Protein AF-0000000076230538 (afdb_homodimer)

Radius of gyration: 27.62 Å; Cα contacts (8 Å, |Δi|>4): 1149; chains: 2; bounding box: 45×82×87 Å

Foldseek 3Di:
DDQDQPQPPQDDVRPSPSPSCPVVQDWDWDWDADPVGWTKIKIKGAFPDPQFAAEEEAEADQDACPDLLNVLVVVLCSVVRHMYMYIAFDCHDPTHHNPLPDALVRRLVVVLCCLVPPGDFAHEYEAAACRLLSCLQNCLVVVRNHQEYEYELYNACVLQCVQVPVDDPVRNVVLVVVQWDADPVGDTGGNNHNVNSVVRHQLDPVQQARAHAHAYEYEYECQAPSRHLVVLVSNQVRYPHPRYDYDYDDHDYRVLNDPVSSVVVSVVCVVSSPDDSPPVVD/DDQDQPQPPQDDVRPSPSPSCPVVQDWDWDWDADPVGWTKIKIKGAFPDPQFAAEEEAEADQDACPDLLNVLVVVLCSVVRHMYMYIAFDCHDPTHHNPLPDALVRRLVVVLCCLVPPGDFAHEYEAAACRLLSCLQNCLVVVRNHQEYEYELYNACVLQCVQVPVDDPVRNVVLVVVQWDADPVGDTGGNNHNVNSVVRHQLDPVQQARAHAHAYEYEYECQAPSRHLVVLVSNQVRYPHPRYDYDYDDHDYRVLNDPVSSVVVSVVCVVSSPDDSPPVVD

Solvent-accessible surface area (backbone atoms only — not comparable to full-atom values): 29838 Å² total; per-residue (Å²): 131,86,70,54,67,47,77,53,78,70,49,87,87,70,58,64,64,62,48,51,61,63,71,68,68,58,69,43,77,48,67,52,71,47,94,87,69,44,33,34,26,33,42,34,31,61,37,87,56,76,88,54,57,29,36,39,45,34,45,34,79,94,45,41,51,77,35,71,66,45,47,52,51,43,52,50,21,62,77,66,48,30,22,28,36,29,38,22,46,61,26,26,93,78,15,36,72,50,53,67,73,32,30,56,67,55,43,22,48,50,50,48,50,50,51,67,74,74,50,71,73,32,24,35,37,35,11,28,24,49,15,19,34,37,47,52,64,33,38,64,76,38,55,82,43,42,49,27,38,38,30,32,39,38,34,58,44,44,56,28,40,56,48,74,64,72,38,50,73,69,54,46,49,50,23,59,74,68,40,38,44,71,43,97,85,70,38,83,44,27,36,55,26,36,63,45,28,69,79,62,59,59,68,47,85,89,44,78,65,40,88,45,67,45,42,35,39,32,40,30,15,65,50,13,83,82,48,58,43,62,50,50,54,49,44,59,68,30,30,66,25,70,52,36,37,40,38,36,29,48,70,31,34,61,78,53,71,49,75,68,45,47,47,50,53,51,52,52,46,55,55,58,71,70,47,74,80,72,66,74,78,112,129,87,71,56,67,48,76,53,78,70,48,87,88,69,58,65,64,62,49,51,61,64,71,68,69,58,70,42,77,48,67,53,71,47,95,88,69,45,32,34,27,33,41,36,33,63,36,87,56,78,88,54,58,28,37,38,44,33,46,33,78,93,46,40,51,77,35,71,68,47,46,52,51,43,51,51,22,62,76,67,48,29,23,26,37,31,37,23,47,60,27,25,94,78,15,34,72,50,53,69,74,33,30,56,68,55,44,23,48,51,50,47,49,47,50,68,73,71,50,73,74,32,24,34,36,36,11,30,26,48,12,18,33,37,47,52,64,32,36,64,78,38,56,80,41,43,47,27,38,39,33,32,38,42,34,59,43,45,57,30,41,55,49,74,65,71,39,51,72,69,53,45,49,50,23,60,74,67,40,37,44,70,44,96,85,69,40,82,44,28,37,54,27,37,64,45,29,70,79,62,59,60,69,47,86,88,45,78,63,39,86,45,68,44,41,35,38,33,39,28,15,65,49,14,84,82,46,57,46,62,48,51,54,48,45,57,68,30,31,66,26,69,51,35,38,39,38,36,30,48,71,30,35,60,77,53,71,48,73,68,44,46,48,51,52,52,52,51,48,56,55,58,71,69,47,74,80,71,65,77,78,113

InterPro domains:
  IPR000073 Alpha/beta hydrolase fold-1 [PF00561] (68-181)
  IPR029058 Alpha/Beta hydrolase fold [G3DSA:3.40.50.1820] (33-275)
  IPR029058 Alpha/Beta hydrolase fold [SSF53474] (34-260)
  IPR052382 Mitochondrial ABHD10 acyl-protein thioesterase [PTHR16138] (47-275)

Secondary structure (DSSP, 8-state):
-----------TTS------------EEEEEEE-TTS-EEEEEEEPPS-TTSPEEEEE--TT--TTSHHHHHHHHHHHHHT--EEEEPPTTSTTSSS-GGG--HHHHHHHHHHHHHHH--S-EEEEEETHHHHHHHHHHTT-GGGEEEEEEES--TTHHHIIIIISS-HHHHHHHHHHSEEE-TTS-EEEHHHHHHGGGG-SSSTT---B---S-EEEEEETT-SSS-THHHHHHHHHB--S-EEEEEETT--TT--SHHHHHHHHHHHHHHHTS-GGGGG-/-----------TTS------------EEEEEEE-TTS-EEEEEEEPPS-TTSPEEEEE--TT--TTSHHHHHHHHHHHHHT--EEEEPPTTSTTSSS-GGG--HHHHHHHHHHHHHHH--S-EEEEEETHHHHHHHHHHTT-GGGEEEEEEES--TTHHHIIIIISS-HHHHHHHHHHSEEE-TTS-EEEHHHHHHGGGG-SSSTT---B---S-EEEEEETT-SSS-THHHHHHHHHB--S-EEEEEETT--TT--SHHHHHHHHHHHHHHHTS-GGGGG-

Organism: NCBI:txid252671

Nearest PDB structures (foldseek):
  3pf9-assembly1_A  TM=8.618E-01  e=7.008E-18  Lactobacillus johnsonii
  7xri-assembly1_B  TM=8.301E-01  e=2.281E-17  Lactobacillus acidophilus
  8skm-assembly2_C-2  TM=8.433E-01  e=1.147E-16  Lactobacillus helveticus
  3pf8-assembly1_B  TM=8.272E-01  e=7.390E-16  Lactobacillus johnsonii
  5esr-assembly1_A-2  TM=6.551E-01  e=4.131E-11  Caulobacter vibrioides CB15

pLDDT: mean 88.25, std 19.01, range [24.14, 98.94]

Sequence (564 aa):
LCFRTINIFPNFNGTIDTLIICYFEMIVEGKLLSQDGSFIFYKQRKAINLSKPGVVYLAGYGSDLNCKKAKHVDQYCAENGLSCLRFDYSGHTHSSGNLVDATLSLWKQNFLDILDKLTTGPQIIIGFSIGGLVSFVGALERPERIHSIISISNAADATYNNFHIHRTDEERQMVKDKGYFMSRVNHVVCYDLCIDSKNHLLVHDSVKEIALNCPIRFLHGMSDTTIHWKVSVALAKKVVSQDVKVQLVKTAKHGFNSKNELNILKETLNELVGMDSHKSKLLCFRTINIFPNFNGTIDTLIICYFEMIVEGKLLSQDGSFIFYKQRKAINLSKPGVVYLAGYGSDLNCKKAKHVDQYCAENGLSCLRFDYSGHTHSSGNLVDATLSLWKQNFLDILDKLTTGPQIIIGFSIGGLVSFVGALERPERIHSIISISNAADATYNNFHIHRTDEERQMVKDKGYFMSRVNHVVCYDLCIDSKNHLLVHDSVKEIALNCPIRFLHGMSDTTIHWKVSVALAKKVVSQDVKVQLVKTAKHGFNSKNELNILKETLNELVGMDSHKSKL

Structure (mmCIF, N/CA/C/O backbone):
data_AF-0000000076230538-model_v1
#
loop_
_entity.id
_entity.type
_entity.pdbx_description
1 polymer 'Palmitoyl-protein thioesterase ABHD10, mitochondrial'
#
loop_
_atom_site.group_PDB
_atom_site.id
_atom_site.type_symbol
_atom_site.label_atom_id
_atom_site.label_alt_id
_atom_site.label_comp_id
_atom_site.label_asym_id
_atom_site.label_entity_id
_atom_site.label_seq_id
_atom_site.pdbx_PDB_ins_code
_atom_site.Cartn_x
_atom_site.Cartn_y
_atom_site.Cartn_z
_atom_site.occupancy
_atom_site.B_iso_or_equiv
_atom_site.auth_seq_id
_atom_site.auth_comp_id
_atom_site.auth_asym_id
_atom_site.auth_atom_id
_atom_site.pdbx_PDB_model_num
ATOM 1 N N . LEU A 1 1 ? 2.449 24.547 -19.609 1 28.23 1 LEU A N 1
ATOM 2 C CA . LEU A 1 1 ? 1.489 25.641 -19.562 1 28.23 1 LEU A CA 1
ATOM 3 C C . LEU A 1 1 ? 0.192 25.25 -20.266 1 28.23 1 LEU A C 1
ATOM 5 O O . LEU A 1 1 ? 0.144 25.188 -21.5 1 28.23 1 LEU A O 1
ATOM 9 N N . CYS A 1 2 ? -0.426 24.25 -19.703 1 29.39 2 CYS A N 1
ATOM 10 C CA . CYS A 1 2 ? -1.453 23.547 -20.484 1 29.39 2 CYS A CA 1
ATOM 11 C C . CYS A 1 2 ? -2.621 24.484 -20.781 1 29.39 2 CYS A C 1
ATOM 13 O O . CYS A 1 2 ? -3.207 25.078 -19.875 1 29.39 2 CYS A O 1
ATOM 15 N N . PHE A 1 3 ? -2.701 25 -21.984 1 31.47 3 PHE A N 1
ATOM 16 C CA . PHE A 1 3 ? -3.613 25.875 -22.703 1 31.47 3 PHE A CA 1
ATOM 17 C C . PHE A 1 3 ? -4.965 25.203 -22.906 1 31.47 3 PHE A C 1
ATOM 19 O O . PHE A 1 3 ? -5.051 24.141 -23.531 1 31.47 3 PHE A O 1
ATOM 26 N N . ARG A 1 4 ? -5.738 25.188 -21.859 1 35.19 4 ARG A N 1
ATOM 27 C CA . ARG A 1 4 ? -7.035 24.734 -22.344 1 35.19 4 ARG A CA 1
ATOM 28 C C . ARG A 1 4 ? -7.746 25.828 -23.125 1 35.19 4 ARG A C 1
ATOM 30 O O . ARG A 1 4 ? -7.871 26.953 -22.641 1 35.19 4 ARG A O 1
ATOM 37 N N . THR A 1 5 ? -7.84 25.594 -24.344 1 33.81 5 THR A N 1
ATOM 38 C CA . THR A 1 5 ? -8.523 26.469 -25.297 1 33.81 5 THR A CA 1
ATOM 39 C C . THR A 1 5 ? -10.023 26.5 -25.016 1 33.81 5 THR A C 1
ATOM 41 O O . THR A 1 5 ? -10.672 25.453 -25 1 33.81 5 THR A O 1
ATOM 44 N N . ILE A 1 6 ? -10.398 27.234 -23.969 1 34.78 6 ILE A N 1
ATOM 45 C CA . ILE A 1 6 ? -11.844 27.375 -23.891 1 34.78 6 ILE A CA 1
ATOM 46 C C . ILE A 1 6 ? -12.352 28.203 -25.078 1 34.78 6 ILE A C 1
ATOM 48 O O . ILE A 1 6 ? -11.852 29.281 -25.344 1 34.78 6 ILE A O 1
ATOM 52 N N . ASN A 1 7 ? -12.938 27.5 -25.922 1 35.53 7 ASN A N 1
ATOM 53 C CA . ASN A 1 7 ? -13.578 28.109 -27.094 1 35.53 7 ASN A CA 1
ATOM 54 C C . ASN A 1 7 ? -14.641 29.125 -26.672 1 35.53 7 ASN A C 1
ATOM 56 O O . ASN A 1 7 ? -15.625 28.766 -26.031 1 35.53 7 ASN A O 1
ATOM 60 N N . ILE A 1 8 ? -14.203 30.297 -26.266 1 36.44 8 ILE A N 1
ATOM 61 C CA . ILE A 1 8 ? -15.172 31.359 -26.031 1 36.44 8 ILE A CA 1
ATOM 62 C C . ILE A 1 8 ? -16.016 31.578 -27.281 1 36.44 8 ILE A C 1
ATOM 64 O O . ILE A 1 8 ? -15.57 31.297 -28.406 1 36.44 8 ILE A O 1
ATOM 68 N N . PHE A 1 9 ? -17.266 32.031 -27.062 1 39.47 9 PHE A N 1
ATOM 69 C CA . PHE A 1 9 ? -18.297 32.312 -28.062 1 39.47 9 PHE A CA 1
ATOM 70 C C . PHE A 1 9 ? -17.719 33.094 -29.219 1 39.47 9 PHE A C 1
ATOM 72 O O . PHE A 1 9 ? -16.797 33.875 -29.047 1 39.47 9 PHE A O 1
ATOM 79 N N . PRO A 1 10 ? -18.094 32.594 -30.453 1 37.88 10 PRO A N 1
ATOM 80 C CA . PRO A 1 10 ? -17.672 33.25 -31.703 1 37.88 10 PRO A CA 1
ATOM 81 C C . PRO A 1 10 ? -17.922 34.75 -31.703 1 37.88 10 PRO A C 1
ATOM 83 O O . PRO A 1 10 ? -18.969 35.219 -31.25 1 37.88 10 PRO A O 1
ATOM 86 N N . ASN A 1 11 ? -16.938 35.531 -31.406 1 37.28 11 ASN A N 1
ATOM 87 C CA . ASN A 1 11 ? -17.25 36.938 -31.688 1 37.28 11 ASN A CA 1
ATOM 88 C C . ASN A 1 11 ? -17.812 37.094 -33.094 1 37.28 11 ASN A C 1
ATOM 90 O O . ASN A 1 11 ? -17.641 36.219 -33.969 1 37.28 11 ASN A O 1
ATOM 94 N N . PHE A 1 12 ? -18.578 38.188 -33.406 1 38.69 12 PHE A N 1
ATOM 95 C CA . PHE A 1 12 ? -19.266 38.5 -34.656 1 38.69 12 PHE A CA 1
ATOM 96 C C . PHE A 1 12 ? -18.344 38.281 -35.844 1 38.69 12 PHE A C 1
ATOM 98 O O . PHE A 1 12 ? -18.781 37.875 -36.938 1 38.69 12 PHE A O 1
ATOM 105 N N . ASN A 1 13 ? -17.25 39.031 -35.875 1 41.47 13 ASN A N 1
ATOM 106 C CA . ASN A 1 13 ? -16.5 39.188 -37.125 1 41.47 13 ASN A CA 1
ATOM 107 C C . ASN A 1 13 ? -15.719 37.906 -37.469 1 41.47 13 ASN A C 1
ATOM 109 O O . ASN A 1 13 ? -14.812 37.938 -38.312 1 41.47 13 ASN A O 1
ATOM 113 N N . GLY A 1 14 ? -16.234 36.688 -37.25 1 41.44 14 GLY A N 1
ATOM 114 C CA . GLY A 1 14 ? -15.797 35.344 -37.688 1 41.44 14 GLY A CA 1
ATOM 115 C C . GLY A 1 14 ? -14.523 34.906 -37 1 41.44 14 GLY A C 1
ATOM 116 O O . GLY A 1 14 ? -14.039 33.781 -37.25 1 41.44 14 GLY A O 1
ATOM 117 N N . THR A 1 15 ? -13.648 35.844 -36.688 1 37.34 15 THR A N 1
ATOM 118 C CA . THR A 1 15 ? -12.367 35.344 -36.188 1 37.34 15 THR A CA 1
ATOM 119 C C . THR A 1 15 ? -12.539 34.75 -34.781 1 37.34 15 THR A C 1
ATOM 121 O O . THR A 1 15 ? -13.234 35.312 -33.938 1 37.34 15 THR A O 1
ATOM 124 N N . ILE A 1 16 ? -12.594 33.438 -34.719 1 35.22 16 ILE A N 1
ATOM 125 C CA . ILE A 1 16 ? -12.609 32.75 -33.406 1 35.22 16 ILE A CA 1
ATOM 126 C C . ILE A 1 16 ? -11.336 33.094 -32.656 1 35.22 16 ILE A C 1
ATOM 128 O O . ILE A 1 16 ? -10.234 32.75 -33.062 1 35.22 16 ILE A O 1
ATOM 132 N N . ASP A 1 17 ? -11.242 34.281 -32.156 1 32.38 17 ASP A N 1
ATOM 133 C CA . ASP A 1 17 ? -10.125 34.5 -31.234 1 32.38 17 ASP A CA 1
ATOM 134 C C . ASP A 1 17 ? -10.195 33.5 -30.062 1 32.38 17 ASP A C 1
ATOM 136 O O . ASP A 1 17 ? -11.219 33.438 -29.375 1 32.38 17 ASP A O 1
ATOM 140 N N . THR A 1 18 ? -9.633 32.375 -30.281 1 34.31 18 THR A N 1
ATOM 141 C CA . THR A 1 18 ? -9.453 31.453 -29.172 1 34.31 18 THR A CA 1
ATOM 142 C C . THR A 1 18 ? -8.82 32.156 -27.969 1 34.31 18 THR A C 1
ATOM 144 O O . THR A 1 18 ? -7.695 32.656 -28.062 1 34.31 18 THR A O 1
ATOM 147 N N . LEU A 1 19 ? -9.555 33 -27.344 1 31.81 19 LEU A N 1
ATOM 148 C CA . LEU A 1 19 ? -9 33.438 -26.062 1 31.81 19 LEU A CA 1
ATOM 149 C C . LEU A 1 19 ? -8.625 32.25 -25.188 1 31.81 19 LEU A C 1
ATOM 151 O O . LEU A 1 19 ? -9.477 31.438 -24.844 1 31.81 19 LEU A O 1
ATOM 155 N N . ILE A 1 20 ? -7.5 31.828 -25.406 1 33.88 20 ILE A N 1
ATOM 156 C CA . ILE A 1 20 ? -6.887 31.016 -24.375 1 33.88 20 ILE A CA 1
ATOM 157 C C . ILE A 1 20 ? -6.938 31.734 -23.031 1 33.88 20 ILE A C 1
ATOM 159 O O . ILE A 1 20 ? -6.312 32.781 -22.875 1 33.88 20 ILE A O 1
ATOM 163 N N . ILE A 1 21 ? -8.047 31.953 -22.578 1 33.59 21 ILE A N 1
ATOM 164 C CA . ILE A 1 21 ? -7.973 32.438 -21.188 1 33.59 21 ILE A CA 1
ATOM 165 C C . ILE A 1 21 ? -7.016 31.531 -20.406 1 33.59 21 ILE A C 1
ATOM 167 O O . ILE A 1 21 ? -7.266 30.344 -20.234 1 33.59 21 ILE A O 1
ATOM 171 N N . CYS A 1 22 ? -5.816 31.703 -20.703 1 35.44 22 CYS A N 1
ATOM 172 C CA . CYS A 1 22 ? -4.859 31.156 -19.75 1 35.44 22 CYS A CA 1
ATOM 173 C C . CYS A 1 22 ? -5.266 31.484 -18.312 1 35.44 22 CYS A C 1
ATOM 175 O O . CYS A 1 22 ? -5.203 32.656 -17.891 1 35.44 22 CYS A O 1
ATOM 177 N N . TYR A 1 23 ? -6.363 31.141 -17.891 1 38.62 23 TYR A N 1
ATOM 178 C CA . TYR A 1 23 ? -6.582 31.297 -16.469 1 38.62 23 TYR A CA 1
ATOM 179 C C . TYR A 1 23 ? -5.301 31.031 -15.688 1 38.62 23 TYR A C 1
ATOM 181 O O . TYR A 1 23 ? -4.812 29.891 -15.648 1 38.62 23 TYR A O 1
ATOM 189 N N . PHE A 1 24 ? -4.363 31.844 -15.961 1 43.06 24 PHE A N 1
ATOM 190 C CA . PHE A 1 24 ? -3.201 31.828 -15.078 1 43.06 24 PHE A CA 1
ATOM 191 C C . PHE A 1 24 ? -3.625 31.688 -13.625 1 43.06 24 PHE A C 1
ATOM 193 O O . PHE A 1 24 ? -4.266 32.594 -13.07 1 43.06 24 PHE A O 1
ATOM 200 N N . GLU A 1 25 ? -4.129 30.625 -13.203 1 54.59 25 GLU A N 1
ATOM 201 C CA . GLU A 1 25 ? -4.422 30.312 -11.805 1 54.59 25 GLU A CA 1
ATOM 202 C C . GLU A 1 25 ? -3.348 30.875 -10.875 1 54.59 25 GLU A C 1
ATOM 204 O O . GLU A 1 25 ? -2.176 30.516 -10.984 1 54.59 25 GLU A O 1
ATOM 209 N N . MET A 1 26 ? -3.432 32.219 -10.555 1 68.81 26 MET A N 1
ATOM 210 C CA . MET A 1 26 ? -2.559 33.094 -9.758 1 68.81 26 MET A CA 1
ATOM 211 C C . MET A 1 26 ? -2.428 32.562 -8.328 1 68.81 26 MET A C 1
ATOM 213 O O . MET A 1 26 ? -3.426 32.219 -7.703 1 68.81 26 MET A O 1
ATOM 217 N N . ILE A 1 27 ? -1.282 32.125 -7.98 1 84.69 27 ILE A N 1
ATOM 218 C CA . ILE A 1 27 ? -0.919 31.859 -6.59 1 84.69 27 ILE A CA 1
ATOM 219 C C . ILE A 1 27 ? -0.851 33.156 -5.816 1 84.69 27 ILE A C 1
ATOM 221 O O . ILE A 1 27 ? -0.212 34.125 -6.258 1 84.69 27 ILE A O 1
ATOM 225 N N . VAL A 1 28 ? -1.619 33.344 -4.828 1 89.62 28 VAL A N 1
ATOM 226 C CA . VAL A 1 28 ? -1.586 34.5 -3.953 1 89.62 28 VAL A CA 1
ATOM 227 C C . VAL A 1 28 ? -0.789 34.188 -2.691 1 89.62 28 VAL A C 1
ATOM 229 O O . VAL A 1 28 ? -0.905 33.062 -2.141 1 89.62 28 VAL A O 1
ATOM 232 N N . GLU A 1 29 ? 0.087 35.062 -2.365 1 94.06 29 GLU A N 1
ATOM 233 C CA . GLU A 1 29 ? 0.745 35.031 -1.064 1 94.06 29 GLU A CA 1
ATOM 234 C C . GLU A 1 29 ? 0.037 35.906 -0.049 1 94.06 29 GLU A C 1
ATOM 236 O O . GLU A 1 29 ? -0.407 37 -0.386 1 94.06 29 GLU A O 1
ATOM 241 N N . GLY A 1 30 ? -0.133 35.344 1.146 1 95.5 30 GLY A N 1
ATOM 242 C CA . GLY A 1 30 ? -0.84 36.125 2.156 1 95.5 30 GLY A CA 1
ATOM 243 C C . GLY A 1 30 ? -0.393 35.812 3.572 1 95.5 30 GLY A C 1
ATOM 244 O O . GLY A 1 30 ? 0.459 34.938 3.779 1 95.5 30 GLY A O 1
ATOM 245 N N . LYS A 1 31 ? -0.873 36.688 4.473 1 97 31 LYS A N 1
ATOM 246 C CA . LYS A 1 31 ? -0.677 36.5 5.91 1 97 31 LYS A CA 1
ATOM 247 C C . LYS A 1 31 ? -2.014 36.438 6.641 1 97 31 LYS A 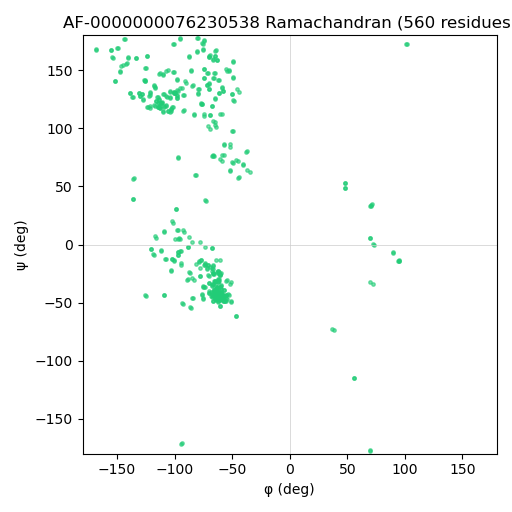C 1
ATOM 249 O O . LYS A 1 31 ? -2.844 37.344 6.52 1 97 31 LYS A O 1
ATOM 254 N N . LEU A 1 32 ? -2.238 35.344 7.254 1 97.06 32 LEU A N 1
ATOM 255 C CA . LEU A 1 32 ? -3.395 35.25 8.141 1 97.06 32 LEU A CA 1
ATOM 256 C C . LEU A 1 32 ? -3.076 35.812 9.516 1 97.06 32 LEU A C 1
ATOM 258 O O . LEU A 1 32 ? -2.375 35.156 10.305 1 97.06 32 LEU A O 1
ATOM 262 N N . LEU A 1 33 ? -3.674 36.875 9.844 1 95.06 33 LEU A N 1
ATOM 263 C CA . LEU A 1 33 ? -3.324 37.625 11.039 1 95.06 33 LEU A CA 1
ATOM 264 C C . LEU A 1 33 ? -4.145 37.156 12.234 1 95.06 33 LEU A C 1
ATOM 266 O O . LEU A 1 33 ? -5.34 36.875 12.109 1 95.06 33 LEU A O 1
ATOM 270 N N . SER A 1 34 ? -3.473 37.094 13.344 1 91.88 34 SER A N 1
ATOM 271 C CA . SER A 1 34 ? -4.141 36.844 14.617 1 91.88 34 SER A CA 1
ATOM 272 C C . SER A 1 34 ? -4.312 38.125 15.414 1 91.88 34 SER A C 1
ATOM 274 O O . SER A 1 34 ? -3.77 39.156 15.039 1 91.88 34 SER A O 1
ATOM 276 N N . GLN A 1 35 ? -5.059 38.031 16.531 1 88.81 35 GLN A N 1
ATOM 277 C CA . GLN A 1 35 ? -5.387 39.188 17.328 1 88.81 35 GLN A CA 1
ATOM 278 C C . GLN A 1 35 ? -4.133 39.781 17.969 1 88.81 35 GLN A C 1
ATOM 280 O O . GLN A 1 35 ? -4.047 41 18.156 1 88.81 35 GLN A O 1
ATOM 285 N N . ASP A 1 36 ? -3.186 39 18.266 1 90.62 36 ASP A N 1
ATOM 286 C CA . ASP A 1 36 ? -1.988 39.438 18.969 1 90.62 36 ASP A CA 1
ATOM 287 C C . ASP A 1 36 ? -0.955 40 17.984 1 90.62 36 ASP A C 1
ATOM 289 O O . ASP A 1 36 ? 0.171 40.312 18.359 1 90.62 36 ASP A O 1
ATOM 293 N N . GLY A 1 37 ? -1.285 40.062 16.703 1 92.25 37 GLY A N 1
ATOM 294 C CA . GLY A 1 37 ? -0.397 40.594 15.688 1 92.25 37 GLY A CA 1
ATOM 295 C C . GLY A 1 37 ? 0.434 39.531 14.992 1 92.25 37 GLY A C 1
ATOM 296 O O . GLY A 1 37 ? 1.058 39.812 13.961 1 92.25 37 GLY A O 1
ATOM 297 N N . SER A 1 38 ? 0.481 38.375 15.523 1 94.69 38 SER A N 1
ATOM 298 C CA . SER A 1 38 ? 1.17 37.281 14.852 1 94.69 38 SER A CA 1
ATOM 299 C C . SER A 1 38 ? 0.451 36.875 13.562 1 94.69 38 SER A C 1
ATOM 301 O O . SER A 1 38 ? -0.696 37.281 13.344 1 94.69 38 SER A O 1
ATOM 303 N N . PHE A 1 39 ? 1.227 36.188 12.68 1 96.56 39 PHE A N 1
ATOM 304 C CA . PHE A 1 39 ? 0.586 35.844 11.422 1 96.56 39 PHE A CA 1
ATOM 305 C C . PHE A 1 39 ? 1.108 34.5 10.914 1 96.56 39 PHE A C 1
ATOM 307 O O . PHE A 1 39 ? 2.213 34.094 11.273 1 96.56 39 PHE A O 1
ATOM 314 N N . ILE A 1 40 ? 0.293 33.844 10.141 1 97.81 40 ILE A N 1
ATOM 315 C CA . ILE A 1 40 ? 0.653 32.656 9.391 1 97.81 40 ILE A CA 1
ATOM 316 C C . ILE A 1 40 ? 0.768 32.969 7.906 1 97.81 40 ILE A C 1
ATOM 318 O O . ILE A 1 40 ? -0.188 33.469 7.297 1 97.81 40 ILE A O 1
ATOM 322 N N . PHE A 1 41 ? 1.968 32.75 7.387 1 97.69 41 PHE A N 1
ATOM 323 C CA . PHE A 1 41 ? 2.207 32.969 5.969 1 97.69 41 PHE A CA 1
ATOM 324 C C . PHE A 1 41 ? 1.694 31.812 5.129 1 97.69 41 PHE A C 1
ATOM 326 O O . PHE A 1 41 ? 1.86 30.656 5.504 1 97.69 41 PHE A O 1
ATOM 333 N N . TYR A 1 42 ? 0.992 32.125 4.055 1 97.75 42 TYR A N 1
ATOM 334 C CA . TYR A 1 42 ? 0.432 31.078 3.223 1 97.75 42 TYR A CA 1
ATOM 335 C C . TYR A 1 42 ? 0.514 31.453 1.746 1 97.75 42 TYR A C 1
ATOM 337 O O . TYR A 1 42 ? 0.735 32.625 1.401 1 97.75 42 TYR A O 1
ATOM 345 N N . LYS A 1 43 ? 0.523 30.484 0.911 1 96.94 43 LYS A N 1
ATOM 346 C CA . LYS A 1 43 ? 0.297 30.594 -0.528 1 96.94 43 LYS A CA 1
ATOM 347 C C . LYS A 1 43 ? -0.96 29.828 -0.942 1 96.94 43 LYS A C 1
ATOM 349 O O . LYS A 1 43 ? -1.194 28.719 -0.486 1 96.94 43 LYS A O 1
ATOM 354 N N . GLN A 1 44 ? -1.739 30.484 -1.769 1 96.19 44 GLN A N 1
ATOM 355 C CA . GLN A 1 44 ? -3.016 29.875 -2.129 1 96.19 44 GLN A CA 1
ATOM 356 C C . GLN A 1 44 ? -3.293 30.016 -3.623 1 96.19 44 GLN A C 1
ATOM 358 O O . GLN A 1 44 ? -3.129 31.109 -4.188 1 96.19 44 GLN A O 1
ATOM 363 N N . ARG A 1 45 ? -3.572 28.875 -4.199 1 93.69 45 ARG A N 1
ATOM 364 C CA . ARG A 1 45 ? -4.168 28.828 -5.527 1 93.69 45 ARG A CA 1
ATOM 365 C C . ARG A 1 45 ? -5.68 28.641 -5.445 1 93.69 45 ARG A C 1
ATOM 367 O O . ARG A 1 45 ? -6.164 27.719 -4.785 1 93.69 45 ARG A O 1
ATOM 374 N N . LYS A 1 46 ? -6.395 29.547 -6.098 1 88.94 46 LYS A N 1
ATOM 375 C CA . LYS A 1 46 ? -7.848 29.406 -6.102 1 88.94 46 LYS A CA 1
ATOM 376 C C . LYS A 1 46 ? -8.336 28.766 -7.398 1 88.94 46 LYS A C 1
ATOM 378 O O . LYS A 1 46 ? -7.84 29.094 -8.484 1 88.94 46 LYS A O 1
ATOM 383 N N . ALA A 1 47 ? -9.18 27.75 -7.152 1 84.12 47 ALA A N 1
ATOM 384 C CA . ALA A 1 47 ? -9.781 27.109 -8.32 1 84.12 47 ALA A CA 1
ATOM 385 C C . ALA A 1 47 ? -10.859 27.984 -8.938 1 84.12 47 ALA A C 1
ATOM 387 O O . ALA A 1 47 ? -11.445 28.828 -8.258 1 84.12 47 ALA A O 1
ATOM 388 N N . ILE A 1 48 ? -11.023 27.812 -10.234 1 71.06 48 ILE A N 1
ATOM 389 C CA . ILE A 1 48 ? -12.117 28.5 -10.914 1 71.06 48 ILE A CA 1
ATOM 390 C C . ILE A 1 48 ? -13.438 27.797 -10.609 1 71.06 48 ILE A C 1
ATOM 392 O O . ILE A 1 48 ? -14.438 28.453 -10.32 1 71.06 48 ILE A O 1
ATOM 396 N N . ASN A 1 49 ? -13.383 26.5 -10.641 1 68.31 49 ASN A N 1
ATOM 397 C CA . ASN A 1 49 ? -14.555 25.688 -10.32 1 68.31 49 ASN A CA 1
ATOM 398 C C . ASN A 1 49 ? -14.469 25.109 -8.906 1 68.31 49 ASN A C 1
ATOM 400 O O . ASN A 1 49 ? -13.57 24.328 -8.609 1 68.31 49 ASN A O 1
ATOM 404 N N . LEU A 1 50 ? -15.484 25.531 -8.062 1 70.38 50 LEU A N 1
ATOM 405 C CA . LEU A 1 50 ? -15.453 25.203 -6.637 1 70.38 50 LEU A CA 1
ATOM 406 C C . LEU A 1 50 ? -16.203 23.906 -6.359 1 70.38 50 LEU A C 1
ATOM 408 O O . LEU A 1 50 ? -16.422 23.547 -5.203 1 70.38 50 LEU A O 1
ATOM 412 N N . SER A 1 51 ? -16.547 23.188 -7.375 1 81.12 51 SER A N 1
ATOM 413 C CA . SER A 1 51 ? -17.312 21.969 -7.152 1 81.12 51 SER A CA 1
ATOM 414 C C . SER A 1 51 ? -16.406 20.828 -6.688 1 81.12 51 SER A C 1
ATOM 416 O O . SER A 1 51 ? -16.875 19.844 -6.125 1 81.12 51 SER A O 1
ATOM 418 N N . LYS A 1 52 ? -15.148 20.969 -6.836 1 87.5 52 LYS A N 1
ATOM 419 C CA . LYS A 1 52 ? -14.188 19.953 -6.406 1 87.5 52 LYS A CA 1
ATOM 420 C C . LYS A 1 52 ? -13.555 20.328 -5.066 1 87.5 52 LYS A C 1
ATOM 422 O O . LYS A 1 52 ? -13.461 21.516 -4.727 1 87.5 52 LYS A O 1
ATOM 427 N N . PRO A 1 53 ? -13.234 19.359 -4.328 1 94.25 53 PRO A N 1
ATOM 428 C CA . PRO A 1 53 ? -12.547 19.688 -3.078 1 94.25 53 PRO A CA 1
ATOM 429 C C . PRO A 1 53 ? -11.211 20.391 -3.307 1 94.25 53 PRO A C 1
ATOM 431 O O . PRO A 1 53 ? -10.539 20.125 -4.309 1 94.25 53 PRO A O 1
ATOM 434 N N . GLY A 1 54 ? -10.914 21.344 -2.469 1 95.56 54 GLY A N 1
ATOM 435 C CA . GLY A 1 54 ? -9.57 21.891 -2.465 1 95.56 54 GLY A CA 1
ATOM 436 C C . GLY A 1 54 ? -8.555 20.984 -1.792 1 95.56 54 GLY A C 1
ATOM 437 O O . GLY A 1 54 ? -8.914 19.922 -1.263 1 95.56 54 GLY A O 1
ATOM 438 N N . VAL A 1 55 ? -7.281 21.391 -1.898 1 97.56 55 VAL A N 1
ATOM 439 C CA . VAL A 1 55 ? -6.191 20.641 -1.286 1 97.56 55 VAL A CA 1
ATOM 440 C C . VAL A 1 55 ? -5.43 21.531 -0.312 1 97.56 55 VAL A C 1
ATOM 442 O O . VAL A 1 55 ? -5.098 22.672 -0.64 1 97.56 55 VAL A O 1
ATOM 445 N N . VAL A 1 56 ? -5.246 21.078 0.899 1 98.62 56 VAL A N 1
ATOM 446 C CA . VAL A 1 56 ? -4.406 21.766 1.88 1 98.62 56 VAL A CA 1
ATOM 447 C C . VAL A 1 56 ? -3.193 20.891 2.211 1 98.62 56 VAL A C 1
ATOM 449 O O . VAL A 1 56 ? -3.34 19.719 2.549 1 98.62 56 VAL A O 1
ATOM 452 N N . TYR A 1 57 ? -2.012 21.438 2.096 1 98.81 57 TYR A N 1
ATOM 453 C CA . TYR A 1 57 ? -0.774 20.719 2.348 1 98.81 57 TYR A CA 1
ATOM 454 C C . TYR A 1 57 ? -0.131 21.156 3.652 1 98.81 57 TYR A C 1
ATOM 456 O O . TYR A 1 57 ? 0.055 22.359 3.879 1 98.81 57 TYR A O 1
ATOM 464 N N . LEU A 1 58 ? 0.164 20.203 4.504 1 98.69 58 LEU A N 1
ATOM 465 C CA . LEU A 1 58 ? 0.873 20.438 5.754 1 98.69 58 LEU A CA 1
ATOM 466 C C . LEU A 1 58 ? 2.291 19.875 5.691 1 98.69 58 LEU A C 1
ATOM 468 O O . LEU A 1 58 ? 2.479 18.656 5.637 1 98.69 58 LEU A O 1
ATOM 472 N N . ALA A 1 59 ? 3.273 20.766 5.828 1 97.38 59 ALA A N 1
ATOM 473 C CA . ALA A 1 59 ? 4.68 20.406 5.656 1 97.38 59 ALA A CA 1
ATOM 474 C C . ALA A 1 59 ? 5.23 19.734 6.91 1 97.38 59 ALA A C 1
ATOM 476 O O . ALA A 1 59 ? 4.598 19.766 7.969 1 97.38 59 ALA A O 1
ATOM 477 N N . GLY A 1 60 ? 6.391 19.109 6.762 1 95.75 60 GLY A N 1
ATOM 478 C CA . GLY A 1 60 ? 7.07 18.469 7.871 1 95.75 60 GLY A CA 1
ATOM 479 C C . GLY A 1 60 ? 7.84 19.438 8.75 1 95.75 60 GLY A C 1
ATOM 480 O O . GLY A 1 60 ? 7.891 20.625 8.469 1 95.75 60 GLY A O 1
ATOM 481 N N . TYR A 1 61 ? 8.406 18.828 9.766 1 93.06 61 TYR A N 1
ATOM 482 C CA . TYR A 1 61 ? 9.195 19.609 10.711 1 93.06 61 TYR A CA 1
ATOM 483 C C . TYR A 1 61 ? 10.383 20.266 10.023 1 93.06 61 TYR A C 1
ATOM 485 O O . TYR A 1 61 ? 11.117 19.594 9.281 1 93.06 61 TYR A O 1
ATOM 493 N N . GLY A 1 62 ? 10.562 21.5 10.227 1 88.44 62 GLY A N 1
ATOM 494 C CA . GLY A 1 62 ? 11.695 22.234 9.68 1 88.44 62 GLY A CA 1
ATOM 495 C C . GLY A 1 62 ? 11.586 22.469 8.188 1 88.44 62 GLY A C 1
ATOM 496 O O . GLY A 1 62 ? 12.523 22.984 7.566 1 88.44 62 GLY A O 1
ATOM 497 N N . SER A 1 63 ? 10.562 22.016 7.633 1 90.31 63 SER A N 1
ATOM 498 C CA . SER A 1 63 ? 10.297 22.266 6.219 1 90.31 63 SER A CA 1
ATOM 499 C C . SER A 1 63 ? 9.375 23.469 6.031 1 90.31 63 SER A C 1
ATOM 501 O O . SER A 1 63 ? 9.109 24.203 6.984 1 90.31 63 SER A O 1
ATOM 503 N N . ASP A 1 64 ? 9.125 23.812 4.75 1 89.75 64 ASP A N 1
ATOM 504 C CA . ASP A 1 64 ? 8.273 24.984 4.523 1 89.75 64 ASP A CA 1
ATOM 505 C C . ASP A 1 64 ? 7.371 24.766 3.312 1 89.75 64 ASP A C 1
ATOM 507 O O . ASP A 1 64 ? 7.367 23.703 2.709 1 89.75 64 ASP A O 1
ATOM 511 N N . LEU A 1 65 ? 6.531 25.75 3.1 1 93.38 65 LEU A N 1
ATOM 512 C CA . LEU A 1 65 ? 5.457 25.688 2.113 1 93.38 65 LEU A CA 1
ATOM 513 C C . LEU A 1 65 ? 6.023 25.656 0.698 1 93.38 65 LEU A C 1
ATOM 515 O O . LEU A 1 65 ? 5.27 25.531 -0.272 1 93.38 65 LEU A O 1
ATOM 519 N N . ASN A 1 66 ? 7.363 25.75 0.549 1 93.31 66 ASN A N 1
ATOM 520 C CA . ASN A 1 66 ? 8 25.703 -0.765 1 93.31 66 ASN A CA 1
ATOM 521 C C . ASN A 1 66 ? 8.773 24.406 -0.966 1 93.31 66 ASN A C 1
ATOM 523 O O . ASN A 1 66 ? 9.586 24.297 -1.886 1 93.31 66 ASN A O 1
ATOM 527 N N . CYS A 1 67 ? 8.586 23.469 -0.108 1 95.12 67 CYS A N 1
ATOM 528 C CA . CYS A 1 67 ? 9.289 22.203 -0.266 1 95.12 67 CYS A CA 1
ATOM 529 C C . CYS A 1 67 ? 8.844 21.484 -1.533 1 95.12 67 CYS A C 1
ATOM 531 O O . CYS A 1 67 ? 7.844 21.859 -2.146 1 95.12 67 CYS A O 1
ATOM 533 N N . LYS A 1 68 ? 9.57 20.484 -1.929 1 96.25 68 LYS A N 1
ATOM 534 C CA . LYS A 1 68 ? 9.375 19.766 -3.186 1 96.25 68 LYS A CA 1
ATOM 535 C C . LYS A 1 68 ? 7.965 19.203 -3.275 1 96.25 68 LYS A C 1
ATOM 537 O O . LYS A 1 68 ? 7.289 19.359 -4.293 1 96.25 68 LYS A O 1
ATOM 542 N N . LYS A 1 69 ? 7.508 18.516 -2.215 1 98.06 69 LYS A N 1
ATOM 543 C CA . LYS A 1 69 ? 6.176 17.922 -2.217 1 98.06 69 LYS A CA 1
ATOM 544 C C . LYS A 1 69 ? 5.09 18.984 -2.293 1 98.06 69 LYS A C 1
ATOM 546 O O . LYS A 1 69 ? 4.098 18.828 -3.008 1 98.06 69 LYS A O 1
ATOM 551 N N . ALA A 1 70 ? 5.246 20.062 -1.578 1 97.69 70 ALA A N 1
ATOM 552 C CA . ALA A 1 70 ? 4.277 21.156 -1.608 1 97.69 70 ALA A CA 1
ATOM 553 C C . ALA A 1 70 ? 4.129 21.719 -3.02 1 97.69 70 ALA A C 1
ATOM 555 O O . ALA A 1 70 ? 3.01 21.922 -3.492 1 97.69 70 ALA A O 1
ATOM 556 N N . LYS A 1 71 ? 5.242 21.938 -3.652 1 96.69 71 LYS A N 1
ATOM 557 C CA . LYS A 1 71 ? 5.227 22.469 -5.016 1 96.69 71 LYS A CA 1
ATOM 558 C C . LYS A 1 71 ? 4.617 21.469 -5.988 1 96.69 71 LYS A C 1
ATOM 560 O O . LYS A 1 71 ? 3.902 21.844 -6.918 1 96.69 71 LYS A O 1
ATOM 565 N N . HIS A 1 72 ? 4.98 20.234 -5.758 1 97.75 72 HIS A N 1
ATOM 566 C CA . HIS A 1 72 ? 4.418 19.172 -6.59 1 97.75 72 HIS A CA 1
ATOM 567 C C . HIS A 1 72 ? 2.898 19.141 -6.488 1 97.75 72 HIS A C 1
ATOM 569 O O . HIS A 1 72 ? 2.205 19.016 -7.496 1 97.75 72 HIS A O 1
ATOM 575 N N . VAL A 1 73 ? 2.379 19.281 -5.301 1 98.06 73 VAL A N 1
ATOM 576 C CA . VAL A 1 73 ? 0.941 19.281 -5.055 1 98.06 73 VAL A CA 1
ATOM 577 C C . VAL A 1 73 ? 0.306 20.516 -5.715 1 98.06 73 VAL A C 1
ATOM 579 O O . VAL A 1 73 ? -0.746 20.406 -6.348 1 98.06 73 VAL A O 1
ATOM 582 N N . ASP A 1 74 ? 0.956 21.594 -5.562 1 96.56 74 ASP A N 1
ATOM 583 C CA . ASP A 1 74 ? 0.452 22.812 -6.188 1 96.56 74 ASP A CA 1
ATOM 584 C C . ASP A 1 74 ? 0.368 22.656 -7.703 1 96.56 74 ASP A C 1
ATOM 586 O O . ASP A 1 74 ? -0.612 23.078 -8.32 1 96.56 74 ASP A O 1
ATOM 590 N N . GLN A 1 75 ? 1.402 22.156 -8.289 1 95.38 75 GLN A N 1
ATOM 591 C CA . GLN A 1 75 ? 1.424 21.938 -9.734 1 95.38 75 GLN A CA 1
ATOM 592 C C . GLN A 1 75 ? 0.295 21.016 -10.164 1 95.38 75 GLN A C 1
ATOM 594 O O . GLN A 1 75 ? -0.358 21.25 -11.188 1 95.38 75 GLN A O 1
ATOM 599 N N . TYR A 1 76 ? 0.128 19.953 -9.414 1 96 76 TYR A N 1
ATOM 600 C CA . TYR A 1 76 ? -0.982 19.062 -9.688 1 96 76 TYR A CA 1
ATOM 601 C C . TYR A 1 76 ? -2.311 19.812 -9.68 1 96 76 TYR A C 1
ATOM 603 O O . TYR A 1 76 ? -3.141 19.625 -10.578 1 96 76 TYR A O 1
ATOM 611 N N . CYS A 1 77 ? -2.512 20.578 -8.664 1 95.06 77 CYS A N 1
ATOM 612 C CA . CYS A 1 77 ? -3.76 21.328 -8.531 1 95.06 77 CYS A CA 1
ATOM 613 C C . CYS A 1 77 ? -3.949 22.281 -9.695 1 95.06 77 CYS A C 1
ATOM 615 O O . CYS A 1 77 ? -5.059 22.438 -10.219 1 95.06 77 CYS A O 1
ATOM 617 N N . ALA A 1 78 ? -2.918 22.922 -10.086 1 92.31 78 ALA A N 1
ATOM 618 C CA . ALA A 1 78 ? -2.973 23.812 -11.242 1 92.31 78 ALA A CA 1
ATOM 619 C C . ALA A 1 78 ? -3.436 23.078 -12.492 1 92.31 78 ALA A C 1
ATOM 621 O O . ALA A 1 78 ? -4.312 23.547 -13.219 1 92.31 78 ALA A O 1
ATOM 622 N N . GLU A 1 79 ? -2.896 21.906 -12.688 1 91.19 79 GLU A N 1
ATOM 623 C CA . GLU A 1 79 ? -3.16 21.109 -13.883 1 91.19 79 GLU A CA 1
ATOM 624 C C . GLU A 1 79 ? -4.578 20.547 -13.867 1 91.19 79 GLU A C 1
ATOM 626 O O . GLU A 1 79 ? -5.133 20.219 -14.914 1 91.19 79 GLU A O 1
ATOM 631 N N . ASN A 1 80 ? -5.113 20.5 -12.688 1 91.31 80 ASN A N 1
ATOM 632 C CA . ASN A 1 80 ? -6.41 19.828 -12.586 1 91.31 80 ASN A CA 1
ATOM 633 C C . ASN A 1 80 ? -7.508 20.797 -12.148 1 91.31 80 ASN A C 1
ATOM 635 O O . ASN A 1 80 ? -8.625 20.375 -11.844 1 91.31 80 ASN A O 1
ATOM 639 N N . GLY A 1 81 ? -7.23 22.078 -12.031 1 89.88 81 GLY A N 1
ATOM 640 C CA . GLY A 1 81 ? -8.203 23.109 -11.719 1 89.88 81 GLY A CA 1
ATOM 641 C C . GLY A 1 81 ? -8.68 23.062 -10.281 1 89.88 81 GLY A C 1
ATOM 642 O O . GLY A 1 81 ? -9.859 23.297 -10.008 1 89.88 81 GLY A O 1
ATOM 643 N N . LEU A 1 82 ? -7.84 22.703 -9.328 1 93.06 82 LEU A N 1
ATOM 644 C CA . LEU A 1 82 ? -8.18 22.609 -7.914 1 93.06 82 LEU A CA 1
ATOM 645 C C . LEU A 1 82 ? -7.551 23.75 -7.129 1 93.06 82 LEU A C 1
ATOM 647 O O . LEU A 1 82 ? -6.508 24.281 -7.52 1 93.06 82 LEU A O 1
ATOM 651 N N . SER A 1 83 ? -8.234 24.125 -6.102 1 94.94 83 SER A N 1
ATOM 652 C CA . SER A 1 83 ? -7.594 25.047 -5.156 1 94.94 83 SER A CA 1
ATOM 653 C C . SER A 1 83 ? -6.5 24.328 -4.363 1 94.94 83 SER A C 1
ATOM 655 O O . SER A 1 83 ? -6.582 23.125 -4.121 1 94.94 83 SER A O 1
ATOM 657 N N . CYS A 1 84 ? -5.5 25.078 -4.043 1 96.88 84 CYS A N 1
ATOM 658 C CA . CYS A 1 84 ? -4.398 24.547 -3.238 1 96.88 84 CYS A CA 1
ATOM 659 C C . CYS A 1 84 ? -3.949 25.578 -2.203 1 96.88 84 CYS A C 1
ATOM 661 O O . CYS A 1 84 ? -3.76 26.75 -2.525 1 96.88 84 CYS A O 1
ATOM 663 N N . LEU A 1 85 ? -3.852 25.141 -1.008 1 97.81 85 LEU A N 1
ATOM 664 C CA . LEU A 1 85 ? -3.365 26.016 0.059 1 97.81 85 LEU A CA 1
ATOM 665 C C . LEU A 1 85 ? -2.213 25.359 0.812 1 97.81 85 LEU A C 1
ATOM 667 O O . LEU A 1 85 ? -2.311 24.203 1.213 1 97.81 85 LEU A O 1
ATOM 671 N N . ARG A 1 86 ? -1.108 26 0.895 1 98.25 86 ARG A N 1
ATOM 672 C CA . ARG A 1 86 ? 0.035 25.625 1.717 1 98.25 86 ARG A CA 1
ATOM 673 C C . ARG A 1 86 ? 0.451 26.75 2.645 1 98.25 86 ARG A C 1
ATOM 675 O O . ARG A 1 86 ? 0.254 27.922 2.324 1 98.25 86 ARG A O 1
ATOM 682 N N . PHE A 1 87 ? 1.04 26.422 3.783 1 98 87 PHE A N 1
ATOM 683 C CA . PHE A 1 87 ? 1.363 27.453 4.762 1 98 87 PHE A CA 1
ATOM 684 C C . PHE A 1 87 ? 2.537 27.016 5.633 1 98 87 PHE A C 1
ATOM 686 O O . PHE A 1 87 ? 2.918 25.844 5.637 1 98 87 PHE A O 1
ATOM 693 N N . ASP A 1 88 ? 3.158 27.953 6.266 1 97.75 88 ASP A N 1
ATOM 694 C CA . ASP A 1 88 ? 4.199 27.719 7.262 1 97.75 88 ASP A CA 1
ATOM 695 C C . ASP A 1 88 ? 3.645 27.844 8.68 1 97.75 88 ASP A C 1
ATOM 697 O O . ASP A 1 88 ? 3.002 28.844 9.008 1 97.75 88 ASP A O 1
ATOM 701 N N . TYR A 1 89 ? 3.932 26.859 9.492 1 96.06 89 TYR A N 1
ATOM 702 C CA . TYR A 1 89 ? 3.51 26.922 10.891 1 96.06 89 TYR A CA 1
ATOM 703 C C . TYR A 1 89 ? 4.172 28.094 11.609 1 96.06 89 TYR A C 1
ATOM 705 O O . TYR A 1 89 ? 5.211 28.594 11.172 1 96.06 89 TYR A O 1
ATOM 713 N N . SER A 1 90 ? 3.498 28.453 12.711 1 95.31 90 SER A N 1
ATOM 714 C CA . SER A 1 90 ? 4.184 29.375 13.617 1 95.31 90 SER A CA 1
ATOM 715 C C . SER A 1 90 ? 5.586 28.891 13.945 1 95.31 90 SER A C 1
ATOM 717 O O . SER A 1 90 ? 5.773 27.719 14.289 1 95.31 90 SER A O 1
ATOM 719 N N . GLY A 1 91 ? 6.535 29.828 13.773 1 92.75 91 GLY A N 1
ATOM 720 C CA . GLY A 1 91 ? 7.91 29.469 14.086 1 92.75 91 GLY A CA 1
ATOM 721 C C . GLY A 1 91 ? 8.664 28.891 12.906 1 92.75 91 GLY A C 1
ATOM 722 O O . GLY A 1 91 ? 9.875 28.672 12.992 1 92.75 91 GLY A O 1
ATOM 723 N N . HIS A 1 92 ? 7.973 28.641 11.789 1 92.5 92 HIS A N 1
ATOM 724 C CA . HIS A 1 92 ? 8.625 28.109 10.602 1 92.5 92 HIS A CA 1
ATOM 725 C C . HIS A 1 92 ? 8.82 29.203 9.547 1 92.5 92 HIS A C 1
ATOM 727 O O . HIS A 1 92 ? 7.867 29.891 9.188 1 92.5 92 HIS A O 1
ATOM 733 N N . THR A 1 93 ? 9.867 29.359 9.016 1 92.12 93 THR A N 1
ATOM 734 C CA . THR A 1 93 ? 10.453 30.047 7.879 1 92.12 93 THR A CA 1
ATOM 735 C C . THR A 1 93 ? 9.82 31.422 7.691 1 92.12 93 THR A C 1
ATOM 737 O O . THR A 1 93 ? 10.422 32.438 8.031 1 92.12 93 THR A O 1
ATOM 740 N N . HIS A 1 94 ? 8.492 31.562 7.172 1 93.69 94 HIS A N 1
ATOM 741 C CA . HIS A 1 94 ? 7.93 32.844 6.77 1 93.69 94 HIS A CA 1
ATOM 742 C C . HIS A 1 94 ? 6.875 33.312 7.766 1 93.69 94 HIS A C 1
ATOM 744 O O . HIS A 1 94 ? 6.449 34.469 7.723 1 93.69 94 HIS A O 1
ATOM 750 N N . SER A 1 95 ? 6.441 32.5 8.633 1 96.12 95 SER A N 1
ATOM 751 C CA . SER A 1 95 ? 5.406 32.844 9.602 1 96.12 95 SER A CA 1
ATOM 752 C C . SER A 1 95 ? 6.004 33.469 10.859 1 96.12 95 SER A C 1
ATOM 754 O O . SER A 1 95 ? 7.207 33.344 11.102 1 96.12 95 SER A O 1
ATOM 756 N N . SER A 1 96 ? 5.152 34.125 11.602 1 95.75 96 SER A N 1
ATOM 757 C CA . SER A 1 96 ? 5.578 34.719 12.859 1 95.75 96 SER A CA 1
ATOM 758 C C . SER A 1 96 ? 5.883 33.656 13.906 1 95.75 96 SER A C 1
ATOM 760 O O . SER A 1 96 ? 5.512 32.5 13.742 1 95.75 96 SER A O 1
ATOM 762 N N . GLY A 1 97 ? 6.598 34.094 14.891 1 92.06 97 GLY A N 1
ATOM 763 C CA . GLY A 1 97 ? 6.883 33.219 16.016 1 92.06 97 GLY A CA 1
ATOM 764 C C . GLY A 1 97 ? 8.281 32.625 15.992 1 92.06 97 GLY A C 1
ATOM 765 O O . GLY A 1 97 ? 9.055 32.906 15.07 1 92.06 97 GLY A O 1
ATOM 766 N N . ASN A 1 98 ? 8.602 31.953 17.078 1 90 98 ASN A N 1
ATOM 767 C CA . ASN A 1 98 ? 9.883 31.281 17.234 1 90 98 ASN A CA 1
ATOM 768 C C . ASN A 1 98 ? 9.711 29.781 17.406 1 90 98 ASN A C 1
ATOM 770 O O . ASN A 1 98 ? 8.812 29.328 18.125 1 90 98 ASN A O 1
ATOM 774 N N . LEU A 1 99 ? 10.531 29.047 16.734 1 88.38 99 LEU A N 1
ATOM 775 C CA . LEU A 1 99 ? 10.453 27.594 16.781 1 88.38 99 LEU A CA 1
ATOM 776 C C . LEU A 1 99 ? 10.523 27.094 18.219 1 88.38 99 LEU A C 1
ATOM 778 O O . LEU A 1 99 ? 9.883 26.094 18.578 1 88.38 99 LEU A O 1
ATOM 782 N N . VAL A 1 100 ? 11.203 27.797 19.094 1 85.94 100 VAL A N 1
ATOM 783 C CA . VAL A 1 100 ? 11.422 27.359 20.484 1 85.94 100 VAL A CA 1
ATOM 784 C C . VAL A 1 100 ? 10.102 27.359 21.234 1 85.94 100 VAL A C 1
ATOM 786 O O . VAL A 1 100 ? 9.945 26.656 22.234 1 85.94 100 VAL A O 1
ATOM 789 N N . ASP A 1 101 ? 9.148 28.141 20.734 1 87.75 101 ASP A N 1
ATOM 790 C CA . ASP A 1 101 ? 7.848 28.25 21.391 1 87.75 101 ASP A CA 1
ATOM 791 C C . ASP A 1 101 ? 6.82 27.328 20.75 1 87.75 101 ASP A C 1
ATOM 793 O O . ASP A 1 101 ? 5.652 27.297 21.141 1 87.75 101 ASP A O 1
ATOM 797 N N . ALA A 1 102 ? 7.223 26.547 19.828 1 89.94 102 ALA A N 1
ATOM 798 C CA . ALA A 1 102 ? 6.305 25.734 19.031 1 89.94 102 ALA A CA 1
ATOM 799 C C . ALA A 1 102 ? 5.742 24.594 19.875 1 89.94 102 ALA A C 1
ATOM 801 O O . ALA A 1 102 ? 6.453 23.984 20.672 1 89.94 102 ALA A O 1
ATOM 802 N N . THR A 1 103 ? 4.508 24.328 19.766 1 95.12 103 THR A N 1
ATOM 803 C CA . THR A 1 103 ? 3.822 23.156 20.312 1 95.12 103 THR A CA 1
ATOM 804 C C . THR A 1 103 ? 2.902 22.531 19.25 1 95.12 103 THR A C 1
ATOM 806 O O . THR A 1 103 ? 2.572 23.172 18.25 1 95.12 103 THR A O 1
ATOM 809 N N . LEU A 1 104 ? 2.559 21.266 19.484 1 97.06 104 LEU A N 1
ATOM 810 C CA . LEU A 1 104 ? 1.6 20.625 18.594 1 97.06 104 LEU A CA 1
ATOM 811 C C . LEU A 1 104 ? 0.244 21.328 18.656 1 97.06 104 LEU A C 1
ATOM 813 O O . LEU A 1 104 ? -0.444 21.453 17.641 1 97.06 104 LEU A O 1
ATOM 817 N N . SER A 1 105 ? -0.138 21.766 19.844 1 97.94 105 SER A N 1
ATOM 818 C CA . SER A 1 105 ? -1.388 22.5 20.031 1 97.94 105 SER A CA 1
ATOM 819 C C . SER A 1 105 ? -1.416 23.766 19.188 1 97.94 105 SER A C 1
ATOM 821 O O . SER A 1 105 ? -2.438 24.094 18.578 1 97.94 105 SER A O 1
ATOM 823 N N . LEU A 1 106 ? -0.312 24.453 19.203 1 96.44 106 LEU A N 1
ATOM 824 C CA . LEU A 1 106 ? -0.216 25.688 18.406 1 96.44 106 LEU A CA 1
ATOM 825 C C . LEU A 1 106 ? -0.315 25.375 16.922 1 96.44 106 LEU A C 1
ATOM 827 O O . LEU A 1 106 ? -1.047 26.047 16.188 1 96.44 106 LEU A O 1
ATOM 831 N N . TRP A 1 107 ? 0.423 24.391 16.469 1 97.38 107 TRP A N 1
ATOM 832 C CA . TRP A 1 107 ? 0.415 24.031 15.055 1 97.38 107 TRP A CA 1
ATOM 833 C C . TRP A 1 107 ? -0.951 23.5 14.633 1 97.38 107 TRP A C 1
ATOM 835 O O . TRP A 1 107 ? -1.403 23.734 13.516 1 97.38 107 TRP A O 1
ATOM 845 N N . LYS A 1 108 ? -1.602 22.703 15.492 1 98.19 108 LYS A N 1
ATOM 846 C CA . LYS A 1 108 ? -2.98 22.297 15.242 1 98.19 108 LYS A CA 1
ATOM 847 C C . LYS A 1 108 ? -3.883 23.516 15.031 1 98.19 108 LYS A C 1
ATOM 849 O O . LYS A 1 108 ? -4.688 23.547 14.102 1 98.19 108 LYS A O 1
ATOM 854 N N . GLN A 1 109 ? -3.734 24.5 15.922 1 97.38 109 GLN A N 1
ATOM 855 C CA . GLN A 1 109 ? -4.559 25.688 15.805 1 97.38 109 GLN A CA 1
ATOM 856 C C . GLN A 1 109 ? -4.266 26.438 14.508 1 97.38 109 GLN A C 1
ATOM 858 O O . GLN A 1 109 ? -5.176 26.984 13.875 1 97.38 109 GLN A O 1
ATOM 863 N N . ASN A 1 110 ? -2.967 26.547 14.156 1 97.81 110 ASN A N 1
ATOM 864 C CA . ASN A 1 110 ? -2.637 27.125 12.859 1 97.81 110 ASN A CA 1
ATOM 865 C C . ASN A 1 110 ? -3.416 26.469 11.727 1 97.81 110 ASN A C 1
ATOM 867 O O . ASN A 1 110 ? -4.004 27.156 10.891 1 97.81 110 ASN A O 1
ATOM 871 N N . PHE A 1 111 ? -3.426 25.203 11.68 1 98.5 111 PHE A N 1
ATOM 872 C CA . PHE A 1 111 ? -4.109 24.422 10.648 1 98.5 111 PHE A CA 1
ATOM 873 C C . PHE A 1 111 ? -5.609 24.703 10.672 1 98.5 111 PHE A C 1
ATOM 875 O O . PHE A 1 111 ? -6.219 24.938 9.625 1 98.5 111 PHE A O 1
ATOM 882 N N . LEU A 1 112 ? -6.191 24.672 11.859 1 98.44 112 LEU A N 1
ATOM 883 C CA . LEU A 1 112 ? -7.625 24.906 11.984 1 98.44 112 LEU A CA 1
ATOM 884 C C . LEU A 1 112 ? -7.996 26.297 11.484 1 98.44 112 LEU A C 1
ATOM 886 O O . LEU A 1 112 ? -9.008 26.469 10.805 1 98.44 112 LEU A O 1
ATOM 890 N N . ASP A 1 113 ? -7.156 27.266 11.812 1 97.62 113 ASP A N 1
ATOM 891 C CA . ASP A 1 113 ? -7.41 28.625 11.352 1 97.62 113 ASP A CA 1
ATOM 892 C C . ASP A 1 113 ? -7.355 28.703 9.828 1 97.62 113 ASP A C 1
ATOM 894 O O . ASP A 1 113 ? -8.203 29.344 9.211 1 97.62 113 ASP A O 1
ATOM 898 N N . ILE A 1 114 ? -6.363 28.094 9.273 1 97.19 114 ILE A N 1
ATOM 899 C CA . ILE A 1 114 ? -6.203 28.047 7.82 1 97.19 114 ILE A CA 1
ATOM 900 C C . ILE A 1 114 ? -7.441 27.422 7.188 1 97.19 114 ILE A C 1
ATOM 902 O O . ILE A 1 114 ? -7.98 27.938 6.207 1 97.19 114 ILE A O 1
ATOM 906 N N . LEU A 1 115 ? -7.824 26.312 7.727 1 97.81 115 LEU A N 1
ATOM 907 C CA . LEU A 1 115 ? -8.961 25.578 7.203 1 97.81 115 LEU A CA 1
ATOM 908 C C . LEU A 1 115 ? -10.242 26.391 7.297 1 97.81 115 LEU A C 1
ATOM 910 O O . LEU A 1 115 ? -10.984 26.516 6.316 1 97.81 115 LEU A O 1
ATOM 914 N N . ASP A 1 116 ? -10.5 27.031 8.422 1 97.56 116 ASP A N 1
ATOM 915 C CA . ASP A 1 116 ? -11.75 27.734 8.711 1 97.56 116 ASP A CA 1
ATOM 916 C C . ASP A 1 116 ? -11.828 29.047 7.949 1 97.56 116 ASP A C 1
ATOM 918 O O . ASP A 1 116 ? -12.898 29.438 7.473 1 97.56 116 ASP A O 1
ATOM 922 N N . LYS A 1 117 ? -10.75 29.703 7.801 1 96.94 117 LYS A N 1
ATOM 923 C CA . LYS A 1 117 ? -10.812 31.094 7.352 1 96.94 117 LYS A CA 1
ATOM 924 C C . LYS A 1 117 ? -10.445 31.219 5.875 1 96.94 117 LYS A C 1
ATOM 926 O O . LYS A 1 117 ? -10.82 32.188 5.215 1 96.94 117 LYS A O 1
ATOM 931 N N . LEU A 1 118 ? -9.719 30.219 5.375 1 96.56 118 LEU A N 1
ATOM 932 C CA . LEU A 1 118 ? -9.164 30.438 4.047 1 96.56 118 LEU A CA 1
ATOM 933 C C . LEU A 1 118 ? -9.688 29.422 3.051 1 96.56 118 LEU A C 1
ATOM 935 O O . LEU A 1 118 ? -9.391 29.5 1.856 1 96.56 118 LEU A O 1
ATOM 939 N N . THR A 1 119 ? -10.391 28.422 3.51 1 95.25 119 THR A N 1
ATOM 940 C CA . THR A 1 119 ? -10.93 27.422 2.592 1 95.25 119 THR A CA 1
ATOM 941 C C . THR A 1 119 ? -12.438 27.297 2.758 1 95.25 119 THR A C 1
ATOM 943 O O . THR A 1 119 ? -13.016 27.828 3.711 1 95.25 119 THR A O 1
ATOM 946 N N . THR A 1 120 ? -13.102 26.688 1.736 1 92.75 120 THR A N 1
ATOM 947 C CA . THR A 1 120 ? -14.531 26.422 1.763 1 92.75 120 THR A CA 1
ATOM 948 C C . THR A 1 120 ? -14.812 24.953 1.482 1 92.75 120 THR A C 1
ATOM 950 O O . THR A 1 120 ? -14.148 24.328 0.648 1 92.75 120 THR A O 1
ATOM 953 N N . GLY A 1 121 ? -15.828 24.406 2.215 1 93.44 121 GLY A N 1
ATOM 954 C CA . GLY A 1 121 ? -16.203 23.016 2.008 1 93.44 121 GLY A CA 1
ATOM 955 C C . GLY A 1 121 ? -15.148 22.031 2.498 1 93.44 121 GLY A C 1
ATOM 956 O O . GLY A 1 121 ? -14.18 22.438 3.146 1 93.44 121 GLY A O 1
ATOM 957 N N . PRO A 1 122 ? -15.445 20.703 2.262 1 96.31 122 PRO A N 1
ATOM 958 C CA . PRO A 1 122 ? -14.469 19.688 2.662 1 96.31 122 PRO A CA 1
ATOM 959 C C . PRO A 1 122 ? -13.203 19.703 1.799 1 96.31 122 PRO A C 1
ATOM 961 O O . PRO A 1 122 ? -13.289 19.922 0.586 1 96.31 122 PRO A O 1
ATOM 964 N N . GLN A 1 123 ? -12.047 19.547 2.43 1 97.75 123 GLN A N 1
ATOM 965 C CA . GLN A 1 123 ? -10.758 19.625 1.759 1 97.75 123 GLN A CA 1
ATOM 966 C C . GLN A 1 123 ? -10.055 18.266 1.768 1 97.75 123 GLN A C 1
ATOM 968 O O . GLN A 1 123 ? -10.258 17.469 2.686 1 97.75 123 GLN A O 1
ATOM 973 N N . ILE A 1 124 ? -9.289 17.953 0.726 1 98.62 124 ILE A N 1
ATOM 974 C CA . ILE A 1 124 ? -8.281 16.906 0.796 1 98.62 124 ILE A CA 1
ATOM 975 C C . ILE A 1 124 ? -7.062 17.406 1.569 1 98.62 124 ILE A C 1
ATOM 977 O O . ILE A 1 124 ? -6.434 18.391 1.178 1 98.62 124 ILE A O 1
ATOM 981 N N . ILE A 1 125 ? -6.734 16.719 2.637 1 98.94 125 ILE A N 1
ATOM 982 C CA . ILE A 1 125 ? -5.613 17.141 3.473 1 98.94 125 ILE A CA 1
ATOM 983 C C . ILE A 1 125 ? -4.41 16.234 3.207 1 98.94 125 ILE A C 1
ATOM 985 O O . ILE A 1 125 ? -4.523 15.008 3.236 1 98.94 125 ILE A O 1
ATOM 989 N N . ILE A 1 126 ? -3.309 16.828 2.889 1 98.94 126 ILE A N 1
ATOM 990 C CA . ILE A 1 126 ? -2.059 16.094 2.73 1 98.94 126 ILE A CA 1
ATOM 991 C C . ILE A 1 126 ? -1.083 16.5 3.836 1 98.94 126 ILE A C 1
ATOM 993 O O . ILE A 1 126 ? -0.714 17.656 3.957 1 98.94 126 ILE A O 1
ATOM 997 N N . GLY A 1 127 ? -0.679 15.578 4.641 1 98.88 127 GLY A N 1
ATOM 998 C CA . GLY A 1 127 ? 0.275 15.844 5.707 1 98.88 127 GLY A CA 1
ATOM 999 C C . GLY A 1 127 ? 1.531 15 5.605 1 98.88 127 GLY A C 1
ATOM 1000 O O . GLY A 1 127 ? 1.455 13.781 5.453 1 98.88 127 GLY A O 1
ATOM 1001 N N . PHE A 1 128 ? 2.662 15.695 5.711 1 98.62 128 PHE A N 1
ATOM 1002 C CA . PHE A 1 128 ? 3.949 15.008 5.68 1 98.62 128 PHE A CA 1
ATOM 1003 C C . PHE A 1 128 ? 4.613 15.039 7.051 1 98.62 128 PHE A C 1
ATOM 1005 O O . PHE A 1 128 ? 4.75 16.109 7.656 1 98.62 128 PHE A O 1
ATOM 1012 N N . SER A 1 129 ? 5.082 13.797 7.566 1 97.44 129 SER A N 1
ATOM 1013 C CA . SER A 1 129 ? 5.848 13.719 8.805 1 97.44 129 SER A CA 1
ATOM 1014 C C . SER A 1 129 ? 5.094 14.359 9.969 1 97.44 129 SER A C 1
ATOM 1016 O O . SER A 1 129 ? 3.947 13.992 10.242 1 97.44 129 SER A O 1
ATOM 1018 N N . ILE A 1 130 ? 5.504 15.398 10.57 1 96.38 130 ILE A N 1
ATOM 1019 C CA . ILE A 1 130 ? 4.789 16.078 11.648 1 96.38 130 ILE A CA 1
ATOM 1020 C C . ILE A 1 130 ? 3.48 16.656 11.117 1 96.38 130 ILE A C 1
ATOM 1022 O O . ILE A 1 130 ? 2.486 16.719 11.844 1 96.38 130 ILE A O 1
ATOM 1026 N N . GLY A 1 131 ? 3.498 17.062 9.828 1 98 131 GLY A N 1
ATOM 1027 C CA . GLY A 1 131 ? 2.271 17.516 9.195 1 98 131 GLY A CA 1
ATOM 1028 C C . GLY A 1 131 ? 1.191 16.453 9.141 1 98 131 GLY A C 1
ATOM 1029 O O . GLY A 1 131 ? 0 16.766 9.148 1 98 131 GLY A O 1
ATOM 1030 N N . GLY A 1 132 ? 1.629 15.188 9.039 1 98.69 132 GLY A N 1
ATOM 1031 C CA . GLY A 1 132 ? 0.685 14.086 9.156 1 98.69 132 GLY A CA 1
ATOM 1032 C C . GLY A 1 132 ? 0.018 14.016 10.516 1 98.69 132 GLY A C 1
ATOM 1033 O O . GLY A 1 132 ? -1.197 13.828 10.609 1 98.69 132 GLY A O 1
ATOM 1034 N N . LEU A 1 133 ? 0.814 14.148 11.562 1 98.5 133 LEU A N 1
ATOM 1035 C CA . LEU A 1 133 ? 0.281 14.172 12.922 1 98.5 133 LEU A CA 1
ATOM 1036 C C . LEU A 1 133 ? -0.668 15.352 13.117 1 98.5 133 LEU A C 1
ATOM 1038 O O . LEU A 1 133 ? -1.794 15.172 13.586 1 98.5 133 LEU A O 1
ATOM 1042 N N . VAL A 1 134 ? -0.272 16.531 12.68 1 98.38 134 VAL A N 1
ATOM 1043 C CA . VAL A 1 134 ? -1.06 17.75 12.844 1 98.38 134 VAL A CA 1
ATOM 1044 C C . VAL A 1 134 ? -2.369 17.625 12.07 1 98.38 134 VAL A C 1
ATOM 1046 O O . VAL A 1 134 ? -3.426 18.031 12.555 1 98.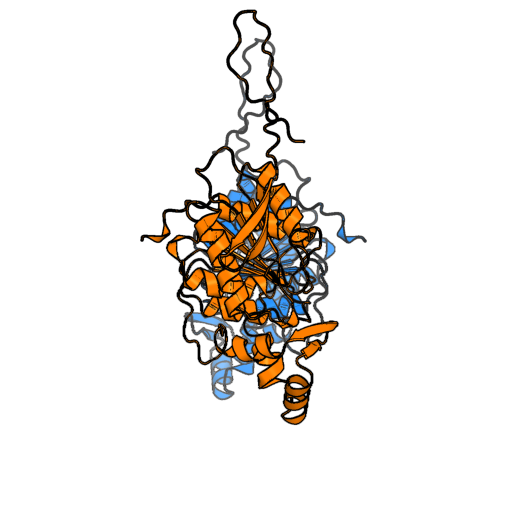38 134 VAL A O 1
ATOM 1049 N N . SER A 1 135 ? -2.309 17.031 10.875 1 98.75 135 SER A N 1
ATOM 1050 C CA . SER A 1 135 ? -3.508 16.844 10.07 1 98.75 135 SER A CA 1
ATOM 1051 C C . SER A 1 135 ? -4.527 15.977 10.797 1 98.75 135 SER A C 1
ATOM 1053 O O . SER A 1 135 ? -5.727 16.266 10.789 1 98.75 135 SER A O 1
ATOM 1055 N N . PHE A 1 136 ? -4.078 14.914 11.422 1 98.81 136 PHE A N 1
ATOM 1056 C CA . PHE A 1 136 ? -4.977 14 12.109 1 98.81 136 PHE A CA 1
ATOM 1057 C C . PHE A 1 136 ? -5.617 14.68 13.32 1 98.81 136 PHE A C 1
ATOM 1059 O O . PHE A 1 136 ? -6.84 14.648 13.477 1 98.81 136 PHE A O 1
ATOM 1066 N N . VAL A 1 137 ? -4.801 15.328 14.156 1 98.38 137 VAL A N 1
ATOM 1067 C CA . VAL A 1 137 ? -5.324 15.914 15.391 1 98.38 137 VAL A CA 1
ATOM 1068 C C . VAL A 1 137 ? -6.25 17.078 15.055 1 98.38 137 VAL A C 1
ATOM 1070 O O . VAL A 1 137 ? -7.258 17.297 15.734 1 98.38 137 VAL A O 1
ATOM 1073 N N . GLY A 1 138 ? -5.934 17.812 14.008 1 98.56 138 GLY A N 1
ATOM 1074 C CA . GLY A 1 138 ? -6.832 18.875 13.562 1 98.56 138 GLY A CA 1
ATOM 1075 C C . GLY A 1 138 ? -8.117 18.344 12.953 1 98.56 138 GLY A C 1
ATOM 1076 O O . GLY A 1 138 ? -9.195 18.875 13.195 1 98.56 138 GLY A O 1
ATOM 1077 N N . ALA A 1 139 ? -8.023 17.312 12.164 1 98.69 139 ALA A N 1
ATOM 1078 C CA . ALA A 1 139 ? -9.188 16.719 11.5 1 98.69 139 ALA A CA 1
ATOM 1079 C C . ALA A 1 139 ? -10.211 16.234 12.516 1 98.69 139 ALA A C 1
ATOM 1081 O O . ALA A 1 139 ? -11.422 16.297 12.273 1 98.69 139 ALA A O 1
ATOM 1082 N N . LEU A 1 140 ? -9.734 15.758 13.625 1 98.44 140 LEU A N 1
ATOM 1083 C CA . LEU A 1 140 ? -10.617 15.273 14.68 1 98.44 140 LEU A CA 1
ATOM 1084 C C . LEU A 1 140 ? -11.516 16.391 15.188 1 98.44 140 LEU A C 1
ATOM 1086 O O . LEU A 1 140 ? -12.617 16.141 15.672 1 98.44 140 LEU A O 1
ATOM 1090 N N . GLU A 1 141 ? -11.078 17.641 15.016 1 98.19 141 GLU A N 1
ATOM 1091 C CA . GLU A 1 141 ? -11.828 18.797 15.516 1 98.19 141 GLU A CA 1
ATOM 1092 C C . GLU A 1 141 ? -12.727 19.375 14.43 1 98.19 141 GLU A C 1
ATOM 1094 O O . GLU A 1 141 ? -13.633 20.156 14.727 1 98.19 141 GLU A O 1
ATOM 1099 N N . ARG A 1 142 ? -12.453 19.031 13.195 1 97.94 142 ARG A N 1
ATOM 1100 C CA . ARG A 1 142 ? -13.242 19.5 12.055 1 97.94 142 ARG A CA 1
ATOM 1101 C C . ARG A 1 142 ? -13.539 18.359 11.094 1 97.94 142 ARG A C 1
ATOM 1103 O O . ARG A 1 142 ? -13.289 18.484 9.891 1 97.94 142 ARG A O 1
ATOM 1110 N N . PRO A 1 143 ? -14.164 17.297 11.555 1 97.5 143 PRO A N 1
ATOM 1111 C CA . PRO A 1 143 ? -14.336 16.141 10.672 1 97.5 143 PRO A CA 1
ATOM 1112 C C . PRO A 1 143 ? -15.18 16.469 9.438 1 97.5 143 PRO A C 1
ATOM 1114 O O . PRO A 1 143 ? -14.953 15.898 8.367 1 97.5 143 PRO A O 1
ATOM 1117 N N . GLU A 1 144 ? -16.094 17.391 9.547 1 96.75 144 GLU A N 1
ATOM 1118 C CA . GLU A 1 144 ? -17 17.734 8.453 1 96.75 144 GLU A CA 1
ATOM 1119 C C . GLU A 1 144 ? -16.266 18.516 7.359 1 96.75 144 GLU A C 1
ATOM 1121 O O . GLU A 1 144 ? -16.766 18.641 6.238 1 96.75 144 GLU A O 1
ATOM 1126 N N . ARG A 1 145 ? -15.125 19.031 7.664 1 97.75 145 ARG A N 1
ATOM 1127 C CA . ARG A 1 145 ? -14.359 19.844 6.723 1 97.75 145 ARG A CA 1
ATOM 1128 C C . ARG A 1 145 ? -13.312 19 6.004 1 97.75 145 ARG A C 1
ATOM 1130 O O . ARG A 1 145 ? -12.531 19.516 5.207 1 97.75 145 ARG A O 1
ATOM 1137 N N . ILE A 1 146 ? -13.359 17.656 6.277 1 98.5 146 ILE A N 1
ATOM 1138 C CA . ILE A 1 146 ? -12.344 16.781 5.715 1 98.5 146 ILE A CA 1
ATOM 1139 C C . ILE A 1 146 ? -12.977 15.891 4.645 1 98.5 146 ILE A C 1
ATOM 1141 O O . ILE A 1 146 ? -13.828 15.055 4.949 1 98.5 146 ILE A O 1
ATOM 1145 N N . HIS A 1 147 ? -12.531 16.109 3.416 1 98.06 147 HIS A N 1
ATOM 1146 C CA . HIS A 1 147 ? -12.922 15.219 2.326 1 98.06 147 HIS A CA 1
ATOM 1147 C C . HIS A 1 147 ? -12.172 13.898 2.398 1 98.06 147 HIS A C 1
ATOM 1149 O O . HIS A 1 147 ? -12.789 12.828 2.316 1 98.06 147 HIS A O 1
ATOM 1155 N N . SER A 1 148 ? -10.938 13.961 2.596 1 98.81 148 SER A N 1
ATOM 1156 C CA . SER A 1 148 ? -10.031 12.82 2.705 1 98.81 148 SER A CA 1
ATOM 1157 C C . SER A 1 148 ? -8.664 13.258 3.219 1 98.81 148 SER A C 1
ATOM 1159 O O . SER A 1 148 ? -8.375 14.453 3.301 1 98.81 148 SER A O 1
ATOM 1161 N N . ILE A 1 149 ? -7.828 12.234 3.602 1 98.88 149 ILE A N 1
ATOM 1162 C CA . ILE A 1 149 ? -6.492 12.516 4.113 1 98.88 149 ILE A CA 1
ATOM 1163 C C . ILE A 1 149 ? -5.465 11.656 3.373 1 98.88 149 ILE A C 1
ATOM 1165 O O . ILE A 1 149 ? -5.676 10.461 3.172 1 98.88 149 ILE A O 1
ATOM 1169 N N . ILE A 1 150 ? -4.477 12.258 2.861 1 98.94 150 ILE A N 1
ATOM 1170 C CA . ILE A 1 150 ? -3.248 11.578 2.463 1 98.94 150 ILE A CA 1
ATOM 1171 C C . ILE A 1 150 ? -2.156 11.828 3.5 1 98.94 150 ILE A C 1
ATOM 1173 O O . ILE A 1 150 ? -1.742 12.969 3.707 1 98.94 150 ILE A O 1
ATOM 1177 N N . SER A 1 151 ? -1.713 10.82 4.117 1 98.94 151 SER A N 1
ATOM 1178 C CA . SER A 1 151 ? -0.707 10.93 5.168 1 98.94 151 SER A CA 1
ATOM 1179 C C . SER A 1 151 ? 0.611 10.289 4.738 1 98.94 151 SER A C 1
ATOM 1181 O O . SER A 1 151 ? 0.674 9.086 4.5 1 98.94 151 SER A O 1
ATOM 1183 N N . ILE A 1 152 ? 1.651 11.109 4.656 1 98.94 152 ILE A N 1
ATOM 1184 C CA . ILE A 1 152 ? 2.939 10.656 4.145 1 98.94 152 ILE A CA 1
ATOM 1185 C C . ILE A 1 152 ? 3.959 10.609 5.277 1 98.94 152 ILE A C 1
ATOM 1187 O O . ILE A 1 152 ? 4.258 11.633 5.902 1 98.94 152 ILE A O 1
ATOM 1191 N N . SER A 1 153 ? 4.57 9.43 5.531 1 98.69 153 SER A N 1
ATOM 1192 C CA . SER A 1 153 ? 5.586 9.258 6.566 1 98.69 153 SER A CA 1
ATOM 1193 C C . SER A 1 153 ? 5.137 9.875 7.887 1 98.69 153 SER A C 1
ATOM 1195 O O . SER A 1 153 ? 5.887 10.625 8.516 1 98.69 153 SER A O 1
ATOM 1197 N N . ASN A 1 154 ? 3.918 9.57 8.32 1 98.75 154 ASN A N 1
ATOM 1198 C CA . ASN A 1 154 ? 3.26 10.203 9.453 1 98.75 154 ASN A CA 1
ATOM 1199 C C . ASN A 1 154 ? 4.082 10.055 10.734 1 98.75 154 ASN A C 1
ATOM 1201 O O . ASN A 1 154 ? 4.484 8.945 11.094 1 98.75 154 ASN A O 1
ATOM 1205 N N . ALA A 1 155 ? 4.266 11.125 11.445 1 97.56 155 ALA A N 1
ATOM 1206 C CA . ALA A 1 155 ? 5.117 11.133 12.633 1 97.56 155 ALA A CA 1
ATOM 1207 C C . ALA A 1 155 ? 4.281 11.016 13.906 1 97.56 155 ALA A C 1
ATOM 1209 O O . ALA A 1 155 ? 4.637 11.586 14.945 1 97.56 155 ALA A O 1
ATOM 1210 N N . ALA A 1 156 ? 3.16 10.344 13.844 1 98.38 156 ALA A N 1
ATOM 1211 C CA . ALA A 1 156 ? 2.332 10.133 15.031 1 98.38 156 ALA A CA 1
ATOM 1212 C C . ALA A 1 156 ? 3.172 9.633 16.203 1 98.38 156 ALA A C 1
ATOM 1214 O O . ALA A 1 156 ? 3.918 8.664 16.062 1 98.38 156 ALA A O 1
ATOM 1215 N N . ASP A 1 157 ? 3.131 10.359 17.328 1 97.25 157 ASP A N 1
ATOM 1216 C CA . ASP A 1 157 ? 3.666 10.023 18.641 1 97.25 157 ASP A CA 1
ATOM 1217 C C . ASP A 1 157 ? 5.191 10.031 18.625 1 97.25 157 ASP A C 1
ATOM 1219 O O . ASP A 1 157 ? 5.824 9.578 19.594 1 97.25 157 ASP A O 1
ATOM 1223 N N . ALA A 1 158 ? 5.809 10.438 17.531 1 94.25 158 ALA A N 1
ATOM 1224 C CA . ALA A 1 158 ? 7.266 10.398 17.422 1 94.25 158 ALA A CA 1
ATOM 1225 C C . ALA A 1 158 ? 7.914 11.305 18.469 1 94.25 158 ALA A C 1
ATOM 1227 O O . ALA A 1 158 ? 8.867 10.906 19.141 1 94.25 158 ALA A O 1
ATOM 1228 N N . THR A 1 159 ? 7.402 12.539 18.594 1 92.06 159 THR A N 1
ATOM 1229 C CA . THR A 1 159 ? 7.945 13.484 19.562 1 92.06 159 THR A CA 1
ATOM 1230 C C . THR A 1 159 ? 7.801 12.953 20.984 1 92.06 159 THR A C 1
ATOM 1232 O O . THR A 1 159 ? 8.742 13.023 21.766 1 92.06 159 THR A O 1
ATOM 1235 N N . TYR A 1 160 ? 6.656 12.43 21.234 1 94.38 160 TYR A N 1
ATOM 1236 C CA . TYR A 1 160 ? 6.402 11.828 22.547 1 94.38 160 TYR A CA 1
ATOM 1237 C C . TYR A 1 160 ? 7.367 10.68 22.812 1 94.38 160 TYR A C 1
ATOM 1239 O O . TYR A 1 160 ? 8.016 10.641 23.859 1 94.38 160 TYR A O 1
ATOM 1247 N N . ASN A 1 161 ? 7.465 9.742 21.922 1 93.62 161 ASN A N 1
ATOM 1248 C CA . ASN A 1 161 ? 8.328 8.578 22.094 1 93.62 161 ASN A CA 1
ATOM 1249 C C . ASN A 1 161 ? 9.789 8.977 22.266 1 93.62 161 ASN A C 1
ATOM 1251 O O . ASN A 1 161 ? 10.484 8.438 23.125 1 93.62 161 ASN A O 1
ATOM 1255 N N . ASN A 1 162 ? 10.195 9.898 21.422 1 90.31 162 ASN A N 1
ATOM 1256 C CA . ASN A 1 162 ? 11.594 10.328 21.469 1 90.31 162 ASN A CA 1
ATOM 1257 C C . ASN A 1 162 ? 11.953 10.922 22.828 1 90.31 162 ASN A C 1
ATOM 1259 O O . ASN A 1 162 ? 13.062 10.719 23.328 1 90.31 162 ASN A O 1
ATOM 1263 N N . PHE A 1 163 ? 11.078 11.609 23.422 1 91.88 163 PHE A N 1
ATOM 1264 C CA . PHE A 1 163 ? 11.367 12.312 24.672 1 91.88 163 PHE A CA 1
ATOM 1265 C C . PHE A 1 163 ? 11.008 11.453 25.875 1 91.88 163 PHE A C 1
ATOM 1267 O O . PHE A 1 163 ? 11.844 11.234 26.75 1 91.88 163 PHE A O 1
ATOM 1274 N N . HIS A 1 164 ? 9.828 10.906 25.938 1 92.12 164 HIS A N 1
ATOM 1275 C CA . HIS A 1 164 ? 9.281 10.281 27.141 1 92.12 164 HIS A CA 1
ATOM 1276 C C . HIS A 1 164 ? 9.695 8.82 27.234 1 92.12 164 HIS A C 1
ATOM 1278 O O . HIS A 1 164 ? 9.766 8.258 28.328 1 92.12 164 HIS A O 1
ATOM 1284 N N . ILE A 1 165 ? 9.992 8.242 26.094 1 91.12 165 ILE A N 1
ATOM 1285 C CA . ILE A 1 165 ? 10.234 6.801 26.109 1 91.12 165 ILE A CA 1
ATOM 1286 C C . ILE A 1 165 ? 11.719 6.523 25.875 1 91.12 165 ILE A C 1
ATOM 1288 O O . ILE A 1 165 ? 12.336 5.754 26.625 1 91.12 165 ILE A O 1
ATOM 1292 N N . HIS A 1 166 ? 12.328 7.184 24.969 1 89.88 166 HIS A N 1
ATOM 1293 C CA . HIS A 1 166 ? 13.648 6.789 24.5 1 89.88 166 HIS A CA 1
ATOM 1294 C C . HIS A 1 166 ? 14.75 7.543 25.234 1 89.88 166 HIS A C 1
ATOM 1296 O O . HIS A 1 166 ? 15.938 7.277 25.031 1 89.88 166 HIS A O 1
ATOM 1302 N N . ARG A 1 167 ? 14.453 8.492 26.078 1 90.56 167 ARG A N 1
ATOM 1303 C CA . ARG A 1 167 ? 15.461 9.258 26.812 1 90.56 167 ARG A CA 1
ATOM 1304 C C . ARG A 1 167 ? 15.445 8.906 28.297 1 90.56 167 ARG A C 1
ATOM 1306 O O . ARG A 1 167 ? 14.383 8.664 28.875 1 90.56 167 ARG A O 1
ATOM 1313 N N . THR A 1 168 ? 16.672 8.969 28.828 1 92.94 168 THR A N 1
ATOM 1314 C CA . THR A 1 168 ? 16.812 8.742 30.266 1 92.94 168 THR A CA 1
ATOM 1315 C C . THR A 1 168 ? 16.328 9.961 31.062 1 92.94 168 THR A C 1
ATOM 1317 O O . THR A 1 168 ? 16.141 11.031 30.484 1 92.94 168 THR A O 1
ATOM 1320 N N . ASP A 1 169 ? 16.188 9.727 32.312 1 93.94 169 ASP A N 1
ATOM 1321 C CA . ASP A 1 169 ? 15.797 10.836 33.188 1 93.94 169 ASP A CA 1
ATOM 1322 C C . ASP A 1 169 ? 16.828 11.961 33.125 1 93.94 169 ASP A C 1
ATOM 1324 O O . ASP A 1 169 ? 16.469 13.141 33.125 1 93.94 169 ASP A O 1
ATOM 1328 N N . GLU A 1 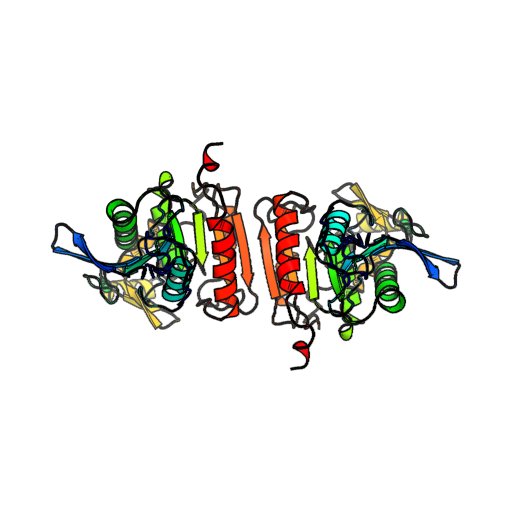170 ? 18.047 11.586 33.125 1 93.5 170 GLU A N 1
ATOM 1329 C CA . GLU A 1 170 ? 19.125 12.57 33.062 1 93.5 170 GLU A CA 1
ATOM 1330 C C . GLU A 1 170 ? 19.047 13.359 31.75 1 93.5 170 GLU A C 1
ATOM 1332 O O . GLU A 1 170 ? 19.203 14.586 31.75 1 93.5 170 GLU A O 1
ATOM 1337 N N . GLU A 1 171 ? 18.781 12.648 30.656 1 90.94 171 GLU A N 1
ATOM 1338 C CA . GLU A 1 171 ? 18.688 13.297 29.359 1 90.94 171 GLU A CA 1
ATOM 1339 C C . GLU A 1 171 ? 17.484 14.242 29.297 1 90.94 171 GLU A C 1
ATOM 1341 O O . GLU A 1 171 ? 17.578 15.336 28.734 1 90.94 171 GLU A O 1
ATOM 1346 N N . ARG A 1 172 ? 16.438 13.836 29.828 1 93.44 172 ARG A N 1
ATOM 1347 C CA . ARG A 1 172 ? 15.242 14.664 29.859 1 93.44 172 ARG A CA 1
ATOM 1348 C C . ARG A 1 172 ? 15.461 15.93 30.672 1 93.44 172 ARG A C 1
ATOM 1350 O O . ARG A 1 172 ? 14.992 17 30.297 1 93.44 172 ARG A O 1
ATOM 1357 N N . GLN A 1 173 ? 16.141 15.742 31.75 1 93.44 173 GLN A N 1
ATOM 1358 C CA . GLN A 1 173 ? 16.469 16.906 32.562 1 93.44 173 GLN A CA 1
ATOM 1359 C C . GLN A 1 173 ? 17.344 17.891 31.797 1 93.44 173 GLN A C 1
ATOM 1361 O O . GLN A 1 173 ? 17.156 19.094 31.906 1 93.44 173 GLN A O 1
ATOM 1366 N N . MET A 1 174 ? 18.266 17.375 31.094 1 91.94 174 MET A N 1
ATOM 1367 C CA . MET A 1 174 ? 19.125 18.234 30.281 1 91.94 174 MET A CA 1
ATOM 1368 C C . MET A 1 174 ? 18.312 19.031 29.266 1 91.94 174 MET A C 1
ATOM 1370 O O . MET A 1 174 ? 18.578 20.203 29.031 1 91.94 174 MET A O 1
ATOM 1374 N N . VAL A 1 175 ? 17.344 18.328 28.641 1 90.94 175 VAL A N 1
ATOM 1375 C CA . VAL A 1 175 ? 16.484 19 27.672 1 90.94 175 VAL A CA 1
ATOM 1376 C C . VAL A 1 175 ? 15.672 20.094 28.359 1 90.94 175 VAL A C 1
ATOM 1378 O O . VAL A 1 175 ? 15.508 21.188 27.812 1 90.94 175 VAL A O 1
ATOM 1381 N N . LYS A 1 176 ? 15.172 19.781 29.484 1 91.94 176 LYS A N 1
ATOM 1382 C CA . LYS A 1 176 ? 14.406 20.766 30.25 1 91.94 176 LYS A CA 1
ATOM 1383 C C . LYS A 1 176 ? 15.25 22 30.547 1 91.94 176 LYS A C 1
ATOM 1385 O O . LYS A 1 176 ? 14.773 23.125 30.406 1 91.94 176 LYS A O 1
ATOM 1390 N N . ASP A 1 177 ? 16.469 21.812 30.938 1 93.25 177 ASP A N 1
ATOM 1391 C CA . ASP A 1 177 ? 17.359 22.906 31.312 1 93.25 177 ASP A CA 1
ATOM 1392 C C . ASP A 1 177 ? 17.734 23.75 30.109 1 93.25 177 ASP A C 1
ATOM 1394 O O . ASP A 1 177 ? 17.766 24.984 30.172 1 93.25 177 ASP A O 1
ATOM 1398 N N . LYS A 1 178 ? 17.984 23.094 29.016 1 90.19 178 LYS A N 1
ATOM 1399 C CA . LYS A 1 178 ? 18.438 23.766 27.797 1 90.19 178 LYS A CA 1
ATOM 1400 C C . LYS A 1 178 ? 17.266 24.344 27.016 1 90.19 178 LYS A C 1
ATOM 1402 O O . LYS A 1 178 ? 17.422 25.312 26.266 1 90.19 178 LYS A O 1
ATOM 1407 N N . GLY A 1 179 ? 16.172 23.688 27.141 1 91.12 179 GLY A N 1
ATOM 1408 C CA . GLY A 1 179 ? 14.961 24.094 26.438 1 91.12 179 GLY A CA 1
ATOM 1409 C C . GLY A 1 179 ? 14.773 23.375 25.125 1 91.12 179 GLY A C 1
ATOM 1410 O O . GLY A 1 179 ? 13.742 23.547 24.469 1 91.12 179 GLY A O 1
ATOM 1411 N N . TYR A 1 180 ? 15.805 22.719 24.672 1 88 180 TYR A N 1
ATOM 1412 C CA . TYR A 1 180 ? 15.719 22 23.406 1 88 180 TYR A CA 1
ATOM 1413 C C . TYR A 1 180 ? 16.734 20.859 23.359 1 88 180 TYR A C 1
ATOM 1415 O O . TYR A 1 180 ? 17.594 20.75 24.234 1 88 180 TYR A O 1
ATOM 1423 N N . PHE A 1 181 ? 16.625 19.953 22.406 1 84.38 181 PHE A N 1
ATOM 1424 C CA . PHE A 1 181 ? 17.641 18.984 22.062 1 84.38 181 PHE A CA 1
ATOM 1425 C C . PHE A 1 181 ? 17.734 18.797 20.547 1 84.38 181 PHE A C 1
ATOM 1427 O O . PHE A 1 181 ? 16.859 19.25 19.812 1 84.38 181 PHE A O 1
ATOM 1434 N N . MET A 1 182 ? 18.812 18.281 20.172 1 80.56 182 MET A N 1
ATOM 1435 C CA . MET A 1 182 ? 19 17.938 18.766 1 80.56 182 MET A CA 1
ATOM 1436 C C . MET A 1 182 ? 18.594 16.5 18.5 1 80.56 182 MET A C 1
ATOM 1438 O O . MET A 1 182 ? 19.047 15.578 19.188 1 80.56 182 MET A O 1
ATOM 1442 N N . SER A 1 183 ? 17.75 16.344 17.484 1 76.38 183 SER A N 1
ATOM 1443 C CA . SER A 1 183 ? 17.344 14.992 17.109 1 76.38 183 SER A CA 1
ATOM 1444 C C . SER A 1 183 ? 18.453 14.258 16.375 1 76.38 183 SER A C 1
ATOM 1446 O O . SER A 1 183 ? 19.484 14.852 16.047 1 76.38 183 SER A O 1
ATOM 1448 N N . ARG A 1 184 ? 18.125 12.961 16.094 1 70 184 ARG A N 1
ATOM 1449 C CA . ARG A 1 184 ? 19.094 12.109 15.406 1 70 184 ARG A CA 1
ATOM 1450 C C . ARG A 1 184 ? 19.328 12.602 13.977 1 70 184 ARG A C 1
ATOM 1452 O O . ARG A 1 184 ? 20.391 12.359 13.398 1 70 184 ARG A O 1
ATOM 1459 N N . VAL A 1 185 ? 18.359 13.281 13.453 1 67.88 185 VAL A N 1
ATOM 1460 C CA . VAL A 1 185 ? 18.484 13.797 12.102 1 67.88 185 VAL A CA 1
ATOM 1461 C C . VAL A 1 185 ? 18.828 15.281 12.141 1 67.88 185 VAL A C 1
ATOM 1463 O O . VAL A 1 185 ? 18.531 16.016 11.195 1 67.88 185 VAL A O 1
ATOM 1466 N N . ASN A 1 186 ? 19.312 15.766 13.242 1 74.88 186 ASN A N 1
ATOM 1467 C CA . ASN A 1 186 ? 19.859 17.094 13.461 1 74.88 186 ASN A CA 1
ATOM 1468 C C . ASN A 1 186 ? 18.781 18.172 13.43 1 74.88 186 ASN A C 1
ATOM 1470 O O . ASN A 1 186 ? 18.984 19.25 12.875 1 74.88 186 ASN A O 1
ATOM 1474 N N . HIS A 1 187 ? 17.656 17.766 13.891 1 78.75 187 HIS A N 1
ATOM 1475 C CA . HIS A 1 187 ? 16.609 18.766 14.094 1 78.75 187 HIS A CA 1
ATOM 1476 C C . HIS A 1 187 ? 16.547 19.219 15.547 1 78.75 187 HIS A C 1
ATOM 1478 O O . HIS A 1 187 ? 16.719 18.406 16.453 1 78.75 187 HIS A O 1
ATOM 1484 N N . VAL A 1 188 ? 16.297 20.5 15.656 1 83.88 188 VAL A N 1
ATOM 1485 C CA . VAL A 1 188 ? 16.062 21.047 17 1 83.88 188 VAL A CA 1
ATOM 1486 C C . VAL A 1 188 ? 14.656 20.688 17.453 1 83.88 188 VAL A C 1
ATOM 1488 O O . VAL A 1 188 ? 13.672 20.984 16.781 1 83.88 188 VAL A O 1
ATOM 1491 N N . VAL A 1 189 ? 14.633 19.969 18.578 1 87.19 189 VAL A N 1
ATOM 1492 C CA . VAL A 1 189 ? 13.336 19.641 19.172 1 87.19 189 VAL A CA 1
ATOM 1493 C C . VAL A 1 189 ? 13.188 20.359 20.516 1 87.19 189 VAL A C 1
ATOM 1495 O O . VAL A 1 189 ? 13.984 20.125 21.438 1 87.19 189 VAL A O 1
ATOM 1498 N N . CYS A 1 190 ? 12.125 21.172 20.609 1 90.19 190 CYS A N 1
ATOM 1499 C CA . CYS A 1 190 ? 11.969 22.031 21.781 1 90.19 190 CYS A CA 1
ATOM 1500 C C . CYS A 1 190 ? 11.273 21.312 22.922 1 90.19 190 CYS A C 1
ATOM 1502 O O . CYS A 1 190 ? 10.422 20.453 22.672 1 90.19 190 CYS A O 1
ATOM 1504 N N . TYR A 1 191 ? 11.609 21.703 24.094 1 92.62 191 TYR A N 1
ATOM 1505 C CA . TYR A 1 191 ? 11.07 21.094 25.297 1 92.62 191 TYR A CA 1
ATOM 1506 C C . TYR A 1 191 ? 9.547 21.203 25.344 1 92.62 191 TYR A C 1
ATOM 1508 O O . TYR A 1 191 ? 8.852 20.234 25.641 1 92.62 191 TYR A O 1
ATOM 1516 N N . ASP A 1 192 ? 8.992 22.359 25.031 1 93.44 192 ASP A N 1
ATOM 1517 C CA . ASP A 1 192 ? 7.555 22.578 25.094 1 93.44 192 ASP A CA 1
ATOM 1518 C C . ASP A 1 192 ? 6.816 21.688 24.109 1 93.44 192 ASP A C 1
ATOM 1520 O O . ASP A 1 192 ? 5.703 21.234 24.391 1 93.44 192 ASP A O 1
ATOM 1524 N N . LEU A 1 193 ? 7.379 21.453 22.969 1 94.06 193 LEU A N 1
ATOM 1525 C CA . LEU A 1 193 ? 6.816 20.531 21.984 1 94.06 193 LEU A CA 1
ATOM 1526 C C . LEU A 1 193 ? 6.742 19.109 22.547 1 94.06 193 LEU A C 1
ATOM 1528 O O . LEU A 1 193 ? 5.738 18.422 22.359 1 94.06 193 LEU A O 1
ATOM 1532 N N . CYS A 1 194 ? 7.766 18.719 23.234 1 93.88 194 CYS A N 1
ATOM 1533 C CA . CYS A 1 194 ? 7.836 17.375 23.828 1 93.88 194 CYS A CA 1
ATOM 1534 C C . CYS A 1 194 ? 6.754 17.203 24.891 1 93.88 194 CYS A C 1
ATOM 1536 O O . CYS A 1 194 ? 6.051 16.188 24.891 1 93.88 194 CYS A O 1
ATOM 1538 N N . ILE A 1 195 ? 6.621 18.156 25.719 1 95 195 ILE A N 1
ATOM 1539 C CA . ILE A 1 195 ? 5.66 18.062 26.812 1 95 195 ILE A CA 1
ATOM 1540 C C . ILE A 1 195 ? 4.238 18.094 26.25 1 95 195 ILE A C 1
ATOM 1542 O O . ILE A 1 195 ? 3.391 17.297 26.656 1 95 195 ILE A O 1
ATOM 1546 N N . ASP A 1 196 ? 3.996 18.984 25.312 1 96.94 196 ASP A N 1
ATOM 1547 C CA . ASP A 1 196 ? 2.674 19.156 24.719 1 96.94 196 ASP A CA 1
ATOM 1548 C C . ASP A 1 196 ? 2.275 17.922 23.906 1 96.94 196 ASP A C 1
ATOM 1550 O O . ASP A 1 196 ? 1.087 17.672 23.688 1 96.94 196 ASP A O 1
ATOM 1554 N N . SER A 1 197 ? 3.248 17.156 23.422 1 94.19 197 SER A N 1
ATOM 1555 C CA . SER A 1 197 ? 3.008 15.984 22.578 1 94.19 197 SER A CA 1
ATOM 1556 C C . SER A 1 197 ? 2.16 14.945 23.312 1 94.19 197 SER A C 1
ATOM 1558 O O . SER A 1 197 ? 1.43 14.18 22.672 1 94.19 197 SER A O 1
ATOM 1560 N N . LYS A 1 198 ? 2.191 14.922 24.625 1 95.62 198 LYS A N 1
ATOM 1561 C CA . LYS A 1 198 ? 1.429 13.977 25.438 1 95.62 198 LYS A CA 1
ATOM 1562 C C . LYS A 1 198 ? -0.072 14.172 25.234 1 95.62 198 LYS A C 1
ATOM 1564 O O . LYS A 1 198 ? -0.856 13.242 25.438 1 95.62 198 LYS A O 1
ATOM 1569 N N . ASN A 1 199 ? -0.448 15.328 24.812 1 96.5 199 ASN A N 1
ATOM 1570 C CA . ASN A 1 199 ? -1.859 15.672 24.672 1 96.5 199 ASN A CA 1
ATOM 1571 C C . ASN A 1 199 ? -2.396 15.297 23.297 1 96.5 199 ASN A C 1
ATOM 1573 O O . ASN A 1 199 ? -3.59 15.445 23.016 1 96.5 199 ASN A O 1
ATOM 1577 N N . HIS A 1 200 ? -1.552 14.75 22.375 1 97.81 200 HIS A N 1
ATOM 1578 C CA . HIS A 1 200 ? -1.936 14.539 20.984 1 97.81 200 HIS A CA 1
ATOM 1579 C C . HIS A 1 200 ? -1.492 13.164 20.5 1 97.81 200 HIS A C 1
ATOM 1581 O O . HIS A 1 200 ? -0.993 13.031 19.391 1 97.81 200 HIS A O 1
ATOM 1587 N N . LEU A 1 201 ? -1.61 12.211 21.344 1 98.19 201 LEU A N 1
ATOM 1588 C CA . LEU A 1 201 ? -1.224 10.844 21.016 1 98.19 201 LEU A CA 1
ATOM 1589 C C . LEU A 1 201 ? -2.244 10.203 20.078 1 98.19 201 LEU A C 1
ATOM 1591 O O . LEU A 1 201 ? -3.447 10.438 20.219 1 98.19 201 LEU A O 1
ATOM 1595 N N . LEU A 1 202 ? -1.767 9.414 19.172 1 98.56 202 LEU A N 1
ATOM 1596 C CA . LEU A 1 202 ? -2.648 8.773 18.203 1 98.56 202 LEU A CA 1
ATOM 1597 C C . LEU A 1 202 ? -2.463 7.262 18.203 1 98.56 202 LEU A C 1
ATOM 1599 O O . LEU A 1 202 ? -3.441 6.512 18.172 1 98.56 202 LEU A O 1
ATOM 1603 N N . VAL A 1 203 ? -1.247 6.754 18.25 1 98 203 VAL A N 1
ATOM 1604 C CA . VAL A 1 203 ? -0.999 5.324 18.109 1 98 203 VAL A CA 1
ATOM 1605 C C . VAL A 1 203 ? -0.728 4.711 19.484 1 98 203 VAL A C 1
ATOM 1607 O O . VAL A 1 203 ? -0.742 3.488 19.641 1 98 203 VAL A O 1
ATOM 1610 N N . HIS A 1 204 ? -0.5 5.52 20.5 1 96.62 204 HIS A N 1
ATOM 1611 C CA . HIS A 1 204 ? -0.264 5.066 21.875 1 96.62 204 HIS A CA 1
ATOM 1612 C C . HIS A 1 204 ? -1.376 4.133 22.344 1 96.62 204 HIS A C 1
ATOM 1614 O O . HIS A 1 204 ? -2.533 4.289 21.938 1 96.62 204 HIS A O 1
ATOM 1620 N N . ASP A 1 205 ? -1.027 3.211 23.219 1 95.5 205 ASP A N 1
ATOM 1621 C CA . ASP A 1 205 ? -1.955 2.189 23.688 1 95.5 205 ASP A CA 1
ATOM 1622 C C . ASP A 1 205 ? -3.158 2.82 24.391 1 95.5 205 ASP A C 1
ATOM 1624 O O . ASP A 1 205 ? -4.242 2.234 24.422 1 95.5 205 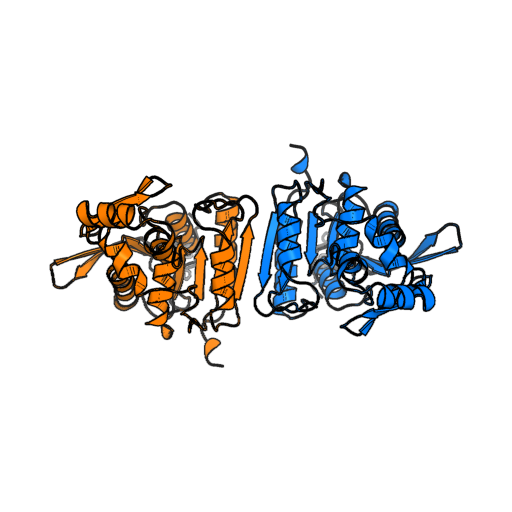ASP A O 1
ATOM 1628 N N . SER A 1 206 ? -2.955 3.988 24.906 1 95.44 206 SER A N 1
ATOM 1629 C CA . SER A 1 206 ? -4.039 4.676 25.594 1 95.44 206 SER A CA 1
ATOM 1630 C C . SER A 1 206 ? -5.121 5.129 24.625 1 95.44 206 SER A C 1
ATOM 1632 O O . SER A 1 206 ? -6.234 5.465 25.031 1 95.44 206 SER A O 1
ATOM 1634 N N . VAL A 1 207 ? -4.809 5.211 23.375 1 97.25 207 VAL A N 1
ATOM 1635 C CA . VAL A 1 207 ? -5.77 5.609 22.344 1 97.25 207 VAL A CA 1
ATOM 1636 C C . VAL A 1 207 ? -6.445 4.371 21.766 1 97.25 207 VAL A C 1
ATOM 1638 O O . VAL A 1 207 ? -5.793 3.543 21.125 1 97.25 207 VAL A O 1
ATOM 1641 N N . LYS A 1 208 ? -7.707 4.176 21.906 1 96.31 208 LYS A N 1
ATOM 1642 C CA . LYS A 1 208 ? -8.422 2.988 21.453 1 96.31 208 LYS A CA 1
ATOM 1643 C C . LYS A 1 208 ? -8.828 3.113 19.984 1 96.31 208 LYS A C 1
ATOM 1645 O O . LYS A 1 208 ? -8.648 2.174 19.219 1 96.31 208 LYS A O 1
ATOM 1650 N N . GLU A 1 209 ? -9.359 4.254 19.656 1 97.81 209 GLU A N 1
ATOM 1651 C CA . GLU A 1 209 ? -9.789 4.508 18.281 1 97.81 209 GLU A CA 1
ATOM 1652 C C . GLU A 1 209 ? -9.609 5.977 17.906 1 97.81 209 GLU A C 1
ATOM 1654 O O . GLU A 1 209 ? -9.586 6.844 18.781 1 97.81 209 GLU A O 1
ATOM 1659 N N . ILE A 1 210 ? -9.352 6.227 16.719 1 98.56 210 ILE A N 1
ATOM 1660 C CA . ILE A 1 210 ? -9.289 7.57 16.156 1 98.56 210 ILE A CA 1
ATOM 1661 C C . ILE A 1 210 ? -10.555 7.852 15.344 1 98.56 210 ILE A C 1
ATOM 1663 O O . ILE A 1 210 ? -10.773 7.238 14.297 1 98.56 210 ILE A O 1
ATOM 1667 N N . ALA A 1 211 ? -11.359 8.75 15.734 1 98.31 211 ALA A N 1
ATOM 1668 C CA . ALA A 1 211 ? -12.703 8.953 15.203 1 98.31 211 ALA A CA 1
ATOM 1669 C C . ALA A 1 211 ? -12.664 9.766 13.906 1 98.31 211 ALA A C 1
ATOM 1671 O O . ALA A 1 211 ? -13.258 10.844 13.828 1 98.31 211 ALA A O 1
ATOM 1672 N N . LEU A 1 212 ? -12 9.289 12.93 1 98.44 212 LEU A N 1
ATOM 1673 C CA . LEU A 1 212 ? -12 9.812 11.562 1 98.44 212 LEU A CA 1
ATOM 1674 C C . LEU A 1 212 ? -12.641 8.812 10.602 1 98.44 212 LEU A C 1
ATOM 1676 O O . LEU A 1 212 ? -12.195 7.664 10.508 1 98.44 212 LEU A O 1
ATOM 1680 N N . ASN A 1 213 ? -13.656 9.242 9.875 1 98 213 ASN A N 1
ATOM 1681 C CA . ASN A 1 213 ? -14.414 8.328 9.031 1 98 213 ASN A CA 1
ATOM 1682 C C . ASN A 1 213 ? -14.188 8.617 7.547 1 98 213 ASN A C 1
ATOM 1684 O O . ASN A 1 213 ? -14.695 7.895 6.684 1 98 213 ASN A O 1
ATOM 1688 N N . CYS A 1 214 ? -13.477 9.633 7.211 1 98.06 214 CYS A N 1
ATOM 1689 C CA . CYS A 1 214 ? -13.188 10 5.828 1 98.06 214 CYS A CA 1
ATOM 1690 C C . CYS A 1 214 ? -12.234 9 5.188 1 98.06 214 CYS A C 1
ATOM 1692 O O . CYS A 1 214 ? -11.602 8.203 5.887 1 98.06 214 CYS A O 1
ATOM 1694 N N . PRO A 1 215 ? -12.156 8.945 3.836 1 98.69 215 PRO A N 1
ATOM 1695 C CA . PRO A 1 215 ? -11.117 8.141 3.186 1 98.69 215 PRO A CA 1
ATOM 1696 C C . PRO A 1 215 ? -9.711 8.562 3.588 1 98.69 215 PRO A C 1
ATOM 1698 O O . PRO A 1 215 ? -9.414 9.758 3.654 1 98.69 215 PRO A O 1
ATOM 1701 N N . ILE A 1 216 ? -8.867 7.543 3.881 1 98.88 216 ILE A N 1
ATOM 1702 C CA . ILE A 1 216 ? -7.5 7.836 4.293 1 98.88 216 ILE A CA 1
ATOM 1703 C C . ILE A 1 216 ? -6.523 6.98 3.488 1 98.88 216 ILE A C 1
ATOM 1705 O O . ILE A 1 216 ? -6.754 5.789 3.285 1 98.88 216 ILE A O 1
ATOM 1709 N N . ARG A 1 217 ? -5.523 7.609 2.934 1 98.94 217 ARG A N 1
ATOM 1710 C CA . ARG A 1 217 ? -4.418 6.957 2.234 1 98.94 217 ARG A CA 1
ATOM 1711 C C . ARG A 1 217 ? -3.092 7.227 2.936 1 98.94 217 ARG A C 1
ATOM 1713 O O . ARG A 1 217 ? -2.693 8.383 3.098 1 98.94 217 ARG A O 1
ATOM 1720 N N . PHE A 1 218 ? -2.453 6.145 3.371 1 98.94 218 PHE A N 1
ATOM 1721 C CA . PHE A 1 218 ? -1.119 6.25 3.947 1 98.94 218 PHE A CA 1
ATOM 1722 C C . PHE A 1 218 ? -0.052 5.918 2.912 1 98.94 218 PHE A C 1
ATOM 1724 O O . PHE A 1 218 ? -0.162 4.918 2.199 1 98.94 218 PHE A O 1
ATOM 1731 N N . LEU A 1 219 ? 0.905 6.77 2.75 1 98.94 219 LEU A N 1
ATOM 1732 C CA . LEU A 1 219 ? 2.088 6.547 1.926 1 98.94 219 LEU A CA 1
ATOM 1733 C C . LEU A 1 219 ? 3.352 6.547 2.777 1 98.94 219 LEU A C 1
ATOM 1735 O O . LEU A 1 219 ? 3.631 7.52 3.482 1 98.94 219 LEU A O 1
ATOM 1739 N N . HIS A 1 220 ? 4.145 5.477 2.736 1 98.94 220 HIS A N 1
ATOM 1740 C CA . HIS A 1 220 ? 5.285 5.367 3.643 1 98.94 220 HIS A CA 1
ATOM 1741 C C . HIS A 1 220 ? 6.391 4.516 3.031 1 98.94 220 HIS A C 1
ATOM 1743 O O . HIS A 1 220 ? 6.117 3.533 2.338 1 98.94 220 HIS A O 1
ATOM 1749 N N . GLY A 1 221 ? 7.609 4.934 3.24 1 98.81 221 GLY A N 1
ATOM 1750 C CA . GLY A 1 221 ? 8.75 4.156 2.783 1 98.81 221 GLY A CA 1
ATOM 1751 C C . GLY A 1 221 ? 9.156 3.066 3.756 1 98.81 221 GLY A C 1
ATOM 1752 O O . GLY A 1 221 ? 9.242 3.303 4.961 1 98.81 221 GLY A O 1
ATOM 1753 N N . MET A 1 222 ? 9.453 1.867 3.191 1 98.62 222 MET A N 1
ATOM 1754 C CA . MET A 1 222 ? 9.945 0.782 4.039 1 98.62 222 MET A CA 1
ATOM 1755 C C . MET A 1 222 ? 11.383 1.031 4.465 1 98.62 222 MET A C 1
ATOM 1757 O O . MET A 1 222 ? 11.859 0.438 5.438 1 98.62 222 MET A O 1
ATOM 1761 N N . SER A 1 223 ? 12.078 1.93 3.76 1 98.12 223 SER A N 1
ATOM 1762 C CA . SER A 1 223 ? 13.461 2.271 4.086 1 98.12 223 SER A CA 1
ATOM 1763 C C . SER A 1 223 ? 13.531 3.549 4.918 1 98.12 223 SER A C 1
ATOM 1765 O O . SER A 1 223 ? 14.594 4.168 5.023 1 98.12 223 SER A O 1
ATOM 1767 N N . ASP A 1 224 ? 12.414 4.02 5.445 1 97.81 224 ASP A N 1
ATOM 1768 C CA . ASP A 1 224 ? 12.367 5.168 6.344 1 97.81 224 ASP A CA 1
ATOM 1769 C C . ASP A 1 224 ? 13 4.836 7.691 1 97.81 224 ASP A C 1
ATOM 1771 O O . ASP A 1 224 ? 12.422 4.094 8.492 1 97.81 224 ASP A O 1
ATOM 1775 N N . THR A 1 225 ? 14.133 5.441 7.969 1 95.19 225 THR A N 1
ATOM 1776 C CA . THR A 1 225 ? 14.828 5.18 9.219 1 95.19 225 THR A CA 1
ATOM 1777 C C . THR A 1 225 ? 14.5 6.246 10.266 1 95.19 225 THR A C 1
ATOM 1779 O O . THR A 1 225 ? 14.906 6.141 11.422 1 95.19 225 THR A O 1
ATOM 1782 N N . THR A 1 226 ? 13.758 7.289 9.859 1 93.81 226 THR A N 1
ATOM 1783 C CA . THR A 1 226 ? 13.359 8.352 10.773 1 93.81 226 THR A CA 1
ATOM 1784 C C . THR A 1 226 ? 12.07 7.984 11.508 1 93.81 226 THR A C 1
ATOM 1786 O O . THR A 1 226 ? 11.992 8.086 12.727 1 93.81 226 THR A O 1
ATOM 1789 N N . ILE A 1 227 ? 11.094 7.664 10.781 1 96.38 227 ILE A N 1
ATOM 1790 C CA . ILE A 1 227 ? 9.82 7.152 11.273 1 96.38 227 ILE A CA 1
ATOM 1791 C C . ILE A 1 227 ? 9.516 5.805 10.633 1 96.38 227 ILE A C 1
ATOM 1793 O O . ILE A 1 227 ? 9.336 5.719 9.414 1 96.38 227 ILE A O 1
ATOM 1797 N N . HIS A 1 228 ? 9.422 4.82 11.445 1 97.44 228 HIS A N 1
ATOM 1798 C CA . HIS A 1 228 ? 9.203 3.475 10.93 1 97.44 228 HIS A CA 1
ATOM 1799 C C . HIS A 1 228 ? 7.824 3.357 10.281 1 97.44 228 HIS A C 1
ATOM 1801 O O . HIS A 1 228 ? 6.84 3.881 10.812 1 97.44 228 HIS A O 1
ATOM 1807 N N . TRP A 1 229 ? 7.691 2.59 9.188 1 98.5 229 TRP A N 1
ATOM 1808 C CA . TRP A 1 229 ? 6.477 2.492 8.391 1 98.5 229 TRP A CA 1
ATOM 1809 C C . TRP A 1 229 ? 5.352 1.832 9.18 1 98.5 229 TRP A C 1
ATOM 1811 O O . TRP A 1 229 ? 4.176 1.979 8.844 1 98.5 229 TRP A O 1
ATOM 1821 N N . LYS A 1 230 ? 5.605 1.161 10.203 1 98.25 230 LYS A N 1
ATOM 1822 C CA . LYS A 1 230 ? 4.602 0.511 11.047 1 98.25 230 LYS A CA 1
ATOM 1823 C C . LYS A 1 230 ? 3.666 1.536 11.68 1 98.25 230 LYS A C 1
ATOM 1825 O O . LYS A 1 230 ? 2.539 1.207 12.055 1 98.25 230 LYS A O 1
ATOM 1830 N N . VAL A 1 231 ? 4.152 2.787 11.812 1 98.5 231 VAL A N 1
ATOM 1831 C CA . VAL A 1 231 ? 3.307 3.842 12.359 1 98.5 231 VAL A CA 1
ATOM 1832 C C . VAL A 1 231 ? 2.08 4.035 11.477 1 98.5 231 VAL A C 1
ATOM 1834 O O . VAL A 1 231 ? 0.957 4.148 11.977 1 98.5 231 VAL A O 1
ATOM 1837 N N . SER A 1 232 ? 2.297 4.023 10.148 1 98.81 232 SER A N 1
ATOM 1838 C CA . SER A 1 232 ? 1.187 4.156 9.211 1 98.81 232 SER A CA 1
ATOM 1839 C C . SER A 1 232 ? 0.223 2.979 9.328 1 98.81 232 SER A C 1
ATOM 1841 O O . SER A 1 232 ? -0.995 3.156 9.258 1 98.81 232 SER A O 1
ATOM 1843 N N . VAL A 1 233 ? 0.728 1.81 9.516 1 98.75 233 VAL A N 1
ATOM 1844 C CA . VAL A 1 233 ? -0.098 0.615 9.664 1 98.75 233 VAL A CA 1
ATOM 1845 C C . VAL A 1 233 ? -0.908 0.7 10.953 1 98.75 233 VAL A C 1
ATOM 1847 O O . VAL A 1 233 ? -2.096 0.373 10.969 1 98.75 233 VAL A O 1
ATOM 1850 N N . ALA A 1 234 ? -0.249 1.124 12.031 1 98.62 234 ALA A N 1
ATOM 1851 C CA . ALA A 1 234 ? -0.932 1.272 13.32 1 98.62 234 ALA A CA 1
ATOM 1852 C C . ALA A 1 234 ? -2.07 2.283 13.219 1 98.62 234 ALA A C 1
ATOM 1854 O O . ALA A 1 234 ? -3.158 2.057 13.758 1 98.62 234 ALA A O 1
ATOM 1855 N N . LEU A 1 235 ? -1.784 3.387 12.555 1 98.88 235 LEU A N 1
ATOM 1856 C CA . LEU A 1 235 ? -2.822 4.395 12.359 1 98.88 235 LEU A CA 1
ATOM 1857 C C . LEU A 1 235 ? -3.99 3.822 11.562 1 98.88 235 LEU A C 1
ATOM 1859 O O . LEU A 1 235 ? -5.152 4.051 11.906 1 98.88 235 LEU A O 1
ATOM 1863 N N . ALA A 1 236 ? -3.689 3.104 10.531 1 98.81 236 ALA A N 1
ATOM 1864 C CA . ALA A 1 236 ? -4.715 2.496 9.688 1 98.81 236 ALA A CA 1
ATOM 1865 C C . ALA A 1 236 ? -5.633 1.593 10.5 1 98.81 236 ALA A C 1
ATOM 1867 O O . ALA A 1 236 ? -6.844 1.545 10.258 1 98.81 236 ALA A O 1
ATOM 1868 N N . LYS A 1 237 ? -5.07 0.894 11.414 1 98.19 237 LYS A N 1
ATOM 1869 C CA . LYS A 1 237 ? -5.848 -0.012 12.258 1 98.19 237 LYS A CA 1
ATOM 1870 C C . LYS A 1 237 ? -6.742 0.764 13.219 1 98.19 237 LYS A C 1
ATOM 1872 O O . LYS A 1 237 ? -7.871 0.35 13.5 1 98.19 237 LYS A O 1
ATOM 1877 N N . LYS A 1 238 ? -6.312 1.903 13.68 1 98.5 238 LYS A N 1
ATOM 1878 C CA . LYS A 1 238 ? -6.977 2.59 14.781 1 98.5 238 LYS A CA 1
ATOM 1879 C C . LYS A 1 238 ? -8.078 3.514 14.281 1 98.5 238 LYS A C 1
ATOM 1881 O O . LYS A 1 238 ? -9.016 3.838 15.016 1 98.5 238 LYS A O 1
ATOM 1886 N N . VAL A 1 239 ? -7.914 4.039 13.086 1 98.75 239 VAL A N 1
ATOM 1887 C CA . VAL A 1 239 ? -8.945 4.941 12.586 1 98.75 239 VAL A CA 1
ATOM 1888 C C . VAL A 1 239 ? -10.25 4.176 12.383 1 98.75 239 VAL A C 1
ATOM 1890 O O . VAL A 1 239 ? -10.234 3.004 11.992 1 98.75 239 VAL A O 1
ATOM 1893 N N . VAL A 1 240 ? -11.359 4.789 12.562 1 98.38 240 VAL A N 1
ATOM 1894 C CA . VAL A 1 240 ? -12.664 4.141 12.445 1 98.38 240 VAL A CA 1
ATOM 1895 C C . VAL A 1 240 ? -13.031 3.984 10.969 1 98.38 240 VAL A C 1
ATOM 1897 O O . VAL A 1 240 ? -13.828 3.119 10.609 1 98.38 240 VAL A O 1
ATOM 1900 N N . SER A 1 241 ? -12.516 4.848 10.125 1 98.5 241 SER A N 1
ATOM 1901 C CA . SER A 1 241 ? -12.812 4.801 8.695 1 98.5 241 SER A CA 1
ATOM 1902 C C . SER A 1 241 ? -12.625 3.393 8.141 1 98.5 241 SER A C 1
ATOM 1904 O O . SER A 1 241 ? -11.672 2.697 8.508 1 98.5 241 SER A O 1
ATOM 1906 N N . GLN A 1 242 ? -13.477 3.029 7.207 1 97.81 242 GLN A N 1
ATOM 1907 C CA . GLN A 1 242 ? -13.375 1.737 6.539 1 97.81 242 GLN A CA 1
ATOM 1908 C C . GLN A 1 242 ? -12.727 1.879 5.164 1 97.81 242 GLN A C 1
ATOM 1910 O O . GLN A 1 242 ? -12.367 0.881 4.539 1 97.81 242 GLN A O 1
ATOM 1915 N N . ASP A 1 243 ? -12.648 3.051 4.711 1 98.12 243 ASP A N 1
ATOM 1916 C CA . ASP A 1 243 ? -11.977 3.312 3.441 1 98.12 243 ASP A CA 1
ATOM 1917 C C . ASP A 1 243 ? -10.531 3.768 3.662 1 98.12 243 ASP A C 1
ATOM 1919 O O . ASP A 1 243 ? -10.227 4.953 3.535 1 98.12 243 ASP A O 1
ATOM 1923 N N . VAL A 1 244 ? -9.672 2.803 4.023 1 98.81 244 VAL A N 1
ATOM 1924 C CA . VAL A 1 244 ? -8.281 3.072 4.371 1 98.81 244 VAL A CA 1
ATOM 1925 C C . VAL A 1 244 ? -7.359 2.162 3.561 1 98.81 244 VAL A C 1
ATOM 1927 O O . VAL A 1 244 ? -7.613 0.961 3.445 1 98.81 244 VAL A O 1
ATOM 1930 N N . LYS A 1 245 ? -6.363 2.762 2.924 1 98.75 245 LYS A N 1
ATOM 1931 C CA . LYS A 1 245 ? -5.301 2.035 2.234 1 98.75 245 LYS A CA 1
ATOM 1932 C C . LYS A 1 245 ? -3.924 2.479 2.721 1 98.75 245 LYS A C 1
ATOM 1934 O O . LYS A 1 245 ? -3.711 3.658 3.008 1 98.75 245 LYS A O 1
ATOM 1939 N N . VAL A 1 246 ? -2.988 1.545 2.869 1 98.88 246 VAL A N 1
ATOM 1940 C CA . VAL A 1 246 ? -1.585 1.815 3.158 1 98.88 246 VAL A CA 1
ATOM 1941 C C . VAL A 1 246 ? -0.72 1.374 1.979 1 98.88 246 VAL A C 1
ATOM 1943 O O . VAL A 1 246 ? -0.776 0.215 1.561 1 98.88 246 VAL A O 1
ATOM 1946 N N . GLN A 1 247 ? -0.064 2.262 1.407 1 98.81 247 GLN A N 1
ATOM 1947 C CA . GLN A 1 247 ? 0.907 1.94 0.366 1 98.81 247 GLN A CA 1
ATOM 1948 C C . GLN A 1 247 ? 2.336 2.078 0.885 1 98.81 247 GLN A C 1
ATOM 1950 O O . GLN A 1 247 ? 2.77 3.176 1.238 1 98.81 247 GLN A O 1
ATOM 1955 N N . LEU A 1 248 ? 3.049 0.93 0.943 1 98.88 248 LEU A N 1
ATOM 1956 C CA . LEU A 1 248 ? 4.457 0.882 1.323 1 98.88 248 LEU A CA 1
ATOM 1957 C C . LEU A 1 248 ? 5.348 0.773 0.092 1 98.88 248 LEU A C 1
ATOM 1959 O O . LEU A 1 248 ? 5.051 0.009 -0.829 1 98.88 248 LEU A O 1
ATOM 1963 N N . VAL A 1 249 ? 6.359 1.624 0.063 1 98.81 249 VAL A N 1
ATOM 1964 C CA . VAL A 1 249 ? 7.332 1.606 -1.023 1 98.81 249 VAL A CA 1
ATOM 1965 C C . VAL A 1 249 ? 8.688 1.137 -0.497 1 98.81 249 VAL A C 1
ATOM 1967 O O . VAL A 1 249 ? 9.273 1.779 0.376 1 98.81 249 VAL A O 1
ATOM 1970 N N . LYS A 1 250 ? 9.211 0.063 -1.077 1 98.62 250 LYS A N 1
ATOM 1971 C CA . LYS A 1 250 ? 10.352 -0.646 -0.517 1 98.62 250 LYS A CA 1
ATOM 1972 C C . LYS A 1 250 ? 11.547 0.291 -0.334 1 98.62 250 LYS A C 1
ATOM 1974 O O . LYS A 1 250 ? 12.141 0.345 0.744 1 98.62 250 LYS A O 1
ATOM 1979 N N . THR A 1 251 ? 11.844 1.144 -1.359 1 98.06 251 THR A N 1
ATOM 1980 C CA . THR A 1 251 ? 13.102 1.88 -1.371 1 98.06 251 THR A CA 1
ATOM 1981 C C . THR A 1 251 ? 12.906 3.291 -0.821 1 98.06 251 THR A C 1
ATOM 1983 O O . THR A 1 251 ? 13.883 4.012 -0.592 1 98.06 251 THR A O 1
ATOM 1986 N N . ALA A 1 252 ? 11.664 3.682 -0.603 1 98.62 252 ALA A N 1
ATOM 1987 C CA . ALA A 1 252 ? 11.406 5.066 -0.211 1 98.62 252 ALA A CA 1
ATOM 1988 C C . ALA A 1 252 ? 11.906 5.336 1.207 1 98.62 252 ALA A C 1
ATOM 1990 O O . ALA A 1 252 ? 11.711 4.516 2.107 1 98.62 252 ALA A O 1
ATOM 1991 N N . LYS A 1 253 ? 12.586 6.434 1.361 1 97.75 253 LYS A N 1
ATOM 1992 C CA . LYS A 1 253 ? 13.039 6.926 2.66 1 97.75 253 LYS A CA 1
ATOM 1993 C C . LYS A 1 253 ? 12.047 7.918 3.252 1 97.75 253 LYS A C 1
ATOM 1995 O O . LYS A 1 253 ? 10.938 8.07 2.736 1 97.75 253 LYS A O 1
ATOM 2000 N N . HIS A 1 254 ? 12.398 8.57 4.332 1 97.19 254 HIS A N 1
ATOM 2001 C CA . HIS A 1 254 ? 11.492 9.43 5.086 1 97.19 254 HIS A CA 1
ATOM 2002 C C . HIS A 1 254 ? 10.953 10.562 4.219 1 97.19 254 HIS A C 1
ATOM 2004 O O . HIS A 1 254 ? 9.781 10.922 4.32 1 97.19 254 HIS A O 1
ATOM 2010 N N . GLY A 1 255 ? 11.75 11.086 3.395 1 97 255 GLY A N 1
ATOM 2011 C CA . GLY A 1 255 ? 11.406 12.273 2.629 1 97 255 GLY A CA 1
ATOM 2012 C C . GLY A 1 255 ? 10.359 12.016 1.562 1 97 255 GLY A C 1
ATOM 2013 O O . GLY A 1 255 ? 9.625 12.922 1.171 1 97 255 GLY A O 1
ATOM 2014 N N . PHE A 1 256 ? 10.289 10.734 1.049 1 97.94 256 PHE A N 1
ATOM 2015 C CA . PHE A 1 256 ? 9.312 10.344 0.044 1 97.94 256 PHE A CA 1
ATOM 2016 C C . PHE A 1 256 ? 9.273 11.352 -1.1 1 97.94 256 PHE A C 1
ATOM 2018 O O . PHE A 1 256 ? 8.211 11.859 -1.455 1 97.94 256 PHE A O 1
ATOM 2025 N N . ASN A 1 257 ? 10.453 11.68 -1.732 1 97.19 257 ASN A N 1
ATOM 2026 C CA . ASN A 1 257 ? 10.57 12.812 -2.645 1 97.19 257 ASN A CA 1
ATOM 2027 C C . ASN A 1 257 ? 11.008 12.367 -4.039 1 97.19 257 ASN A C 1
ATOM 2029 O O . ASN A 1 257 ? 11.078 13.18 -4.961 1 97.19 257 ASN A O 1
ATOM 2033 N N . SER A 1 258 ? 11.312 11.094 -4.27 1 97.19 258 SER A N 1
ATOM 2034 C CA . SER A 1 258 ? 11.758 10.664 -5.59 1 97.19 258 SER A CA 1
ATOM 2035 C C . SER A 1 258 ? 10.648 10.836 -6.629 1 97.19 258 SER A C 1
ATOM 2037 O O . SER A 1 258 ? 9.484 11.016 -6.277 1 97.19 258 SER A O 1
ATOM 2039 N N . LYS A 1 259 ? 11.07 10.828 -7.922 1 96.69 259 LYS A N 1
ATOM 2040 C CA . LYS A 1 259 ? 10.094 10.93 -9.008 1 96.69 259 LYS A CA 1
ATOM 2041 C C . LYS A 1 259 ? 9.016 9.859 -8.867 1 96.69 259 LYS A C 1
ATOM 2043 O O . LYS A 1 259 ? 7.828 10.148 -9.039 1 96.69 259 LYS A O 1
ATOM 2048 N N . ASN A 1 260 ? 9.422 8.68 -8.547 1 95.88 260 ASN A N 1
ATOM 2049 C CA . ASN A 1 260 ? 8.484 7.578 -8.352 1 95.88 260 ASN A CA 1
ATOM 2050 C C . ASN A 1 260 ? 7.531 7.863 -7.188 1 95.88 260 ASN A C 1
ATOM 2052 O O . ASN A 1 260 ? 6.324 7.641 -7.305 1 95.88 260 ASN A O 1
ATOM 2056 N N . GLU A 1 261 ? 8.039 8.305 -6.117 1 98.25 261 GLU A N 1
ATOM 2057 C CA . GLU A 1 261 ? 7.242 8.609 -4.934 1 98.25 261 GLU A CA 1
ATOM 2058 C C . GLU A 1 261 ? 6.258 9.742 -5.207 1 98.25 261 GLU A C 1
ATOM 2060 O O . GLU A 1 261 ? 5.086 9.656 -4.828 1 98.25 261 GLU A O 1
ATOM 2065 N N . LEU A 1 262 ? 6.711 10.758 -5.895 1 98.44 262 LEU A N 1
ATOM 2066 C CA . LEU A 1 262 ? 5.832 11.875 -6.234 1 98.44 262 LEU A CA 1
ATOM 2067 C C . LEU A 1 262 ? 4.742 11.438 -7.203 1 98.44 262 LEU A C 1
ATOM 2069 O O . LEU A 1 262 ? 3.619 11.945 -7.152 1 98.44 262 LEU A O 1
ATOM 2073 N N . ASN A 1 263 ? 5.066 10.516 -8.07 1 97 263 ASN A N 1
ATOM 2074 C CA . ASN A 1 263 ? 4.047 9.953 -8.945 1 97 263 ASN A CA 1
ATOM 2075 C C . ASN A 1 263 ? 2.988 9.188 -8.156 1 97 263 ASN A C 1
ATOM 2077 O O . ASN A 1 263 ? 1.805 9.234 -8.492 1 97 263 ASN A O 1
ATOM 2081 N N . ILE A 1 264 ? 3.402 8.461 -7.133 1 98.25 264 ILE A N 1
ATOM 2082 C CA . ILE A 1 264 ? 2.463 7.77 -6.262 1 98.25 264 ILE A CA 1
ATOM 2083 C C . ILE A 1 264 ? 1.513 8.781 -5.621 1 98.25 264 ILE A C 1
ATOM 2085 O O . ILE A 1 264 ? 0.303 8.547 -5.551 1 98.25 264 ILE A O 1
ATOM 2089 N N . LEU A 1 265 ? 2.057 9.875 -5.137 1 98.69 265 LEU A N 1
ATOM 2090 C CA . LEU A 1 265 ? 1.245 10.945 -4.562 1 98.69 265 LEU A CA 1
ATOM 2091 C C . LEU A 1 265 ? 0.24 11.469 -5.578 1 98.69 265 LEU A C 1
ATOM 2093 O O . LEU A 1 265 ? -0.938 11.648 -5.262 1 98.69 265 LEU A O 1
ATOM 2097 N N . LYS A 1 266 ? 0.699 11.688 -6.801 1 97.75 266 LYS A N 1
ATOM 2098 C CA . LYS A 1 266 ? -0.172 12.164 -7.871 1 97.75 266 LYS A CA 1
ATOM 2099 C C . LYS A 1 266 ? -1.302 11.18 -8.148 1 97.75 266 LYS A C 1
ATOM 2101 O O . LYS A 1 266 ? -2.461 11.578 -8.281 1 97.75 266 LYS A O 1
ATOM 2106 N N . GLU A 1 267 ? -0.974 9.938 -8.227 1 96.62 267 GLU A N 1
ATOM 2107 C CA . GLU A 1 267 ? -1.973 8.906 -8.477 1 96.62 267 GLU A CA 1
ATOM 2108 C C . GLU A 1 267 ? -2.986 8.828 -7.34 1 96.62 267 GLU A C 1
ATOM 2110 O O . GLU A 1 267 ? -4.176 8.609 -7.574 1 96.62 267 GLU A O 1
ATOM 2115 N N . THR A 1 268 ? -2.502 8.953 -6.129 1 98.25 268 THR A N 1
ATOM 2116 C CA . THR A 1 268 ? -3.387 8.961 -4.969 1 98.25 268 THR A CA 1
ATOM 2117 C C . THR A 1 268 ? -4.352 10.141 -5.023 1 98.25 268 THR A C 1
ATOM 2119 O O . THR A 1 268 ? -5.543 9.992 -4.754 1 98.25 268 THR A O 1
ATOM 2122 N N . LEU A 1 269 ? -3.867 11.297 -5.395 1 98.06 269 LEU A N 1
ATOM 2123 C CA . LEU A 1 269 ? -4.707 12.477 -5.562 1 98.06 269 LEU A CA 1
ATOM 2124 C C . LEU A 1 269 ? -5.762 12.242 -6.641 1 98.06 269 LEU A C 1
ATOM 2126 O O . LEU A 1 269 ? -6.93 12.594 -6.461 1 98.06 269 LEU A O 1
ATOM 2130 N N . ASN A 1 270 ? -5.324 11.617 -7.766 1 96.12 270 ASN A N 1
ATOM 2131 C CA . ASN A 1 270 ? -6.277 11.312 -8.828 1 96.12 270 ASN A CA 1
ATOM 2132 C C . ASN A 1 270 ? -7.449 10.484 -8.312 1 96.12 270 ASN A C 1
ATOM 2134 O O . ASN A 1 270 ? -8.602 10.75 -8.656 1 96.12 270 ASN A O 1
ATOM 2138 N N . GLU A 1 271 ? -7.113 9.562 -7.539 1 95.81 271 GLU A N 1
ATOM 2139 C CA . GLU A 1 271 ? -8.141 8.695 -6.973 1 95.81 271 GLU A CA 1
ATOM 2140 C C . GLU A 1 271 ? -9.117 9.484 -6.102 1 95.81 271 GLU A C 1
ATOM 2142 O O . GLU A 1 271 ? -10.328 9.367 -6.254 1 95.81 271 GLU A O 1
ATOM 2147 N N . LEU A 1 272 ? -8.609 10.281 -5.215 1 97.12 272 LEU A N 1
ATOM 2148 C CA . LEU A 1 272 ? -9.422 10.938 -4.191 1 97.12 272 LEU A CA 1
ATOM 2149 C C . LEU A 1 272 ? -10.219 12.086 -4.785 1 97.12 272 LEU A C 1
ATOM 2151 O O . LEU A 1 272 ? -11.352 12.344 -4.367 1 97.12 272 LEU A O 1
ATOM 2155 N N . VAL A 1 273 ? -9.664 12.82 -5.754 1 94.44 273 VAL A N 1
ATOM 2156 C CA . VAL A 1 273 ? -10.367 13.922 -6.41 1 94.44 273 VAL A CA 1
ATOM 2157 C C . VAL A 1 273 ? -11.602 13.383 -7.137 1 94.44 273 VAL A C 1
ATOM 2159 O O . VAL A 1 273 ? -12.617 14.07 -7.227 1 94.44 273 VAL A O 1
ATOM 2162 N N . GLY A 1 274 ? -11.516 12.102 -7.648 1 87.56 274 GLY A N 1
ATOM 2163 C CA . GLY A 1 274 ? -12.617 11.492 -8.375 1 87.56 274 GLY A CA 1
ATOM 2164 C C . GLY A 1 274 ? -13.727 11.008 -7.469 1 87.56 274 GLY A C 1
ATOM 2165 O O . GLY A 1 274 ? -14.82 10.68 -7.938 1 87.56 274 GLY A O 1
ATOM 2166 N N . MET A 1 275 ? -13.438 10.961 -6.215 1 84.25 275 MET A N 1
ATOM 2167 C CA . MET A 1 275 ? -14.43 10.469 -5.262 1 84.25 275 MET A CA 1
ATOM 2168 C C . MET A 1 275 ? -15.453 11.555 -4.938 1 84.25 275 MET A C 1
ATOM 2170 O O . MET A 1 275 ? -15.117 12.734 -4.871 1 84.25 275 MET A O 1
ATOM 2174 N N . ASP A 1 276 ? -16.734 11.125 -5.062 1 67.81 276 ASP A N 1
ATOM 2175 C CA . ASP A 1 276 ? -17.781 12.07 -4.723 1 67.81 276 ASP A CA 1
ATOM 2176 C C . ASP A 1 276 ? -17.75 12.43 -3.238 1 67.81 276 ASP A C 1
ATOM 2178 O O . ASP A 1 276 ? -17.438 11.578 -2.398 1 67.81 276 ASP A O 1
ATOM 2182 N N . SER A 1 277 ? -17.688 13.633 -2.799 1 57.84 277 SER A N 1
ATOM 2183 C CA . SER A 1 277 ? -17.703 14.109 -1.42 1 57.84 277 SER A CA 1
ATOM 2184 C C . SER A 1 277 ? -18.891 13.523 -0.649 1 57.84 277 SER A C 1
ATOM 2186 O O . SER A 1 277 ? -18.828 13.383 0.574 1 57.84 277 SER A O 1
ATOM 2188 N N . HIS A 1 278 ? -20.078 13.234 -1.065 1 47.91 278 HIS A N 1
ATOM 2189 C CA . HIS A 1 278 ? -21.344 13.062 -0.344 1 47.91 278 HIS A CA 1
ATOM 2190 C C . HIS A 1 278 ? -21.406 11.695 0.332 1 47.91 278 HIS A C 1
ATOM 2192 O O . HIS A 1 278 ? -22.406 11.352 0.965 1 47.91 278 HIS A O 1
ATOM 2198 N N . LYS A 1 279 ? -20.625 10.727 -0.083 1 43.81 279 LYS A N 1
ATOM 2199 C CA . LYS A 1 279 ? -21.141 9.438 0.382 1 43.81 279 LYS A CA 1
ATOM 2200 C C . LYS A 1 279 ? -21.031 9.32 1.9 1 43.81 279 LYS A C 1
ATOM 2202 O O . LYS A 1 279 ? -21.312 8.266 2.467 1 43.81 279 LYS A O 1
ATOM 2207 N N . SER A 1 280 ? -20.25 10.031 2.605 1 33.78 280 SER A N 1
ATOM 2208 C CA . SER A 1 280 ? -20.031 9.703 4.012 1 33.78 280 SER A CA 1
ATOM 2209 C C . SER A 1 280 ? -21.328 9.844 4.812 1 33.78 280 SER A C 1
ATOM 2211 O O . SER A 1 280 ? -21.328 9.68 6.035 1 33.78 280 SER A O 1
ATOM 2213 N N . LYS A 1 281 ? -22.328 10.43 4.305 1 31.14 281 LYS A N 1
ATOM 2214 C CA . LYS A 1 281 ? -23.453 10.461 5.227 1 31.14 281 LYS A CA 1
ATOM 2215 C C . LYS A 1 281 ? -24.109 9.086 5.363 1 31.14 281 LYS A C 1
ATOM 2217 O O . LYS A 1 281 ? -25.188 8.953 5.934 1 31.14 281 LYS A O 1
ATOM 2222 N N . LEU A 1 282 ? -23.688 8.016 4.652 1 25.95 282 LEU A N 1
ATOM 2223 C CA . LEU A 1 282 ? -24.5 6.883 5.07 1 25.95 282 LEU A CA 1
ATOM 2224 C C . LEU A 1 282 ? -23.953 6.242 6.336 1 25.95 282 LEU A C 1
ATOM 2226 O O . LEU A 1 282 ? -22.734 6.09 6.473 1 25.95 282 LEU A O 1
ATOM 2230 N N . LEU B 1 1 ? -18.875 -4.113 -25.125 1 27.77 1 LEU B N 1
ATOM 2231 C CA . LEU B 1 1 ? -18.344 -4.641 -26.375 1 27.77 1 LEU B CA 1
ATOM 2232 C C . LEU B 1 1 ? -17.594 -3.562 -27.156 1 27.77 1 LEU B C 1
ATOM 2234 O O . LEU B 1 1 ? -18.219 -2.658 -27.719 1 27.77 1 LEU B O 1
ATOM 2238 N N . CYS B 1 2 ? -16.547 -3.076 -26.531 1 28.84 2 CYS B N 1
ATOM 2239 C CA . CYS B 1 2 ? -15.984 -1.804 -26.969 1 28.84 2 CYS B CA 1
ATOM 2240 C C . CYS B 1 2 ? -15.438 -1.91 -28.391 1 28.84 2 CYS B C 1
ATOM 2242 O O . CYS B 1 2 ? -14.609 -2.773 -28.672 1 28.84 2 CYS B O 1
ATOM 2244 N N . PHE B 1 3 ? -16.156 -1.434 -29.375 1 31.22 3 PHE B N 1
ATOM 2245 C CA . PHE B 1 3 ? -16.047 -1.289 -30.828 1 31.22 3 PHE B CA 1
ATOM 2246 C C . PHE B 1 3 ? -14.922 -0.319 -31.188 1 31.22 3 PHE B C 1
ATOM 2248 O O . PHE B 1 3 ? -14.945 0.843 -30.766 1 31.22 3 PHE B O 1
ATOM 2255 N N . ARG B 1 4 ? -13.711 -0.795 -31.078 1 35.09 4 ARG B N 1
ATOM 2256 C CA . ARG B 1 4 ? -12.852 0.211 -31.688 1 35.09 4 ARG B CA 1
ATOM 2257 C C . ARG B 1 4 ? -12.969 0.188 -33.219 1 35.09 4 ARG B C 1
ATOM 2259 O O . ARG B 1 4 ? -12.852 -0.87 -33.844 1 35.09 4 ARG B O 1
ATOM 2266 N N . THR B 1 5 ? -13.508 1.198 -33.688 1 33.19 5 THR B N 1
ATOM 2267 C CA . THR B 1 5 ? -13.695 1.445 -35.125 1 33.19 5 THR B CA 1
ATOM 2268 C C . THR B 1 5 ? -12.359 1.652 -35.812 1 33.19 5 THR B C 1
ATOM 2270 O O . THR B 1 5 ? -11.578 2.523 -35.406 1 33.19 5 THR B O 1
ATOM 2273 N N . ILE B 1 6 ? -11.625 0.548 -36.031 1 34.69 6 ILE B N 1
ATOM 2274 C CA . ILE B 1 6 ? -10.453 0.804 -36.875 1 34.69 6 ILE B CA 1
ATOM 2275 C C . ILE B 1 6 ? -10.898 1.222 -38.281 1 34.69 6 ILE B C 1
ATOM 2277 O O . ILE B 1 6 ? -11.719 0.542 -38.906 1 34.69 6 ILE B O 1
ATOM 2281 N N . ASN B 1 7 ? -10.75 2.439 -38.469 1 35.22 7 ASN B N 1
ATOM 2282 C CA . ASN B 1 7 ? -11.039 3.016 -39.781 1 35.22 7 ASN B CA 1
ATOM 2283 C C . ASN B 1 7 ? -10.211 2.348 -40.875 1 35.22 7 ASN B C 1
ATOM 2285 O O . ASN B 1 7 ? -8.984 2.418 -40.875 1 35.22 7 ASN B O 1
ATOM 2289 N N . ILE B 1 8 ? -10.617 1.137 -41.281 1 36.31 8 ILE B N 1
ATOM 2290 C CA . ILE B 1 8 ? -9.992 0.533 -42.438 1 36.31 8 ILE B CA 1
ATOM 2291 C C . ILE B 1 8 ? -10.07 1.491 -43.625 1 36.31 8 ILE B C 1
ATOM 2293 O O . ILE B 1 8 ? -10.984 2.318 -43.719 1 36.31 8 ILE B O 1
ATOM 2297 N N . PHE B 1 9 ? -9.062 1.397 -44.5 1 39.41 9 PHE B N 1
ATOM 2298 C CA . PHE B 1 9 ? -8.875 2.174 -45.75 1 39.41 9 PHE B CA 1
ATOM 2299 C C . PHE B 1 9 ? -10.172 2.266 -46.531 1 39.41 9 PHE B C 1
ATOM 2301 O O . PHE B 1 9 ? -10.992 1.344 -46.5 1 39.41 9 PHE B O 1
ATOM 2308 N N . PRO B 1 10 ? -10.461 3.549 -46.938 1 37.91 10 PRO B N 1
ATOM 2309 C CA . PRO B 1 10 ? -11.648 3.84 -47.719 1 37.91 10 PRO B CA 1
ATOM 2310 C C . PRO B 1 10 ? -11.797 2.904 -48.938 1 37.91 10 PRO B C 1
ATOM 2312 O O . PRO B 1 10 ? -10.805 2.592 -49.594 1 37.91 10 PRO B O 1
ATOM 2315 N N . ASN B 1 11 ? -12.578 1.875 -48.844 1 37.09 11 ASN B N 1
ATOM 2316 C CA . ASN B 1 11 ? -12.805 1.231 -50.125 1 37.09 11 ASN B CA 1
ATOM 2317 C C . ASN B 1 11 ? -13.203 2.244 -51.188 1 37.09 11 ASN B C 1
ATOM 2319 O O . ASN B 1 11 ? -13.641 3.35 -50.875 1 37.09 11 ASN B O 1
ATOM 2323 N N . PHE B 1 12 ? -13.008 1.958 -52.531 1 38.47 12 PHE B N 1
ATOM 2324 C CA . PHE B 1 12 ? -13.258 2.803 -53.688 1 38.47 12 PHE B CA 1
ATOM 2325 C C . PHE B 1 12 ? -14.625 3.471 -53.594 1 38.47 12 PHE B C 1
ATOM 2327 O O . PHE B 1 12 ? -14.797 4.609 -54.031 1 38.47 12 PHE B O 1
ATOM 2334 N N . ASN B 1 13 ? -15.68 2.656 -53.562 1 41.31 13 ASN B N 1
ATOM 2335 C CA . ASN B 1 13 ? -17.016 3.152 -53.844 1 41.31 13 ASN B CA 1
ATOM 2336 C C . ASN B 1 13 ? -17.562 4.008 -52.719 1 41.31 13 ASN B C 1
ATOM 2338 O O . ASN B 1 13 ? -18.766 4.266 -52.625 1 41.31 13 ASN B O 1
ATOM 2342 N N . GLY B 1 14 ? -16.766 4.867 -52 1 41.38 14 GLY B N 1
ATOM 2343 C CA . GLY B 1 14 ? -17.078 5.914 -51.062 1 41.38 14 GLY B CA 1
ATOM 2344 C C . GLY B 1 14 ? -17.578 5.375 -49.719 1 41.38 14 GLY B C 1
ATOM 2345 O O . GLY B 1 14 ? -17.859 6.141 -48.812 1 41.38 14 GLY B O 1
ATOM 2346 N N . THR B 1 15 ? -18.297 4.277 -49.75 1 37.19 15 THR B N 1
ATOM 2347 C CA . THR B 1 15 ? -18.906 3.881 -48.5 1 37.19 15 THR B CA 1
ATOM 2348 C C . THR B 1 15 ? -17.844 3.408 -47.5 1 37.19 15 THR B C 1
ATOM 2350 O O . THR B 1 15 ? -16.922 2.67 -47.875 1 37.19 15 THR B O 1
ATOM 2353 N N . ILE B 1 16 ? -17.469 4.266 -46.594 1 35.44 16 ILE B N 1
ATOM 2354 C CA . ILE B 1 16 ? -16.562 3.854 -45.5 1 35.44 16 ILE B CA 1
ATOM 2355 C C . ILE B 1 16 ? -17.188 2.725 -44.719 1 35.44 16 ILE B C 1
ATOM 2357 O O . ILE B 1 16 ? -18.219 2.922 -44.062 1 35.44 16 ILE B O 1
ATOM 2361 N N . ASP B 1 17 ? -17.266 1.552 -45.25 1 32.19 17 ASP B N 1
ATOM 2362 C CA . ASP B 1 17 ? -17.656 0.467 -44.375 1 32.19 17 ASP B CA 1
ATOM 2363 C C . ASP B 1 17 ? -16.703 0.365 -43.188 1 32.19 17 ASP B C 1
ATOM 2365 O O . ASP B 1 17 ? -15.484 0.242 -43.344 1 32.19 17 ASP B O 1
ATOM 2369 N N . THR B 1 18 ? -17 1.126 -42.188 1 34.25 18 THR B N 1
ATOM 2370 C CA . THR B 1 18 ? -16.281 0.942 -40.938 1 34.25 18 THR B CA 1
ATOM 2371 C C . THR B 1 18 ? -16.281 -0.527 -40.5 1 34.25 18 THR B C 1
ATOM 2373 O O . THR B 1 18 ? -17.344 -1.113 -40.281 1 34.25 18 THR B O 1
ATOM 2376 N N . LEU B 1 19 ? -15.562 -1.323 -41.188 1 31.38 19 LEU B N 1
ATOM 2377 C CA . LEU B 1 19 ? -15.391 -2.65 -40.625 1 31.38 19 LEU B CA 1
ATOM 2378 C C . LEU B 1 19 ? -14.914 -2.553 -39.156 1 31.38 19 LEU B C 1
ATOM 2380 O O . LEU B 1 19 ? -13.852 -1.993 -38.906 1 31.38 19 LEU B O 1
ATOM 2384 N N . ILE B 1 20 ? -15.836 -2.389 -38.375 1 33.78 20 ILE B N 1
ATOM 2385 C CA . ILE B 1 20 ? -15.547 -2.697 -36.969 1 33.78 20 ILE B CA 1
ATOM 2386 C C . ILE B 1 20 ? -14.953 -4.102 -36.875 1 33.78 20 ILE B C 1
ATOM 2388 O O . ILE B 1 20 ? -15.625 -5.09 -37.188 1 33.78 20 ILE B O 1
ATOM 2392 N N . ILE B 1 21 ? -13.875 -4.293 -37.406 1 33.47 21 ILE B N 1
ATOM 2393 C CA . ILE B 1 21 ? -13.289 -5.574 -37.031 1 33.47 21 ILE B CA 1
ATOM 2394 C C . ILE B 1 21 ? -13.414 -5.773 -35.531 1 33.47 21 ILE B C 1
ATOM 2396 O O . ILE B 1 21 ? -12.836 -5.008 -34.75 1 33.47 21 ILE B O 1
ATOM 2400 N N . CYS B 1 22 ? -14.57 -6.004 -35.125 1 35.28 22 CYS B N 1
ATOM 2401 C CA . CYS B 1 22 ? -14.695 -6.539 -33.781 1 35.28 22 CYS B CA 1
ATOM 2402 C C . CYS B 1 22 ? -13.664 -7.641 -33.531 1 35.28 22 CYS B C 1
ATOM 2404 O O . CYS B 1 22 ? -13.773 -8.727 -34.094 1 35.28 22 CYS B O 1
ATOM 2406 N N . TYR B 1 23 ? -12.461 -7.406 -33.656 1 38.47 23 TYR B N 1
ATOM 2407 C CA . TYR B 1 23 ? -11.547 -8.445 -33.219 1 38.47 23 TYR B CA 1
ATOM 2408 C C . TYR B 1 23 ? -12.086 -9.125 -31.953 1 38.47 23 TYR B C 1
ATOM 2410 O O . TYR B 1 23 ? -12.203 -8.508 -30.906 1 38.47 23 TYR B O 1
ATOM 2418 N N . PHE B 1 24 ? -13.188 -9.742 -32.156 1 43 24 PHE B N 1
ATOM 2419 C CA . PHE B 1 24 ? -13.641 -10.641 -31.109 1 43 24 PHE B CA 1
ATOM 2420 C C . PHE B 1 24 ? -12.469 -11.43 -30.531 1 43 24 PHE B C 1
ATOM 2422 O O . PHE B 1 24 ? -11.836 -12.219 -31.234 1 43 24 PHE B O 1
ATOM 2429 N N . GLU B 1 25 ? -11.578 -10.836 -29.828 1 54.66 25 GLU B N 1
ATOM 2430 C CA . GLU B 1 25 ? -10.5 -11.484 -29.094 1 54.66 25 GLU B CA 1
ATOM 2431 C C . GLU B 1 25 ? -10.969 -12.789 -28.469 1 54.66 25 GLU B C 1
ATOM 2433 O O . GLU B 1 25 ? -11.883 -12.789 -27.625 1 54.66 25 GLU B O 1
ATOM 2438 N N . MET B 1 26 ? -11.047 -13.914 -29.281 1 69 26 MET B N 1
ATOM 2439 C CA . MET B 1 26 ? -11.508 -15.273 -29.031 1 69 26 MET B CA 1
ATOM 2440 C C . MET B 1 26 ? -10.68 -15.93 -27.938 1 69 26 MET B C 1
ATOM 2442 O O . MET B 1 26 ? -9.453 -15.852 -27.938 1 69 26 MET B O 1
ATOM 2446 N N . ILE B 1 27 ? -11.273 -16.188 -26.828 1 84.62 27 ILE B N 1
ATOM 2447 C CA . ILE B 1 27 ? -10.727 -17.062 -25.797 1 84.62 27 ILE B CA 1
ATOM 2448 C C . ILE B 1 27 ? -10.688 -18.5 -26.297 1 84.62 27 ILE B C 1
ATOM 2450 O O . ILE B 1 27 ? -11.688 -19 -26.812 1 84.62 27 ILE B O 1
ATOM 2454 N N . VAL B 1 28 ? -9.578 -19.094 -26.375 1 89.62 28 VAL B N 1
ATOM 2455 C CA . VAL B 1 28 ? -9.422 -20.5 -26.734 1 89.62 28 VAL B CA 1
ATOM 2456 C C . VAL B 1 28 ? -9.273 -21.344 -25.484 1 89.62 28 VAL B C 1
ATOM 2458 O O . VAL B 1 28 ? -8.594 -20.953 -24.531 1 89.62 28 VAL B O 1
ATOM 2461 N N . GLU B 1 29 ? -10.023 -22.406 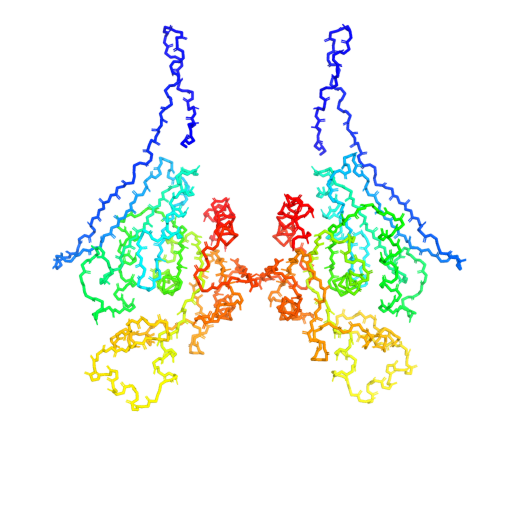-25.469 1 94.06 29 GLU B N 1
ATOM 2462 C CA . GLU B 1 29 ? -9.812 -23.438 -24.453 1 94.06 29 GLU B CA 1
ATOM 2463 C C . GLU B 1 29 ? -8.922 -24.562 -24.984 1 94.06 29 GLU B C 1
ATOM 2465 O O . GLU B 1 29 ? -9.047 -24.969 -26.141 1 94.06 29 GLU B O 1
ATOM 2470 N N . GLY B 1 30 ? -7.965 -24.953 -24.141 1 95.5 30 GLY B N 1
ATOM 2471 C CA . GLY B 1 30 ? -7.047 -25.984 -24.594 1 95.5 30 GLY B CA 1
ATOM 2472 C C . GLY B 1 30 ? -6.527 -26.859 -23.453 1 95.5 30 GLY B C 1
ATOM 2473 O O . GLY B 1 30 ? -6.852 -26.625 -22.297 1 95.5 30 GLY B O 1
ATOM 2474 N N . LYS B 1 31 ? -5.875 -27.938 -23.906 1 97 31 LYS B N 1
ATOM 2475 C CA . LYS B 1 31 ? -5.184 -28.859 -23.016 1 97 31 LYS B CA 1
ATOM 2476 C C . LYS B 1 31 ? -3.703 -28.969 -23.359 1 97 31 LYS B C 1
ATOM 2478 O O . LYS B 1 31 ? -3.352 -29.266 -24.5 1 97 31 LYS B O 1
ATOM 2483 N N . LEU B 1 32 ? -2.893 -28.594 -22.453 1 97.06 32 LEU B N 1
ATOM 2484 C CA . LEU B 1 32 ? -1.461 -28.828 -22.609 1 97.06 32 LEU B CA 1
ATOM 2485 C C . LEU B 1 32 ? -1.093 -30.234 -22.172 1 97.06 32 LEU B C 1
ATOM 2487 O O . LEU B 1 32 ? -1.045 -30.531 -20.969 1 97.06 32 LEU B O 1
ATOM 2491 N N . LEU B 1 33 ? -0.729 -31.031 -23.078 1 95 33 LEU B 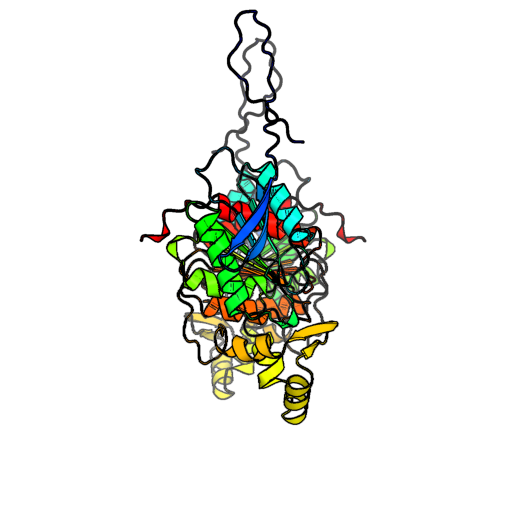N 1
ATOM 2492 C CA . LEU B 1 33 ? -0.535 -32.469 -22.844 1 95 33 LEU B CA 1
ATOM 2493 C C . LEU B 1 33 ? 0.899 -32.75 -22.422 1 95 33 LEU B C 1
ATOM 2495 O O . LEU B 1 33 ? 1.843 -32.156 -22.969 1 95 33 LEU B O 1
ATOM 2499 N N . SER B 1 34 ? 1.008 -33.625 -21.469 1 91.69 34 SER B N 1
ATOM 2500 C CA . SER B 1 34 ? 2.309 -34.156 -21.078 1 91.69 34 SER B CA 1
ATOM 2501 C C . SER B 1 34 ? 2.549 -35.531 -21.688 1 91.69 34 SER B C 1
ATOM 2503 O O . SER B 1 34 ? 1.642 -36.125 -22.281 1 91.69 34 SER B O 1
ATOM 2505 N N . GLN B 1 35 ? 3.799 -36.031 -21.516 1 88.56 35 GLN B N 1
ATOM 2506 C CA . GLN B 1 35 ? 4.199 -37.312 -22.125 1 88.56 35 GLN B CA 1
ATOM 2507 C C . GLN B 1 35 ? 3.404 -38.469 -21.547 1 88.56 35 GLN B C 1
ATOM 2509 O O . GLN B 1 35 ? 3.121 -39.438 -22.266 1 88.56 35 GLN B O 1
ATOM 2514 N N . ASP B 1 36 ? 3.023 -38.375 -20.328 1 90.44 36 ASP B N 1
ATOM 2515 C CA . ASP B 1 36 ? 2.344 -39.5 -19.672 1 90.44 36 ASP B CA 1
ATOM 2516 C C . ASP B 1 36 ? 0.839 -39.438 -19.922 1 90.44 36 ASP B C 1
ATOM 2518 O O . ASP B 1 36 ? 0.081 -40.219 -19.344 1 90.44 36 ASP B O 1
ATOM 2522 N N . GLY B 1 37 ? 0.369 -38.531 -20.75 1 92.12 37 GLY B N 1
ATOM 2523 C CA . GLY B 1 37 ? -1.038 -38.438 -21.109 1 92.12 37 GLY B CA 1
ATOM 2524 C C . GLY B 1 37 ? -1.802 -37.438 -20.234 1 92.12 37 GLY B C 1
ATOM 2525 O O . GLY B 1 37 ? -2.938 -37.094 -20.547 1 92.12 37 GLY B O 1
ATOM 2526 N N . SER B 1 38 ? -1.235 -37.031 -19.156 1 94.56 38 SER B N 1
ATOM 2527 C CA . SER B 1 38 ? -1.868 -36 -18.328 1 94.56 38 SER B CA 1
ATOM 2528 C C . SER B 1 38 ? -1.913 -34.656 -19.062 1 94.56 38 SER B C 1
ATOM 2530 O O . SER B 1 38 ? -1.235 -34.469 -20.078 1 94.56 38 SER B O 1
ATOM 2532 N N . PHE B 1 39 ? -2.848 -33.812 -18.578 1 96.5 39 PHE B N 1
ATOM 2533 C CA . PHE B 1 39 ? -2.947 -32.531 -19.266 1 96.5 39 PHE B CA 1
ATOM 2534 C C . PHE B 1 39 ? -3.291 -31.406 -18.297 1 96.5 39 PHE B C 1
ATOM 2536 O O . PHE B 1 39 ? -3.859 -31.656 -17.234 1 96.5 39 PHE B O 1
ATOM 2543 N N . ILE B 1 40 ? -2.906 -30.219 -18.656 1 97.81 40 ILE B N 1
ATOM 2544 C CA . ILE B 1 40 ? -3.293 -28.984 -17.984 1 97.81 40 ILE B CA 1
ATOM 2545 C C . ILE B 1 40 ? -4.293 -28.219 -18.844 1 97.81 40 ILE B C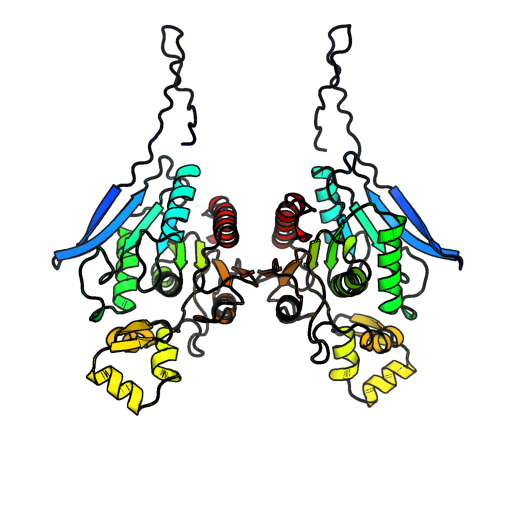 1
ATOM 2547 O O . ILE B 1 40 ? -4.004 -27.891 -20 1 97.81 40 ILE B O 1
ATOM 2551 N N . PHE B 1 41 ? -5.469 -28.016 -18.266 1 97.62 41 PHE B N 1
ATOM 2552 C CA . PHE B 1 41 ? -6.508 -27.266 -18.953 1 97.62 41 PHE B CA 1
ATOM 2553 C C . PHE B 1 41 ? -6.266 -25.766 -18.844 1 97.62 41 PHE B C 1
ATOM 2555 O O . PHE B 1 41 ? -5.891 -25.281 -17.766 1 97.62 41 PHE B O 1
ATOM 2562 N N . TYR B 1 42 ? -6.391 -25.062 -19.953 1 97.75 42 TYR B N 1
ATOM 2563 C CA . TYR B 1 42 ? -6.137 -23.625 -19.922 1 97.75 42 TYR B CA 1
ATOM 2564 C C . TYR B 1 42 ? -7.121 -22.891 -20.812 1 97.75 42 TYR B C 1
ATOM 2566 O O . TYR B 1 42 ? -7.793 -23.5 -21.656 1 97.75 42 TYR B O 1
ATOM 2574 N N . LYS B 1 43 ? -7.336 -21.656 -20.547 1 96.94 43 LYS B N 1
ATOM 2575 C CA . LYS B 1 43 ? -7.98 -20.688 -21.406 1 96.94 43 LYS B CA 1
ATOM 2576 C C . LYS B 1 43 ? -7.02 -19.562 -21.781 1 96.94 43 LYS B C 1
ATOM 2578 O O . LYS B 1 43 ? -6.289 -19.062 -20.938 1 96.94 43 LYS B O 1
ATOM 2583 N N . GLN B 1 44 ? -7.035 -19.234 -23.047 1 96.19 44 GLN B N 1
ATOM 2584 C CA . GLN B 1 44 ? -6.066 -18.25 -23.516 1 96.19 44 GLN B CA 1
ATOM 2585 C C . GLN B 1 44 ? -6.715 -17.234 -24.453 1 96.19 44 GLN B C 1
ATOM 2587 O O . GLN B 1 44 ? -7.438 -17.625 -25.375 1 96.19 44 GLN B O 1
ATOM 2592 N N . ARG B 1 45 ? -6.512 -16 -24.109 1 93.69 45 ARG B N 1
ATOM 2593 C CA . ARG B 1 45 ? -6.762 -14.898 -25.031 1 93.69 45 ARG B CA 1
ATOM 2594 C C . ARG B 1 45 ? -5.473 -14.438 -25.703 1 93.69 45 ARG B C 1
ATOM 2596 O O . ARG B 1 45 ? -4.484 -14.141 -25.031 1 93.69 45 ARG B O 1
ATOM 2603 N N . LYS B 1 46 ? -5.516 -14.414 -27.016 1 88.94 46 LYS B N 1
ATOM 2604 C CA . LYS B 1 46 ? -4.332 -13.938 -27.734 1 88.94 46 LYS B CA 1
ATOM 2605 C C . LYS B 1 46 ? -4.5 -12.484 -28.172 1 88.94 46 LYS B C 1
ATOM 2607 O O . LYS B 1 46 ? -5.57 -12.094 -28.656 1 88.94 46 LYS B O 1
ATOM 2612 N N . ALA B 1 47 ? -3.439 -11.742 -27.828 1 84.12 47 ALA B N 1
ATOM 2613 C CA . ALA B 1 47 ? -3.447 -10.352 -28.266 1 84.12 47 ALA B CA 1
ATOM 2614 C C . ALA B 1 47 ? -3.154 -10.25 -29.766 1 84.12 47 ALA B C 1
ATOM 2616 O O . ALA B 1 47 ? -2.52 -11.141 -30.344 1 84.12 47 ALA B O 1
ATOM 2617 N N . ILE B 1 48 ? -3.697 -9.211 -30.359 1 70.69 48 ILE B N 1
ATOM 2618 C CA . ILE B 1 48 ? -3.383 -8.938 -31.766 1 70.69 48 ILE B CA 1
ATOM 2619 C C . ILE B 1 48 ? -1.984 -8.336 -31.859 1 70.69 48 ILE B C 1
ATOM 2621 O O . ILE B 1 48 ? -1.201 -8.719 -32.75 1 70.69 48 ILE B O 1
ATOM 2625 N N . ASN B 1 49 ? -1.696 -7.426 -30.969 1 68 49 ASN B N 1
ATOM 2626 C CA . ASN B 1 49 ? -0.383 -6.793 -30.906 1 68 49 ASN B CA 1
ATOM 2627 C C . ASN B 1 49 ? 0.474 -7.387 -29.797 1 68 49 ASN B C 1
ATOM 2629 O O . ASN B 1 49 ? 0.13 -7.281 -28.609 1 68 49 ASN B O 1
ATOM 2633 N N . LEU B 1 50 ? 1.646 -7.992 -30.219 1 70.19 50 LEU B N 1
ATOM 2634 C CA . LEU B 1 50 ? 2.49 -8.742 -29.297 1 70.19 50 LEU B CA 1
ATOM 2635 C C . LEU B 1 50 ? 3.574 -7.855 -28.703 1 70.19 50 LEU B C 1
ATOM 2637 O O . LEU B 1 50 ? 4.488 -8.344 -28.031 1 70.19 50 LEU B O 1
ATOM 2641 N N . SER B 1 51 ? 3.451 -6.574 -28.875 1 81 51 SER B N 1
ATOM 2642 C CA . SER B 1 51 ? 4.488 -5.691 -28.359 1 81 51 SER B CA 1
ATOM 2643 C C . SER B 1 51 ? 4.328 -5.473 -26.859 1 81 51 SER B C 1
ATOM 2645 O O . SER B 1 51 ? 5.273 -5.051 -26.172 1 81 51 SER B O 1
ATOM 2647 N N . LYS B 1 52 ? 3.217 -5.812 -26.312 1 87.44 52 LYS B N 1
ATOM 2648 C CA . LYS B 1 52 ? 2.963 -5.668 -24.875 1 87.44 52 LYS B CA 1
ATOM 2649 C C . LYS B 1 52 ? 3.111 -7.008 -24.156 1 87.44 52 LYS B C 1
ATOM 2651 O O . LYS B 1 52 ? 2.912 -8.062 -24.766 1 87.44 52 LYS B O 1
ATOM 2656 N N . PRO B 1 53 ? 3.516 -6.938 -22.969 1 94.19 53 PRO B N 1
ATOM 2657 C CA . PRO B 1 53 ? 3.578 -8.203 -22.234 1 94.19 53 PRO B CA 1
ATOM 2658 C C . PRO B 1 53 ? 2.211 -8.859 -22.078 1 94.19 53 PRO B C 1
ATOM 2660 O O . PRO B 1 53 ? 1.192 -8.172 -22 1 94.19 53 PRO B O 1
ATOM 2663 N N . GLY B 1 54 ? 2.199 -10.148 -22.188 1 95.56 54 GLY B N 1
ATOM 2664 C CA . GLY B 1 54 ? 0.993 -10.875 -21.812 1 95.56 54 GLY B CA 1
ATOM 2665 C C . GLY B 1 54 ? 0.8 -10.992 -20.312 1 95.56 54 GLY B C 1
ATOM 2666 O O . GLY B 1 54 ? 1.651 -10.547 -19.531 1 95.56 54 GLY B O 1
ATOM 2667 N N . VAL B 1 55 ? -0.372 -11.523 -19.938 1 97.62 55 VAL B N 1
ATOM 2668 C CA . VAL B 1 55 ? -0.7 -11.727 -18.516 1 97.62 55 VAL B CA 1
ATOM 2669 C C . VAL B 1 55 ? -0.993 -13.203 -18.266 1 97.62 55 VAL B C 1
ATOM 2671 O O . VAL B 1 55 ? -1.734 -13.836 -19.016 1 97.62 55 VAL B O 1
ATOM 2674 N N . VAL B 1 56 ? -0.35 -13.773 -17.281 1 98.62 56 VAL B N 1
ATOM 2675 C CA . VAL B 1 56 ? -0.646 -15.125 -16.828 1 98.62 56 VAL B CA 1
ATOM 2676 C C . VAL B 1 56 ? -1.192 -15.086 -15.398 1 98.62 56 VAL B C 1
ATOM 2678 O O . VAL B 1 56 ? -0.582 -14.484 -14.508 1 98.62 56 VAL B O 1
ATOM 2681 N N . TYR B 1 57 ? -2.336 -15.688 -15.18 1 98.81 57 TYR B N 1
ATOM 2682 C CA . TYR B 1 57 ? -2.984 -15.688 -13.875 1 98.81 57 TYR B CA 1
ATOM 2683 C C . TYR B 1 57 ? -2.883 -17.062 -13.219 1 98.81 57 TYR B C 1
ATOM 2685 O O . TYR B 1 57 ? -3.213 -18.078 -13.836 1 98.81 57 TYR B O 1
ATOM 2693 N N . LEU B 1 58 ? -2.393 -17.062 -11.992 1 98.62 58 LEU B N 1
ATOM 2694 C CA . LEU B 1 58 ? -2.32 -18.281 -11.18 1 98.62 58 LEU B CA 1
ATOM 2695 C C . LEU B 1 58 ? -3.328 -18.219 -10.039 1 98.62 58 LEU B C 1
ATOM 2697 O O . LEU B 1 58 ? -3.191 -17.406 -9.117 1 98.62 58 LEU B O 1
ATOM 2701 N N . ALA B 1 59 ? -4.254 -19.172 -10.023 1 97.31 59 ALA B N 1
ATOM 2702 C CA . ALA B 1 59 ? -5.371 -19.172 -9.078 1 97.31 59 ALA B CA 1
ATOM 2703 C C . ALA B 1 59 ? -4.934 -19.719 -7.723 1 97.31 59 ALA B C 1
ATOM 2705 O O . ALA B 1 59 ? -3.852 -20.297 -7.598 1 97.31 59 ALA B O 1
ATOM 2706 N N . GLY B 1 60 ? -5.777 -19.5 -6.723 1 95.69 60 GLY B N 1
ATOM 2707 C CA . GLY B 1 60 ? -5.527 -20 -5.379 1 95.69 60 GLY B CA 1
ATOM 2708 C C . GLY B 1 60 ? -5.895 -21.453 -5.207 1 95.69 60 GLY B C 1
ATOM 2709 O O . GLY B 1 60 ? -6.41 -22.094 -6.133 1 95.69 60 GLY B O 1
ATOM 2710 N N . TYR B 1 61 ? -5.617 -21.891 -4.012 1 93 61 TYR B N 1
ATOM 2711 C CA . TYR B 1 61 ? -5.918 -23.281 -3.668 1 93 61 TYR B CA 1
ATOM 2712 C C . TYR B 1 61 ? -7.41 -23.562 -3.781 1 93 61 TYR B C 1
ATOM 2714 O O . TYR B 1 61 ? -8.234 -22.797 -3.264 1 93 61 TYR B O 1
ATOM 2722 N N . GLY B 1 62 ? -7.762 -24.594 -4.438 1 88.31 62 GLY B N 1
ATOM 2723 C CA . GLY B 1 62 ? -9.148 -25 -4.559 1 88.31 62 GLY B CA 1
ATOM 2724 C C . GLY B 1 62 ? -9.961 -24.109 -5.484 1 88.31 62 GLY B C 1
ATOM 2725 O O . GLY B 1 62 ? -11.172 -24.297 -5.625 1 88.31 62 GLY B O 1
ATOM 2726 N N . SER B 1 63 ? -9.344 -23.156 -6 1 90.25 63 SER B N 1
ATOM 2727 C CA . SER B 1 63 ? -9.984 -22.281 -6.98 1 90.25 63 SER B CA 1
ATOM 2728 C C . SER B 1 63 ? -9.672 -22.734 -8.406 1 90.25 63 SER B C 1
ATOM 2730 O O . SER B 1 63 ? -9.109 -23.812 -8.617 1 90.25 63 SER B O 1
ATOM 2732 N N . ASP B 1 64 ? -10.273 -22 -9.375 1 89.62 64 ASP B N 1
ATOM 2733 C CA . ASP B 1 64 ? -10.023 -22.422 -10.75 1 89.62 64 ASP B CA 1
ATOM 2734 C C . ASP B 1 64 ? -9.938 -21.203 -11.68 1 89.62 64 ASP B C 1
ATOM 2736 O O . ASP B 1 64 ? -9.992 -20.062 -11.227 1 89.62 64 ASP B O 1
ATOM 2740 N N . LEU B 1 65 ? -9.648 -21.516 -12.922 1 93.5 65 LEU B N 1
ATOM 2741 C CA . LEU B 1 65 ? -9.328 -20.516 -13.93 1 93.5 65 LEU B CA 1
ATOM 2742 C C . LEU B 1 65 ? -10.555 -19.672 -14.258 1 93.5 65 LEU B C 1
ATOM 2744 O O . LEU B 1 65 ? -10.469 -18.734 -15.047 1 93.5 65 LEU B O 1
ATOM 2748 N N . ASN B 1 66 ? -11.719 -19.984 -13.648 1 93.38 66 ASN B N 1
ATOM 2749 C CA . ASN B 1 66 ? -12.93 -19.219 -13.883 1 93.38 66 ASN B CA 1
ATOM 2750 C C . ASN B 1 66 ? -13.32 -18.391 -12.656 1 93.38 66 ASN B C 1
ATOM 2752 O O . ASN B 1 66 ? -14.445 -17.906 -12.562 1 93.38 66 ASN B O 1
ATOM 2756 N N . CYS B 1 67 ? -12.453 -18.312 -11.711 1 95.12 67 CYS B N 1
ATOM 2757 C CA . CYS B 1 67 ? -12.773 -17.516 -10.523 1 95.12 67 CYS B CA 1
ATOM 2758 C C . CYS B 1 67 ? -12.93 -16.047 -10.875 1 95.12 67 CYS B C 1
ATOM 2760 O O . CYS B 1 67 ? -12.586 -15.625 -11.977 1 95.12 67 CYS B O 1
ATOM 2762 N N . LYS B 1 68 ? -13.461 -15.281 -9.969 1 96.25 68 LYS B N 1
ATOM 2763 C CA . LYS B 1 68 ? -13.82 -13.883 -10.172 1 96.25 68 LYS B CA 1
ATOM 2764 C C . LYS B 1 68 ? -12.602 -13.062 -10.609 1 96.25 68 LYS B C 1
ATOM 2766 O O . LYS B 1 68 ? -12.68 -12.297 -11.57 1 96.25 68 LYS B O 1
ATOM 2771 N N . LYS B 1 69 ? -11.477 -13.219 -9.898 1 98.06 69 LYS B N 1
ATOM 2772 C CA . LYS B 1 69 ? -10.266 -12.469 -10.227 1 98.06 69 LYS B CA 1
ATOM 2773 C C . LYS B 1 69 ? -9.734 -12.859 -11.602 1 98.06 69 LYS B C 1
ATOM 2775 O O . LYS B 1 69 ? -9.305 -12 -12.383 1 98.06 69 LYS B O 1
ATOM 2780 N N . ALA B 1 70 ? -9.742 -14.109 -11.922 1 97.69 70 ALA B N 1
ATOM 2781 C CA . ALA B 1 70 ? -9.281 -14.586 -13.219 1 97.69 70 ALA B CA 1
ATOM 2782 C C . ALA B 1 70 ? -10.094 -13.953 -14.352 1 97.69 70 ALA B C 1
ATOM 2784 O O . ALA B 1 70 ? -9.523 -13.484 -15.344 1 97.69 70 ALA B O 1
ATOM 2785 N N . LYS B 1 71 ? -11.375 -13.953 -14.188 1 96.75 71 LYS B N 1
ATOM 2786 C CA . LYS B 1 71 ? -12.258 -13.375 -15.195 1 96.75 71 LYS B CA 1
ATOM 2787 C C . LYS B 1 71 ? -12.047 -11.867 -15.297 1 96.75 71 LYS B C 1
ATOM 2789 O O . LYS B 1 71 ? -12.102 -11.297 -16.391 1 96.75 71 LYS B O 1
ATOM 2794 N N . HIS B 1 72 ? -11.891 -11.289 -14.141 1 97.81 72 HIS B N 1
ATOM 2795 C CA . HIS B 1 72 ? -11.633 -9.852 -14.117 1 97.81 72 HIS B CA 1
ATOM 2796 C C . HIS B 1 72 ? -10.367 -9.508 -14.891 1 97.81 72 HIS B C 1
ATOM 2798 O O . HIS B 1 72 ? -10.344 -8.539 -15.656 1 97.81 72 HIS B O 1
ATOM 2804 N N . VAL B 1 73 ? -9.336 -10.281 -14.719 1 98.06 73 VAL B N 1
ATOM 2805 C CA . VAL B 1 73 ? -8.062 -10.078 -15.406 1 98.06 73 VAL B CA 1
ATOM 2806 C C . VAL B 1 73 ? -8.25 -10.289 -16.906 1 98.06 73 VAL B C 1
ATOM 2808 O O . VAL B 1 73 ? -7.738 -9.508 -17.719 1 98.06 73 VAL B O 1
ATOM 2811 N N . ASP B 1 74 ? -8.961 -11.297 -17.219 1 96.56 74 ASP B N 1
ATOM 2812 C CA . ASP B 1 74 ? -9.227 -11.562 -18.641 1 96.56 74 ASP B CA 1
ATOM 2813 C C . ASP B 1 74 ? -9.969 -10.398 -19.281 1 96.56 74 ASP B C 1
ATOM 2815 O O . ASP B 1 74 ? -9.641 -10 -20.406 1 96.56 74 ASP B O 1
ATOM 2819 N N . GLN B 1 75 ? -10.977 -9.922 -18.641 1 95.38 75 GLN B N 1
ATOM 2820 C CA . GLN B 1 75 ? -11.734 -8.781 -19.156 1 95.38 75 GLN B CA 1
ATOM 2821 C C . GLN B 1 75 ? -10.844 -7.562 -19.344 1 95.38 75 GLN B C 1
ATOM 2823 O O . GLN B 1 75 ? -10.953 -6.852 -20.344 1 95.38 75 GLN B O 1
ATOM 2828 N N . TYR B 1 76 ? -10.023 -7.328 -18.359 1 96 76 TYR B N 1
ATOM 2829 C CA . TYR B 1 76 ? -9.062 -6.238 -18.484 1 96 76 TYR B CA 1
ATOM 2830 C C . TYR B 1 76 ? -8.203 -6.406 -19.734 1 96 76 TYR B C 1
ATOM 2832 O O . TYR B 1 76 ? -8 -5.449 -20.5 1 96 76 TYR B O 1
ATOM 2840 N N . CYS B 1 77 ? -7.684 -7.578 -19.906 1 95.12 77 CYS B N 1
ATOM 2841 C CA . CYS B 1 77 ? -6.816 -7.848 -21.047 1 95.12 77 CYS B CA 1
ATOM 2842 C C . CYS B 1 77 ? -7.566 -7.648 -22.359 1 95.12 77 CYS B C 1
ATOM 2844 O O . CYS B 1 77 ? -7.016 -7.105 -23.312 1 95.12 77 CYS B O 1
ATOM 2846 N N . ALA B 1 78 ? -8.758 -8.078 -22.422 1 92.38 78 ALA B N 1
ATOM 2847 C CA . ALA B 1 78 ? -9.594 -7.879 -23.594 1 92.38 78 ALA B CA 1
ATOM 2848 C C . ALA B 1 78 ? -9.727 -6.395 -23.922 1 92.38 78 ALA B C 1
ATOM 2850 O O . ALA B 1 78 ? -9.562 -5.988 -25.078 1 92.38 78 ALA B O 1
ATOM 2851 N N . GLU B 1 79 ? -9.953 -5.621 -22.906 1 91.19 79 GLU B N 1
ATOM 2852 C CA . GLU B 1 79 ? -10.203 -4.191 -23.062 1 91.19 79 GLU B CA 1
ATOM 2853 C C . GLU B 1 79 ? -8.93 -3.449 -23.453 1 91.19 79 GLU B C 1
ATOM 2855 O O . GLU B 1 79 ? -8.992 -2.359 -24.031 1 91.19 79 GLU B O 1
ATOM 2860 N N . ASN B 1 80 ? -7.836 -4.082 -23.172 1 91.31 80 ASN B N 1
ATOM 2861 C CA . ASN B 1 80 ? -6.586 -3.361 -23.391 1 91.31 80 ASN B CA 1
ATOM 2862 C C . ASN B 1 80 ? -5.73 -4.035 -24.453 1 91.31 80 ASN B C 1
ATOM 2864 O O . ASN B 1 80 ? -4.566 -3.672 -24.641 1 91.31 80 ASN B O 1
ATOM 2868 N N . GLY B 1 81 ? -6.223 -5.051 -25.141 1 89.94 81 GLY B N 1
ATOM 2869 C CA . GLY B 1 81 ? -5.551 -5.719 -26.234 1 89.94 81 GLY B CA 1
ATOM 2870 C C . GLY B 1 81 ? -4.363 -6.551 -25.797 1 89.94 81 GLY B C 1
ATOM 2871 O O . GLY B 1 81 ? -3.338 -6.59 -26.484 1 89.94 81 GLY B O 1
ATOM 2872 N N . LEU B 1 82 ? -4.398 -7.172 -24.625 1 93.12 82 LEU B N 1
ATOM 2873 C CA . LEU B 1 82 ? -3.318 -7.992 -24.094 1 93.12 82 LEU B CA 1
ATOM 2874 C C . LEU B 1 82 ? -3.672 -9.477 -24.172 1 93.12 82 LEU B C 1
ATOM 2876 O O . LEU B 1 82 ? -4.852 -9.836 -24.141 1 93.12 82 LEU B O 1
ATOM 2880 N N . SER B 1 83 ? -2.656 -10.25 -24.312 1 94.94 83 SER B N 1
ATOM 2881 C CA . SER B 1 83 ? -2.875 -11.68 -24.141 1 94.94 83 SER B CA 1
ATOM 2882 C C . SER B 1 83 ? -3.115 -12.031 -22.672 1 94.94 83 SER B C 1
ATOM 2884 O O . SER B 1 83 ? -2.609 -11.352 -21.781 1 94.94 83 SER B O 1
ATOM 2886 N N . CYS B 1 84 ? -3.922 -13.023 -22.484 1 96.94 84 CYS B N 1
ATOM 2887 C CA . CYS B 1 84 ? -4.215 -13.508 -21.141 1 96.94 84 CYS B CA 1
ATOM 2888 C C . CYS B 1 84 ? -4.262 -15.031 -21.109 1 96.94 84 CYS B C 1
ATOM 2890 O O . CYS B 1 84 ? -4.891 -15.656 -21.969 1 96.94 84 CYS B O 1
ATOM 2892 N N . LEU B 1 85 ? -3.562 -15.586 -20.188 1 97.81 85 LEU B N 1
ATOM 2893 C CA . LEU B 1 85 ? -3.58 -17.031 -20.016 1 97.81 85 LEU B CA 1
ATOM 2894 C C . LEU B 1 85 ? -3.902 -17.406 -18.578 1 97.81 85 LEU B C 1
ATOM 2896 O O . LEU B 1 85 ? -3.305 -16.859 -17.641 1 97.81 85 LEU B O 1
ATOM 2900 N N . ARG B 1 86 ? -4.898 -18.203 -18.375 1 98.25 86 ARG B N 1
ATOM 2901 C CA . ARG B 1 86 ? -5.246 -18.797 -17.094 1 98.25 86 ARG B CA 1
ATOM 2902 C C . ARG B 1 86 ? -5.352 -20.312 -17.203 1 98.25 86 ARG B C 1
ATOM 2904 O O . ARG B 1 86 ? -5.676 -20.844 -18.266 1 98.25 86 ARG B O 1
ATOM 2911 N N . PHE B 1 87 ? -5.098 -21.016 -16.109 1 98 87 PHE B N 1
ATOM 2912 C CA . PHE B 1 87 ? -5.074 -22.469 -16.172 1 98 87 PHE B CA 1
ATOM 2913 C C . PHE B 1 87 ? -5.406 -23.078 -14.82 1 98 87 PHE B C 1
ATOM 2915 O O . PHE B 1 87 ? -5.406 -22.375 -13.805 1 98 87 PHE B O 1
ATOM 2922 N N . ASP B 1 88 ? -5.793 -24.312 -14.836 1 97.69 88 ASP B N 1
ATOM 2923 C CA . ASP B 1 88 ? -5.996 -25.109 -13.625 1 97.69 88 ASP B CA 1
ATOM 2924 C C . ASP B 1 88 ? -4.809 -26.031 -13.367 1 97.69 88 ASP B C 1
ATOM 2926 O O . ASP B 1 88 ? -4.371 -26.75 -14.258 1 97.69 88 ASP B O 1
ATOM 2930 N N . TYR B 1 89 ? -4.32 -26 -12.141 1 95.94 89 TYR B N 1
ATOM 2931 C CA . TYR B 1 89 ? -3.229 -26.891 -11.766 1 95.94 89 TYR B CA 1
ATOM 2932 C C . TYR B 1 89 ? -3.656 -28.344 -11.867 1 95.94 89 TYR B C 1
ATOM 2934 O O . TYR B 1 89 ? -4.852 -28.656 -11.828 1 95.94 89 TYR B O 1
ATOM 2942 N N . SER B 1 90 ? -2.611 -29.172 -11.984 1 95.19 90 SER B N 1
ATOM 2943 C CA . SER B 1 90 ? -2.893 -30.594 -11.812 1 95.19 90 SER B CA 1
ATOM 2944 C C . SER B 1 90 ? -3.689 -30.859 -10.539 1 95.19 90 SER B C 1
ATOM 2946 O O . SER B 1 90 ? -3.35 -30.344 -9.477 1 95.19 90 SER B O 1
ATOM 2948 N N . GLY B 1 91 ? -4.777 -31.625 -10.734 1 92.62 91 GLY B N 1
ATOM 2949 C CA . GLY B 1 91 ? -5.594 -31.969 -9.578 1 92.62 91 GLY B CA 1
ATOM 2950 C C . GLY B 1 91 ? -6.699 -30.953 -9.312 1 92.62 91 GLY B C 1
ATOM 2951 O O . GLY B 1 91 ? -7.543 -31.172 -8.445 1 92.62 91 GLY B O 1
ATOM 2952 N N . HIS B 1 92 ? -6.707 -29.844 -10.055 1 92.38 92 HIS B N 1
ATOM 2953 C CA . HIS B 1 92 ? -7.75 -28.828 -9.883 1 92.38 92 HIS B CA 1
ATOM 2954 C C . HIS B 1 92 ? -8.773 -28.906 -11.016 1 92.38 92 HIS B C 1
ATOM 2956 O O . HIS B 1 92 ? -8.406 -28.875 -12.188 1 92.38 92 HIS B O 1
ATOM 2962 N N . THR B 1 93 ? -9.938 -28.906 -10.789 1 91.88 93 THR B N 1
ATOM 2963 C CA . THR B 1 93 ? -11.219 -28.75 -11.469 1 91.88 93 THR B CA 1
ATOM 2964 C C . THR B 1 93 ? -11.18 -29.375 -12.859 1 91.88 93 THR B C 1
ATOM 2966 O O . THR B 1 93 ? -11.742 -30.453 -13.078 1 91.88 93 THR B O 1
ATOM 2969 N N . HIS B 1 94 ? -10.453 -28.781 -13.938 1 93.56 94 HIS B N 1
ATOM 2970 C CA . HIS B 1 94 ? -10.555 -29.219 -15.32 1 93.56 94 HIS B CA 1
ATOM 2971 C C . HIS B 1 94 ? -9.297 -29.953 -15.773 1 93.56 94 HIS B C 1
ATOM 2973 O O . HIS B 1 94 ? -9.281 -30.594 -16.828 1 93.56 94 HIS B O 1
ATOM 2979 N N . SER B 1 95 ? -8.25 -29.875 -15.016 1 96 95 SER B N 1
ATOM 2980 C CA . SER B 1 95 ? -6.98 -30.5 -15.375 1 96 95 SER B CA 1
ATOM 2981 C C . SER B 1 95 ? -6.922 -31.938 -14.883 1 96 95 SER B C 1
ATOM 2983 O O . SER B 1 95 ? -7.707 -32.344 -14.023 1 96 95 SER B O 1
ATOM 2985 N N . SER B 1 96 ? -6.016 -32.688 -15.477 1 95.69 96 SER B N 1
ATOM 2986 C CA . SER B 1 96 ? -5.812 -34.062 -15.07 1 95.69 96 SER B CA 1
ATOM 2987 C C . SER B 1 96 ? -5.191 -34.125 -13.672 1 95.69 96 SER B C 1
ATOM 2989 O O . SER B 1 96 ? -4.691 -33.125 -13.156 1 95.69 96 SER B O 1
ATOM 2991 N N . GLY B 1 97 ? -5.316 -35.312 -13.117 1 91.94 97 GLY B N 1
ATOM 2992 C CA . GLY B 1 97 ? -4.684 -35.562 -11.836 1 91.94 97 GLY B CA 1
ATOM 2993 C C . GLY B 1 97 ? -5.652 -35.5 -10.672 1 91.94 97 GLY B C 1
ATOM 2994 O O . GLY B 1 97 ? -6.852 -35.281 -10.859 1 91.94 97 GLY B O 1
ATOM 2995 N N . ASN B 1 98 ? -5.117 -35.875 -9.516 1 90 98 ASN B N 1
ATOM 2996 C CA . ASN B 1 98 ? -5.871 -35.875 -8.266 1 90 98 ASN B CA 1
ATOM 2997 C C . ASN B 1 98 ? -5.238 -34.906 -7.246 1 90 98 ASN B C 1
ATOM 2999 O O . ASN B 1 98 ? -4.016 -34.875 -7.102 1 90 98 ASN B O 1
ATOM 3003 N N . LEU B 1 99 ? -6.078 -34.188 -6.609 1 88.38 99 LEU B N 1
ATOM 3004 C CA . LEU B 1 99 ? -5.613 -33.219 -5.625 1 88.38 99 LEU B CA 1
ATOM 3005 C C . LEU B 1 99 ? -4.738 -33.875 -4.574 1 88.38 99 LEU B C 1
ATOM 3007 O O . LEU B 1 99 ? -3.783 -33.281 -4.078 1 88.38 99 LEU B O 1
ATOM 3011 N N . VAL B 1 100 ? -4.98 -35.125 -4.25 1 85.88 100 VAL B N 1
ATOM 3012 C CA . VAL B 1 100 ? -4.273 -35.844 -3.189 1 85.88 100 VAL B CA 1
ATOM 3013 C C . VAL B 1 100 ? -2.809 -36.031 -3.576 1 85.88 100 VAL B C 1
ATOM 3015 O O . VAL B 1 100 ? -1.948 -36.188 -2.707 1 85.88 100 VAL B O 1
ATOM 3018 N N . ASP B 1 101 ? -2.533 -35.938 -4.871 1 87.75 101 ASP B N 1
ATOM 3019 C CA . ASP B 1 101 ? -1.171 -36.156 -5.359 1 87.75 101 ASP B CA 1
ATOM 3020 C C . ASP B 1 101 ? -0.481 -34.812 -5.602 1 87.75 101 ASP B C 1
ATOM 3022 O O . ASP B 1 101 ? 0.665 -34.75 -6.051 1 87.75 101 ASP B O 1
ATOM 3026 N N . ALA B 1 102 ? -1.105 -33.75 -5.273 1 89.75 102 ALA B N 1
ATOM 3027 C CA . ALA B 1 102 ? -0.609 -32.406 -5.59 1 89.75 102 ALA B CA 1
ATOM 3028 C C . ALA B 1 102 ? 0.598 -32.062 -4.727 1 89.75 102 ALA B C 1
ATOM 3030 O O . ALA B 1 102 ? 0.642 -32.406 -3.541 1 89.75 102 ALA B O 1
ATOM 3031 N N . THR B 1 103 ? 1.589 -31.484 -5.273 1 95.06 103 THR B N 1
ATOM 3032 C CA . THR B 1 103 ? 2.732 -30.875 -4.598 1 95.06 103 THR B CA 1
ATOM 3033 C C . THR B 1 103 ? 3.037 -29.5 -5.176 1 95.06 103 THR B C 1
ATOM 3035 O O . THR B 1 103 ? 2.576 -29.172 -6.27 1 95.06 103 THR B O 1
ATOM 3038 N N . LEU B 1 104 ? 3.764 -28.703 -4.391 1 97 104 LEU B N 1
ATOM 3039 C CA . LEU B 1 104 ? 4.188 -27.406 -4.902 1 97 104 LEU B CA 1
ATOM 3040 C C . LEU B 1 104 ? 5.121 -27.578 -6.098 1 97 104 LEU B C 1
ATOM 3042 O O . LEU B 1 104 ? 5.066 -26.797 -7.047 1 97 104 LEU B O 1
ATOM 3046 N N . SER B 1 105 ? 5.969 -28.594 -6.066 1 97.94 105 SER B N 1
ATOM 3047 C CA . SER B 1 105 ? 6.867 -28.891 -7.176 1 97.94 105 SER B CA 1
ATOM 3048 C C . SER B 1 105 ? 6.094 -29.156 -8.461 1 97.94 105 SER B C 1
ATOM 3050 O O . SER B 1 105 ? 6.477 -28.703 -9.531 1 97.94 105 SER B O 1
ATOM 3052 N N . LEU B 1 106 ? 5.051 -29.938 -8.312 1 96.38 106 LEU B N 1
ATOM 3053 C CA . LEU B 1 106 ? 4.215 -30.25 -9.469 1 96.38 106 LEU B CA 1
ATOM 3054 C C . LEU B 1 106 ? 3.545 -28.984 -10.008 1 96.38 106 LEU B C 1
ATOM 3056 O O . LEU B 1 106 ? 3.543 -28.75 -11.219 1 96.38 106 LEU B O 1
ATOM 3060 N N . TRP B 1 107 ? 2.969 -28.203 -9.141 1 97.31 107 TRP B N 1
ATOM 3061 C CA . TRP B 1 107 ? 2.281 -26.984 -9.555 1 97.31 107 TRP B CA 1
ATOM 3062 C C . TRP B 1 107 ? 3.264 -25.969 -10.141 1 97.31 107 TRP B C 1
ATOM 3064 O O . TRP B 1 107 ? 2.934 -25.25 -11.086 1 97.31 107 TRP B O 1
ATOM 3074 N N . LYS B 1 108 ? 4.469 -25.859 -9.562 1 98.19 108 LYS B N 1
ATOM 3075 C CA . LYS B 1 108 ? 5.523 -25.047 -10.164 1 98.19 108 LYS B CA 1
ATOM 3076 C C . LYS B 1 108 ? 5.805 -25.484 -11.602 1 98.19 108 LYS B C 1
ATOM 3078 O O . LYS B 1 108 ? 5.91 -24.656 -12.5 1 98.19 108 LYS B O 1
ATOM 3083 N N . GLN B 1 109 ? 5.914 -26.812 -11.781 1 97.31 109 GLN B N 1
ATOM 3084 C CA . GLN B 1 109 ? 6.188 -27.328 -13.117 1 97.31 109 GLN B CA 1
ATOM 3085 C C . GLN B 1 109 ? 5.039 -27.016 -14.07 1 97.31 109 GLN B C 1
ATOM 3087 O O . GLN B 1 109 ? 5.266 -26.719 -15.25 1 97.31 109 GLN B O 1
ATOM 3092 N N . ASN B 1 110 ? 3.797 -27.188 -13.578 1 97.75 110 ASN B N 1
ATOM 3093 C CA . ASN B 1 110 ? 2.662 -26.781 -14.406 1 97.75 110 ASN B CA 1
ATOM 3094 C C . ASN B 1 110 ? 2.82 -25.344 -14.914 1 97.75 110 ASN B C 1
ATOM 3096 O O . ASN B 1 110 ? 2.635 -25.078 -16.094 1 97.75 110 ASN B O 1
ATOM 3100 N N . PHE B 1 111 ? 3.133 -24.453 -14.062 1 98.5 111 PHE B N 1
ATOM 3101 C CA . PHE B 1 111 ? 3.303 -23.047 -14.398 1 98.5 111 PHE B CA 1
ATOM 3102 C C . PHE B 1 111 ? 4.426 -22.859 -15.406 1 98.5 111 PHE B C 1
ATOM 3104 O O . PHE B 1 111 ? 4.266 -22.141 -16.391 1 98.5 111 PHE B O 1
ATOM 3111 N N . LEU B 1 112 ? 5.562 -23.484 -15.156 1 98.44 112 LEU B N 1
ATOM 3112 C CA . LEU B 1 112 ? 6.703 -23.359 -16.047 1 98.44 112 LEU B CA 1
ATOM 3113 C C . LEU B 1 112 ? 6.355 -23.859 -17.453 1 98.44 112 LEU B C 1
ATOM 3115 O O . LEU B 1 112 ? 6.73 -23.25 -18.453 1 98.44 112 LEU B O 1
ATOM 3119 N N . ASP B 1 113 ? 5.621 -24.969 -17.5 1 97.56 113 ASP B N 1
ATOM 3120 C CA . ASP B 1 113 ? 5.211 -25.516 -18.797 1 97.56 113 ASP B CA 1
ATOM 3121 C C . ASP B 1 113 ? 4.301 -24.531 -19.531 1 97.56 113 ASP B C 1
ATOM 3123 O O . ASP B 1 113 ? 4.457 -24.328 -20.734 1 97.56 113 ASP B O 1
ATOM 3127 N N . ILE B 1 114 ? 3.371 -23.984 -18.812 1 97.19 114 ILE B N 1
ATOM 3128 C CA . ILE B 1 114 ? 2.449 -23 -19.375 1 97.19 114 ILE B CA 1
ATOM 3129 C C . ILE B 1 114 ? 3.236 -21.812 -19.922 1 97.19 114 ILE B C 1
ATOM 3131 O O . ILE B 1 114 ? 2.98 -21.359 -21.047 1 97.19 114 ILE B O 1
ATOM 3135 N N . LEU B 1 115 ? 4.121 -21.344 -19.125 1 97.81 115 LEU B N 1
ATOM 3136 C CA . LEU B 1 115 ? 4.922 -20.188 -19.5 1 97.81 115 LEU B CA 1
ATOM 3137 C C . LEU B 1 115 ? 5.77 -20.469 -20.734 1 97.81 115 LEU B C 1
ATOM 3139 O O . LEU B 1 115 ? 5.773 -19.688 -21.672 1 97.81 115 LEU B O 1
ATOM 3143 N N . ASP B 1 116 ? 6.434 -21.594 -20.781 1 97.56 116 ASP B N 1
ATOM 3144 C CA . ASP B 1 116 ? 7.398 -21.953 -21.828 1 97.56 116 ASP B CA 1
ATOM 3145 C C . ASP B 1 116 ? 6.695 -22.297 -23.125 1 97.56 116 ASP B C 1
ATOM 3147 O O . ASP B 1 116 ? 7.172 -21.953 -24.219 1 97.56 116 ASP B O 1
ATOM 3151 N N . LYS B 1 117 ? 5.59 -22.922 -23.047 1 96.88 117 LYS B N 1
ATOM 3152 C CA . LYS B 1 117 ? 5.027 -23.547 -24.25 1 96.88 117 LYS B CA 1
ATOM 3153 C C . LYS B 1 117 ? 3.889 -22.703 -24.812 1 96.88 117 LYS B C 1
ATOM 3155 O O . LYS B 1 117 ? 3.566 -22.797 -26 1 96.88 117 LYS B O 1
ATOM 3160 N N . LEU B 1 118 ? 3.295 -21.875 -23.953 1 96.5 118 LEU B N 1
ATOM 3161 C CA . LEU B 1 118 ? 2.059 -21.25 -24.422 1 96.5 118 LEU B CA 1
ATOM 3162 C C . LEU B 1 118 ? 2.188 -19.734 -24.484 1 96.5 118 LEU B C 1
ATOM 3164 O O . LEU B 1 118 ? 1.271 -19.047 -24.938 1 96.5 118 LEU B O 1
ATOM 3168 N N . THR B 1 119 ? 3.256 -19.203 -23.969 1 95.25 119 THR B N 1
ATOM 3169 C CA . THR B 1 119 ? 3.43 -17.75 -24.016 1 95.25 119 THR B CA 1
ATOM 3170 C C . THR B 1 119 ? 4.75 -17.391 -24.688 1 95.25 119 THR B C 1
ATOM 3172 O O . THR B 1 119 ? 5.594 -18.25 -24.922 1 95.25 119 THR B O 1
ATOM 3175 N N . THR B 1 120 ? 4.859 -16.094 -25.125 1 92.69 120 THR B N 1
ATOM 3176 C CA . THR B 1 120 ? 6.074 -15.562 -25.719 1 92.69 120 THR B CA 1
ATOM 3177 C C . THR B 1 120 ? 6.527 -14.297 -25 1 92.69 120 THR B C 1
ATOM 3179 O O . THR B 1 120 ? 5.699 -13.477 -24.594 1 92.69 120 THR B O 1
ATOM 3182 N N . GLY B 1 121 ? 7.887 -14.164 -24.844 1 93.38 121 GLY B N 1
ATOM 3183 C CA . GLY B 1 121 ? 8.422 -12.977 -24.188 1 93.38 121 GLY B CA 1
ATOM 3184 C C . GLY B 1 121 ? 8.125 -12.93 -22.703 1 93.38 121 GLY B C 1
ATOM 3185 O O . GLY B 1 121 ? 7.609 -13.898 -22.125 1 93.38 121 GLY B O 1
ATOM 3186 N N . PRO B 1 122 ? 8.57 -11.789 -22.062 1 96.25 122 PRO B N 1
ATOM 3187 C CA . PRO B 1 122 ? 8.281 -11.633 -20.641 1 96.25 122 PRO B CA 1
ATOM 3188 C C . PRO B 1 122 ? 6.801 -11.383 -20.344 1 96.25 122 PRO B C 1
ATOM 3190 O O . PRO B 1 122 ? 6.137 -10.672 -21.109 1 96.25 122 PRO B O 1
ATOM 3193 N N . GLN B 1 123 ? 6.277 -12.016 -19.312 1 97.75 123 GLN B N 1
ATOM 3194 C CA . GLN B 1 123 ? 4.867 -11.938 -18.953 1 97.75 123 GLN B CA 1
ATOM 3195 C C . GLN B 1 123 ? 4.676 -11.203 -17.625 1 97.75 123 GLN B C 1
ATOM 3197 O O . GLN B 1 123 ? 5.551 -11.242 -16.75 1 97.75 123 GLN B O 1
ATOM 3202 N N . ILE B 1 124 ? 3.564 -10.484 -17.469 1 98.69 124 ILE B N 1
ATOM 3203 C CA . ILE B 1 124 ? 3.082 -10.086 -16.141 1 98.69 124 ILE B CA 1
ATOM 3204 C C . ILE B 1 124 ? 2.418 -11.273 -15.453 1 98.69 124 ILE B C 1
ATOM 3206 O O . ILE B 1 124 ? 1.445 -11.828 -15.969 1 98.69 124 ILE B O 1
ATOM 3210 N N . ILE B 1 125 ? 2.93 -11.625 -14.297 1 98.94 125 ILE B N 1
ATOM 3211 C CA . ILE B 1 125 ? 2.398 -12.773 -13.57 1 98.94 125 ILE B CA 1
ATOM 3212 C C . ILE B 1 125 ? 1.532 -12.289 -12.414 1 98.94 125 ILE B C 1
ATOM 3214 O O . ILE B 1 125 ? 1.958 -11.445 -11.617 1 98.94 125 ILE B O 1
ATOM 3218 N N . ILE B 1 126 ? 0.326 -12.773 -12.352 1 98.94 126 ILE B N 1
ATOM 3219 C CA . ILE B 1 126 ? -0.557 -12.492 -11.227 1 98.94 126 ILE B CA 1
ATOM 3220 C C . ILE B 1 126 ? -0.818 -13.773 -10.445 1 98.94 126 ILE B C 1
ATOM 3222 O O . ILE B 1 126 ? -1.353 -14.742 -10.984 1 98.94 126 ILE B O 1
ATOM 3226 N N . GLY B 1 127 ? -0.438 -13.805 -9.211 1 98.88 127 GLY B N 1
ATOM 3227 C CA . GLY B 1 127 ? -0.669 -14.969 -8.367 1 98.88 127 GLY B CA 1
ATOM 3228 C C . GLY B 1 127 ? -1.498 -14.656 -7.137 1 98.88 127 GLY B C 1
ATOM 3229 O O . GLY B 1 127 ? -1.199 -13.703 -6.406 1 98.88 127 GLY B O 1
ATOM 3230 N N . PHE B 1 128 ? -2.523 -15.484 -6.945 1 98.62 128 PHE B N 1
ATOM 3231 C CA . PHE B 1 128 ? -3.377 -15.336 -5.773 1 98.62 128 PHE B CA 1
ATOM 3232 C C . PHE B 1 128 ? -3.148 -16.469 -4.789 1 98.62 128 PHE B C 1
ATOM 3234 O O . PHE B 1 128 ? -3.205 -17.641 -5.164 1 98.62 128 PHE B O 1
ATOM 3241 N N . SER B 1 129 ? -2.908 -16.109 -3.422 1 97.38 129 SER B N 1
ATOM 3242 C CA . SER B 1 129 ? -2.799 -17.109 -2.359 1 97.38 129 SER B CA 1
ATOM 3243 C C . SER B 1 129 ? -1.725 -18.141 -2.678 1 97.38 129 SER B C 1
ATOM 3245 O O . SER B 1 129 ? -0.572 -17.797 -2.938 1 97.38 129 SER B O 1
ATOM 3247 N N . ILE B 1 130 ? -1.981 -19.375 -2.891 1 96.31 130 ILE B N 1
ATOM 3248 C CA . ILE B 1 130 ? -0.995 -20.391 -3.248 1 96.31 130 ILE B CA 1
ATOM 3249 C C . ILE B 1 130 ? -0.406 -20.078 -4.621 1 96.31 130 ILE B C 1
ATOM 3251 O O . ILE B 1 130 ? 0.765 -20.359 -4.883 1 96.31 130 ILE B O 1
ATOM 3255 N N . GLY B 1 131 ? -1.244 -19.453 -5.492 1 97.94 131 GLY B N 1
ATOM 3256 C CA . GLY B 1 131 ? -0.744 -19.016 -6.785 1 97.94 131 GLY B CA 1
ATOM 3257 C C . GLY B 1 131 ? 0.357 -17.984 -6.676 1 97.94 131 GLY B C 1
ATOM 3258 O O . GLY B 1 131 ? 1.214 -17.891 -7.559 1 97.94 131 GLY B O 1
ATOM 3259 N N . GLY B 1 132 ? 0.289 -17.172 -5.602 1 98.69 132 GLY B N 1
ATOM 3260 C CA . GLY B 1 132 ? 1.387 -16.266 -5.312 1 98.69 132 GLY B CA 1
ATOM 3261 C C . GLY B 1 132 ? 2.688 -16.969 -5 1 98.69 132 GLY B C 1
ATOM 3262 O O . GLY B 1 132 ? 3.746 -16.594 -5.504 1 98.69 132 GLY B O 1
ATOM 3263 N N . LEU B 1 133 ? 2.598 -17.984 -4.172 1 98.5 133 LEU B N 1
ATOM 3264 C CA . LEU B 1 133 ? 3.766 -18.797 -3.848 1 98.5 133 LEU B CA 1
ATOM 3265 C C . LEU B 1 133 ? 4.316 -19.484 -5.094 1 98.5 133 LEU B C 1
ATOM 3267 O O . LEU B 1 133 ? 5.512 -19.391 -5.379 1 98.5 133 LEU B O 1
ATOM 3271 N N . VAL B 1 134 ? 3.455 -20.078 -5.891 1 98.38 134 VAL B N 1
ATOM 3272 C CA . VAL B 1 134 ? 3.848 -20.812 -7.09 1 98.38 134 VAL B CA 1
ATOM 3273 C C . VAL B 1 134 ? 4.484 -19.844 -8.094 1 98.38 134 VAL B C 1
ATOM 3275 O O . VAL B 1 134 ? 5.48 -20.188 -8.734 1 98.38 134 VAL B O 1
ATOM 3278 N N . SER B 1 135 ? 3.93 -18.656 -8.219 1 98.75 135 SER B N 1
ATOM 3279 C CA . SER B 1 135 ? 4.48 -17.656 -9.117 1 98.75 135 SER B CA 1
ATOM 3280 C C . SER B 1 135 ? 5.918 -17.297 -8.75 1 98.75 135 SER B C 1
ATOM 3282 O O . SER B 1 135 ? 6.781 -17.188 -9.625 1 98.75 135 SER B O 1
ATOM 3284 N N . PHE B 1 136 ? 6.18 -17.125 -7.473 1 98.81 136 PHE B N 1
ATOM 3285 C CA . PHE B 1 136 ? 7.512 -16.75 -7.02 1 98.81 136 PHE B CA 1
ATOM 3286 C C . PHE B 1 136 ? 8.508 -17.875 -7.277 1 98.81 136 PHE B C 1
ATOM 3288 O O . PHE B 1 136 ? 9.57 -17.641 -7.863 1 98.81 136 PHE B O 1
ATOM 3295 N N . VAL B 1 137 ? 8.164 -19.109 -6.887 1 98.38 137 VAL B N 1
ATOM 3296 C CA . VAL B 1 137 ? 9.109 -20.219 -7.004 1 98.38 137 VAL B CA 1
ATOM 3297 C C . VAL B 1 137 ? 9.352 -20.531 -8.477 1 98.38 137 VAL B C 1
ATOM 3299 O O . VAL B 1 137 ? 10.461 -20.891 -8.867 1 98.38 137 VAL B O 1
ATOM 3302 N N . GLY B 1 138 ? 8.328 -20.391 -9.297 1 98.56 138 GLY B N 1
ATOM 3303 C CA . GLY B 1 138 ? 8.516 -20.562 -10.727 1 98.56 138 GLY B CA 1
ATOM 3304 C C . GLY B 1 138 ? 9.328 -19.453 -11.367 1 98.56 138 GLY B C 1
ATOM 3305 O O . GLY B 1 138 ? 10.18 -19.703 -12.227 1 98.56 138 GLY B O 1
ATOM 3306 N N . ALA B 1 139 ? 9.078 -18.234 -10.969 1 98.69 139 ALA B N 1
ATOM 3307 C CA . ALA B 1 139 ? 9.781 -17.078 -11.523 1 98.69 139 ALA B CA 1
ATOM 3308 C C . ALA B 1 139 ? 11.281 -17.188 -11.281 1 98.69 139 ALA B C 1
ATOM 3310 O O . ALA B 1 139 ? 12.086 -16.75 -12.117 1 98.69 139 ALA B O 1
ATOM 3311 N N . LEU B 1 140 ? 11.641 -17.734 -10.164 1 98.44 140 LEU B N 1
ATOM 3312 C CA . LEU B 1 140 ? 13.055 -17.906 -9.836 1 98.44 140 LEU B CA 1
ATOM 3313 C C . LEU B 1 140 ? 13.758 -18.781 -10.867 1 98.44 140 LEU B C 1
ATOM 3315 O O . LEU B 1 140 ? 14.961 -18.656 -11.086 1 98.44 140 LEU B O 1
ATOM 3319 N N . GLU B 1 141 ? 12.992 -19.641 -11.562 1 98.19 141 GLU B N 1
ATOM 3320 C CA . GLU B 1 141 ? 13.562 -20.562 -12.539 1 98.19 141 GLU B CA 1
ATOM 3321 C C . GLU B 1 141 ? 13.516 -19.984 -13.945 1 98.19 141 GLU B C 1
ATOM 3323 O O . GLU B 1 141 ? 14.188 -20.484 -14.852 1 98.19 141 GLU B O 1
ATOM 3328 N N . ARG B 1 142 ? 12.711 -18.953 -14.141 1 97.94 142 ARG B N 1
ATOM 3329 C CA . ARG B 1 142 ? 12.578 -18.281 -15.43 1 97.94 142 ARG B CA 1
ATOM 3330 C C . ARG B 1 142 ? 12.578 -16.766 -15.266 1 97.94 142 ARG B C 1
ATOM 3332 O O . ARG B 1 142 ? 11.68 -16.094 -15.766 1 97.94 142 ARG B O 1
ATOM 3339 N N . PRO B 1 143 ? 13.609 -16.219 -14.656 1 97.5 143 PRO B N 1
ATOM 3340 C CA . PRO B 1 143 ? 13.555 -14.781 -14.375 1 97.5 143 PRO B CA 1
ATOM 3341 C C . PRO B 1 143 ? 13.453 -13.938 -15.641 1 97.5 143 PRO B C 1
ATOM 3343 O O . PRO B 1 143 ? 12.828 -12.867 -15.625 1 97.5 143 PRO B O 1
ATOM 3346 N N . GLU B 1 144 ? 13.984 -14.406 -16.734 1 96.75 144 GLU B N 1
ATOM 3347 C CA . GLU B 1 144 ? 14 -13.648 -17.984 1 96.75 144 GLU B CA 1
ATOM 3348 C C . GLU B 1 144 ? 12.617 -13.609 -18.625 1 96.75 144 GLU B C 1
ATOM 3350 O O . GLU B 1 144 ? 12.352 -12.789 -19.5 1 96.75 144 GLU B O 1
ATOM 3355 N N . ARG B 1 145 ? 11.758 -14.469 -18.203 1 97.75 145 ARG B N 1
ATOM 3356 C CA . ARG B 1 145 ? 10.414 -14.57 -18.766 1 97.75 145 ARG B CA 1
ATOM 3357 C C . ARG B 1 145 ? 9.414 -13.773 -17.938 1 97.75 145 ARG B C 1
ATOM 3359 O O . ARG B 1 145 ? 8.211 -13.789 -18.234 1 97.75 145 ARG B O 1
ATOM 3366 N N . ILE B 1 146 ? 9.938 -13.047 -16.922 1 98.5 146 ILE B N 1
ATOM 3367 C CA . ILE B 1 146 ? 9.055 -12.32 -16.016 1 98.5 146 ILE B CA 1
ATOM 3368 C C . ILE B 1 146 ? 9.188 -10.82 -16.25 1 98.5 146 ILE B C 1
ATOM 3370 O O . ILE B 1 146 ? 10.25 -10.242 -16.016 1 98.5 146 ILE B O 1
ATOM 3374 N N . HIS B 1 147 ? 8.102 -10.242 -16.734 1 98.06 147 HIS B N 1
ATOM 3375 C CA . HIS B 1 147 ? 8.039 -8.789 -16.859 1 98.06 147 HIS B CA 1
ATOM 3376 C C . HIS B 1 147 ? 7.836 -8.133 -15.492 1 98.06 147 HIS B C 1
ATOM 3378 O O . HIS B 1 147 ? 8.555 -7.195 -15.141 1 98.06 147 HIS B O 1
ATOM 3384 N N . SER B 1 148 ? 6.953 -8.633 -14.766 1 98.81 148 SER B N 1
ATOM 3385 C CA . SER B 1 148 ? 6.59 -8.172 -13.43 1 98.81 148 SER B CA 1
ATOM 3386 C C . SER B 1 148 ? 5.68 -9.18 -12.727 1 98.81 148 SER B C 1
ATOM 3388 O O . SER B 1 148 ? 5.188 -10.117 -13.352 1 98.81 148 SER B O 1
ATOM 3390 N N . ILE B 1 149 ? 5.504 -8.961 -11.375 1 98.88 149 ILE B N 1
ATOM 3391 C CA . ILE B 1 149 ? 4.656 -9.852 -10.586 1 98.88 149 ILE B CA 1
ATOM 3392 C C . ILE B 1 149 ? 3.66 -9.023 -9.773 1 98.88 149 ILE B C 1
ATOM 3394 O O . ILE B 1 149 ? 4.031 -8.016 -9.164 1 98.88 149 ILE B O 1
ATOM 3398 N N . ILE B 1 150 ? 2.426 -9.344 -9.883 1 98.94 150 ILE B N 1
ATOM 3399 C CA . ILE B 1 150 ? 1.413 -8.93 -8.914 1 98.94 150 ILE B CA 1
ATOM 3400 C C . ILE B 1 150 ? 1.06 -10.094 -8 1 98.94 150 ILE B C 1
ATOM 3402 O O . ILE B 1 150 ? 0.547 -11.117 -8.461 1 98.94 150 ILE B O 1
ATOM 3406 N N . SER B 1 151 ? 1.322 -9.953 -6.77 1 98.94 151 SER B N 1
ATOM 3407 C CA . SER B 1 151 ? 1.082 -11.008 -5.789 1 98.94 151 SER B CA 1
ATOM 3408 C C . SER B 1 151 ? -0.033 -10.617 -4.824 1 98.94 151 SER B C 1
ATOM 3410 O O . SER B 1 151 ? 0.098 -9.656 -4.07 1 98.94 151 SER B O 1
ATOM 3412 N N . ILE B 1 152 ? -1.115 -11.398 -4.848 1 98.94 152 ILE B N 1
ATOM 3413 C CA . ILE B 1 152 ? -2.301 -11.07 -4.062 1 98.94 152 ILE B CA 1
ATOM 3414 C C . ILE B 1 152 ? -2.461 -12.086 -2.93 1 98.94 152 ILE B C 1
ATOM 3416 O O . ILE B 1 152 ? -2.619 -13.281 -3.176 1 98.94 152 ILE B O 1
ATOM 3420 N N . SER B 1 153 ? -2.488 -11.609 -1.656 1 98.69 153 SER B N 1
ATOM 3421 C CA . SER B 1 153 ? -2.668 -12.469 -0.49 1 98.69 153 SER B CA 1
ATOM 3422 C C . SER B 1 153 ? -1.742 -13.68 -0.548 1 98.69 153 SER B C 1
ATOM 3424 O O . SER B 1 153 ? -2.182 -14.82 -0.355 1 98.69 153 SER B O 1
ATOM 3426 N N . ASN B 1 154 ? -0.468 -13.453 -0.813 1 98.75 154 ASN B N 1
ATOM 3427 C CA . ASN B 1 154 ? 0.521 -14.5 -1.08 1 98.75 154 ASN B CA 1
ATOM 3428 C C . ASN B 1 154 ? 0.618 -15.484 0.076 1 98.75 154 ASN B C 1
ATOM 3430 O O . ASN B 1 154 ? 0.791 -15.086 1.229 1 98.75 154 ASN B O 1
ATOM 3434 N N . ALA B 1 155 ? 0.583 -16.75 -0.218 1 97.56 155 ALA B N 1
ATOM 3435 C CA . ALA B 1 155 ? 0.57 -17.797 0.802 1 97.56 155 ALA B CA 1
ATOM 3436 C C . ALA B 1 155 ? 1.966 -18.375 1.011 1 97.56 155 ALA B C 1
ATOM 3438 O O . ALA B 1 155 ? 2.113 -19.562 1.3 1 97.56 155 ALA B O 1
ATOM 3439 N N . ALA B 1 156 ? 2.992 -17.578 0.822 1 98.38 156 ALA B N 1
ATOM 3440 C CA . ALA B 1 156 ? 4.359 -18.047 1.061 1 98.38 156 ALA B CA 1
ATOM 3441 C C . ALA B 1 156 ? 4.477 -18.734 2.418 1 98.38 156 ALA B C 1
ATOM 3443 O O . ALA B 1 156 ? 4.07 -18.172 3.441 1 98.38 156 ALA B O 1
ATOM 3444 N N . ASP B 1 157 ? 4.949 -19.984 2.416 1 97.31 157 ASP B N 1
ATOM 3445 C CA . ASP B 1 157 ? 5.344 -20.797 3.559 1 97.31 157 ASP B CA 1
ATOM 3446 C C . ASP B 1 157 ? 4.133 -21.203 4.398 1 97.31 157 ASP B C 1
ATOM 3448 O O . ASP B 1 157 ? 4.281 -21.719 5.508 1 97.31 157 ASP B O 1
ATOM 3452 N N . ALA B 1 158 ? 2.928 -20.875 3.943 1 94.25 158 ALA B N 1
ATOM 3453 C CA . ALA B 1 158 ? 1.728 -21.156 4.73 1 94.25 158 ALA B CA 1
ATOM 3454 C C . ALA B 1 158 ? 1.562 -22.656 4.961 1 94.25 158 ALA B C 1
ATOM 3456 O O . ALA B 1 158 ? 1.282 -23.094 6.078 1 94.25 158 ALA B O 1
ATOM 3457 N N . THR B 1 159 ? 1.715 -23.438 3.895 1 92.06 159 THR B N 1
ATOM 3458 C CA . THR B 1 159 ? 1.576 -24.891 4 1 92.06 159 THR B CA 1
ATOM 3459 C C . THR B 1 159 ? 2.623 -25.469 4.949 1 92.06 159 THR B C 1
ATOM 3461 O O . THR B 1 159 ? 2.305 -26.297 5.801 1 92.06 159 THR B O 1
ATOM 3464 N N . TYR B 1 160 ? 3.809 -24.984 4.785 1 94.44 160 TYR B N 1
ATOM 3465 C CA . TYR B 1 160 ? 4.895 -25.406 5.664 1 94.44 160 TYR B CA 1
ATOM 3466 C C . TYR B 1 160 ? 4.582 -25.062 7.117 1 94.44 160 TYR B C 1
ATOM 3468 O O . TYR B 1 160 ? 4.656 -25.938 7.992 1 94.44 160 TYR B O 1
ATOM 3476 N N . ASN B 1 161 ? 4.246 -23.844 7.406 1 93.62 161 ASN B N 1
ATOM 3477 C CA . ASN B 1 161 ? 3.965 -23.406 8.766 1 93.62 161 ASN B CA 1
ATOM 3478 C C . ASN B 1 161 ? 2.803 -24.172 9.383 1 93.62 161 ASN B C 1
ATOM 3480 O O . ASN B 1 161 ? 2.869 -24.578 10.539 1 93.62 161 ASN B O 1
ATOM 3484 N N . ASN B 1 162 ? 1.774 -24.328 8.578 1 90.25 162 ASN B N 1
ATOM 3485 C CA . ASN B 1 162 ? 0.586 -25.016 9.078 1 90.25 162 ASN B CA 1
ATOM 3486 C C . ASN B 1 162 ? 0.901 -26.453 9.5 1 90.25 162 ASN B C 1
ATOM 3488 O O . ASN B 1 162 ? 0.37 -26.938 10.5 1 90.25 162 ASN B O 1
ATOM 3492 N N . PHE B 1 163 ? 1.743 -27.094 8.82 1 91.81 163 PHE B N 1
ATOM 3493 C CA . PHE B 1 163 ? 2.021 -28.5 9.078 1 91.81 163 PHE B CA 1
ATOM 3494 C C . PHE B 1 163 ? 3.201 -28.656 10.031 1 91.81 163 PHE B C 1
ATOM 3496 O O . PHE B 1 163 ? 3.096 -29.344 11.055 1 91.81 163 PHE B O 1
ATOM 3503 N N . HIS B 1 164 ? 4.32 -28.016 9.781 1 92.19 164 HIS B N 1
ATOM 3504 C CA . HIS B 1 164 ? 5.578 -28.281 10.469 1 92.19 164 HIS B CA 1
ATOM 3505 C C . HIS B 1 164 ? 5.691 -27.453 11.75 1 92.19 164 HIS B C 1
ATOM 3507 O O . HIS B 1 164 ? 6.402 -27.844 12.68 1 92.19 164 HIS B O 1
ATOM 3513 N N . ILE B 1 165 ? 4.969 -26.359 11.789 1 91.12 165 ILE B N 1
ATOM 3514 C CA . ILE B 1 165 ? 5.164 -25.453 12.922 1 91.12 165 ILE B CA 1
ATOM 3515 C C . ILE B 1 165 ? 3.934 -25.5 13.828 1 91.12 165 ILE B C 1
ATOM 3517 O O . ILE B 1 165 ? 4.055 -25.656 15.047 1 91.12 165 ILE B O 1
ATOM 3521 N N . HIS B 1 166 ? 2.771 -25.484 13.281 1 89.88 166 HIS B N 1
ATOM 3522 C CA . HIS B 1 166 ? 1.568 -25.234 14.07 1 89.88 166 HIS B CA 1
ATOM 3523 C C . HIS B 1 166 ? 0.915 -26.547 14.508 1 89.88 166 HIS B C 1
ATOM 3525 O O . HIS B 1 166 ? -0.056 -26.531 15.266 1 89.88 166 HIS B O 1
ATOM 3531 N N . ARG B 1 167 ? 1.374 -27.688 14.078 1 90.62 167 ARG B N 1
ATOM 3532 C CA . ARG B 1 167 ? 0.785 -28.969 14.445 1 90.62 167 ARG B CA 1
ATOM 3533 C C . ARG B 1 167 ? 1.71 -29.75 15.375 1 90.62 167 ARG B C 1
ATOM 3535 O O . ARG B 1 167 ? 2.934 -29.703 15.227 1 90.62 167 ARG B O 1
ATOM 3542 N N . THR B 1 168 ? 1.01 -30.484 16.266 1 92.81 168 THR B N 1
ATOM 3543 C CA . THR B 1 168 ? 1.76 -31.359 17.156 1 92.81 168 THR B CA 1
ATOM 3544 C C . THR B 1 168 ? 2.258 -32.594 16.422 1 92.81 168 THR B C 1
ATOM 3546 O O . THR B 1 168 ? 1.812 -32.875 15.312 1 92.81 168 THR B O 1
ATOM 3549 N N . ASP B 1 169 ? 3.137 -33.281 17.094 1 93.88 169 ASP B N 1
ATOM 3550 C CA . ASP B 1 169 ? 3.633 -34.531 16.516 1 93.88 169 ASP B CA 1
ATOM 3551 C C . ASP B 1 169 ? 2.492 -35.5 16.297 1 93.88 169 ASP B C 1
ATOM 3553 O O . ASP B 1 169 ? 2.471 -36.219 15.281 1 93.88 169 ASP B O 1
ATOM 3557 N N . GLU B 1 170 ? 1.626 -35.594 17.234 1 93.25 170 GLU B N 1
ATOM 3558 C CA . GLU B 1 170 ? 0.477 -36.469 17.109 1 93.25 170 GLU B CA 1
ATOM 3559 C C . GLU B 1 170 ? -0.394 -36.094 15.914 1 93.25 170 GLU B C 1
ATOM 3561 O O . GLU B 1 170 ? -0.84 -36.969 15.156 1 93.25 170 GLU B O 1
ATOM 3566 N N . GLU B 1 171 ? -0.603 -34.781 15.75 1 90.81 171 GLU B N 1
ATOM 3567 C CA . GLU B 1 171 ? -1.411 -34.281 14.633 1 90.81 171 GLU B CA 1
ATOM 3568 C C . GLU B 1 171 ? -0.743 -34.594 13.297 1 90.81 171 GLU B C 1
ATOM 3570 O O . GLU B 1 171 ? -1.412 -34.969 12.336 1 90.81 171 GLU B O 1
ATOM 3575 N N . ARG B 1 172 ? 0.479 -34.406 13.242 1 93.38 172 ARG B N 1
ATOM 3576 C CA . ARG B 1 172 ? 1.229 -34.656 12.023 1 93.38 172 ARG B CA 1
ATOM 3577 C C . ARG B 1 172 ? 1.18 -36.156 11.656 1 93.38 172 ARG B C 1
ATOM 3579 O O . ARG B 1 172 ? 1.062 -36.5 10.484 1 93.38 172 ARG B O 1
ATOM 3586 N N . GLN B 1 173 ? 1.287 -36.938 12.664 1 93.38 173 GLN B N 1
ATOM 3587 C CA . GLN B 1 173 ? 1.184 -38.375 12.422 1 93.38 173 GLN B CA 1
ATOM 3588 C C . GLN B 1 173 ? -0.194 -38.75 11.883 1 93.38 173 GLN B C 1
ATOM 3590 O O . GLN B 1 173 ? -0.31 -39.594 10.992 1 93.38 173 GLN B O 1
ATOM 3595 N N . MET B 1 174 ? -1.179 -38.125 12.398 1 91.88 174 MET B N 1
ATOM 3596 C CA . MET B 1 174 ? -2.533 -38.375 11.914 1 91.88 174 MET B CA 1
ATOM 3597 C C . MET B 1 174 ? -2.662 -38 10.438 1 91.88 174 MET B C 1
ATOM 3599 O O . MET B 1 174 ? -3.318 -38.719 9.672 1 91.88 174 MET B O 1
ATOM 3603 N N . VAL B 1 175 ? -2.068 -36.875 10.094 1 90.88 175 VAL B N 1
ATOM 3604 C CA . VAL B 1 175 ? -2.1 -36.406 8.711 1 90.88 175 VAL B CA 1
ATOM 3605 C C . VAL B 1 175 ? -1.365 -37.438 7.824 1 90.88 175 VAL B C 1
ATOM 3607 O O . VAL B 1 175 ? -1.824 -37.75 6.727 1 90.88 175 VAL B O 1
ATOM 3610 N N . LYS B 1 176 ? -0.266 -37.875 8.289 1 91.88 176 LYS B N 1
ATOM 3611 C CA . LYS B 1 176 ? 0.507 -38.844 7.551 1 91.88 176 LYS B CA 1
ATOM 3612 C C . LYS B 1 176 ? -0.31 -40.125 7.312 1 91.88 176 LYS B C 1
ATOM 3614 O O . LYS B 1 176 ? -0.318 -40.656 6.203 1 91.88 176 LYS B O 1
ATOM 3619 N N . ASP B 1 177 ? -1.008 -40.562 8.289 1 93.19 177 ASP B N 1
ATOM 3620 C CA . ASP B 1 177 ? -1.784 -41.812 8.219 1 93.19 177 ASP B CA 1
ATOM 3621 C C . ASP B 1 177 ? -2.984 -41.656 7.285 1 93.19 177 ASP B C 1
ATOM 3623 O O . ASP B 1 177 ? -3.279 -42.531 6.484 1 93.19 177 ASP B O 1
ATOM 3627 N N . LYS B 1 178 ? -3.611 -40.5 7.363 1 90.12 178 LYS B N 1
ATOM 3628 C CA . LYS B 1 178 ? -4.82 -40.25 6.582 1 90.12 178 LYS B CA 1
ATOM 3629 C C . LYS B 1 178 ? -4.473 -39.781 5.172 1 90.12 178 LYS B C 1
ATOM 3631 O O . LYS B 1 178 ? -5.266 -39.969 4.242 1 90.12 178 LYS B O 1
ATOM 3636 N N . GLY B 1 179 ? -3.371 -39.156 5.066 1 91.12 179 GLY B N 1
ATOM 3637 C CA . GLY B 1 179 ? -2.914 -38.656 3.787 1 91.12 179 GLY B CA 1
ATOM 3638 C C . GLY B 1 179 ? -3.311 -37.188 3.559 1 91.12 179 GLY B C 1
ATOM 3639 O O . GLY B 1 179 ? -2.902 -36.594 2.568 1 91.12 179 GLY B O 1
ATOM 3640 N N . TYR B 1 180 ? -4.207 -36.719 4.379 1 87.88 180 TYR B N 1
ATOM 3641 C CA . TYR B 1 180 ? -4.652 -35.312 4.238 1 87.88 180 TYR B CA 1
ATOM 3642 C C . TYR B 1 180 ? -5.18 -34.781 5.562 1 87.88 180 TYR B C 1
ATOM 3644 O O . TYR B 1 180 ? -5.332 -35.531 6.527 1 87.88 180 TYR B O 1
ATOM 3652 N N . PHE B 1 181 ? -5.375 -33.469 5.664 1 84.25 181 PHE B N 1
ATOM 3653 C CA . PHE B 1 181 ? -6.121 -32.844 6.742 1 84.25 181 PHE B CA 1
ATOM 3654 C C . PHE B 1 181 ? -6.984 -31.703 6.207 1 84.25 181 PHE B C 1
ATOM 3656 O O . PHE B 1 181 ? -6.82 -31.281 5.059 1 84.25 181 PHE B O 1
ATOM 3663 N N . MET B 1 182 ? -7.926 -31.391 6.996 1 80.31 182 MET B N 1
ATOM 3664 C CA . MET B 1 182 ? -8.766 -30.234 6.668 1 80.31 182 MET B CA 1
ATOM 3665 C C . MET B 1 182 ? -8.227 -28.969 7.305 1 80.31 182 MET B C 1
ATOM 3667 O O . MET B 1 182 ? -7.965 -28.922 8.508 1 80.31 182 MET B O 1
ATOM 3671 N N . SER B 1 183 ? -8.078 -27.953 6.461 1 75.94 183 SER B N 1
ATOM 3672 C CA . SER B 1 183 ? -7.609 -26.672 6.98 1 75.94 183 SER B CA 1
ATOM 3673 C C . SER B 1 183 ? -8.711 -25.953 7.754 1 75.94 183 SER B C 1
ATOM 3675 O O . SER B 1 183 ? -9.852 -26.406 7.777 1 75.94 183 SER B O 1
ATOM 3677 N N . ARG B 1 184 ? -8.273 -24.781 8.344 1 69.62 184 ARG B N 1
ATOM 3678 C CA . ARG B 1 184 ? -9.203 -23.984 9.133 1 69.62 184 ARG B CA 1
ATOM 3679 C C . ARG B 1 184 ? -10.312 -23.406 8.258 1 69.62 184 ARG B C 1
ATOM 3681 O O . ARG B 1 184 ? -11.414 -23.141 8.742 1 69.62 184 ARG B O 1
ATOM 3688 N N . VAL B 1 185 ? -10 -23.266 7.012 1 67.5 185 VAL B N 1
ATOM 3689 C CA . VAL B 1 185 ? -11 -22.719 6.09 1 67.5 185 VAL B CA 1
ATOM 3690 C C . VAL B 1 185 ? -11.617 -23.844 5.277 1 67.5 185 VAL B C 1
ATOM 3692 O O . VAL B 1 185 ? -12.117 -23.625 4.172 1 67.5 185 VAL B O 1
ATOM 3695 N N . ASN B 1 186 ? -11.516 -25.047 5.742 1 74.75 186 ASN B N 1
ATOM 3696 C CA . ASN B 1 186 ? -12.172 -26.25 5.242 1 74.75 186 ASN B CA 1
ATOM 3697 C C . ASN B 1 186 ? -11.609 -26.672 3.885 1 74.75 186 ASN B C 1
ATOM 3699 O O . ASN B 1 186 ? -12.359 -27.094 3.004 1 74.75 186 ASN B O 1
ATOM 3703 N N . HIS B 1 187 ? -10.367 -26.422 3.74 1 78.56 187 HIS B N 1
ATOM 3704 C CA . HIS B 1 187 ? -9.688 -26.969 2.57 1 78.56 187 HIS B CA 1
ATOM 3705 C C . HIS B 1 187 ? -8.938 -28.25 2.912 1 78.56 187 HIS B C 1
ATOM 3707 O O . HIS B 1 187 ? -8.375 -28.375 4 1 78.56 187 HIS B O 1
ATOM 3713 N N . VAL B 1 188 ? -9.023 -29.141 1.935 1 83.69 188 VAL B N 1
ATOM 3714 C CA . VAL B 1 188 ? -8.242 -30.359 2.057 1 83.69 188 VAL B CA 1
ATOM 3715 C C . VAL B 1 188 ? -6.773 -30.078 1.743 1 83.69 188 VAL B C 1
ATOM 3717 O O . VAL B 1 188 ? -6.453 -29.562 0.666 1 83.69 188 VAL B O 1
ATOM 3720 N N . VAL B 1 189 ? -5.938 -30.359 2.746 1 86.94 189 VAL B N 1
ATOM 3721 C CA . VAL B 1 189 ? -4.504 -30.203 2.533 1 86.94 189 VAL B CA 1
ATOM 3722 C C . VAL B 1 189 ? -3.82 -31.562 2.602 1 86.94 189 VAL B C 1
ATOM 3724 O O . VAL B 1 189 ? -3.881 -32.25 3.629 1 86.94 189 VAL B O 1
ATOM 3727 N N . CYS B 1 190 ? -3.131 -31.922 1.5 1 90.12 190 CYS B N 1
ATOM 3728 C CA . CYS B 1 190 ? -2.592 -33.25 1.365 1 90.12 190 CYS B CA 1
ATOM 3729 C C . CYS B 1 190 ? -1.215 -33.375 2.01 1 90.12 190 CYS B C 1
ATOM 3731 O O . CYS B 1 190 ? -0.451 -32.406 2.012 1 90.12 190 CYS B O 1
ATOM 3733 N N . TYR B 1 191 ? -0.937 -34.531 2.477 1 92.62 191 TYR B N 1
ATOM 3734 C CA . TYR B 1 191 ? 0.319 -34.812 3.168 1 92.62 191 TYR B CA 1
ATOM 3735 C C . TYR B 1 191 ? 1.512 -34.531 2.264 1 92.62 191 TYR B C 1
ATOM 3737 O O . TYR B 1 191 ? 2.477 -33.875 2.686 1 92.62 191 TYR B O 1
ATOM 3745 N N . ASP B 1 192 ? 1.484 -34.938 1.014 1 93.44 192 ASP B N 1
ATOM 3746 C CA . ASP B 1 192 ? 2.602 -34.75 0.092 1 93.44 192 ASP B CA 1
ATOM 3747 C C . ASP B 1 192 ? 2.867 -33.281 -0.162 1 93.44 192 ASP B C 1
ATOM 3749 O O . ASP B 1 192 ? 4.02 -32.875 -0.337 1 93.44 192 ASP B O 1
ATOM 3753 N N . LEU B 1 193 ? 1.847 -32.469 -0.219 1 94.12 193 LEU B N 1
ATOM 3754 C CA . LEU B 1 193 ? 1.983 -31.031 -0.354 1 94.12 193 LEU B CA 1
ATOM 3755 C C . LEU B 1 193 ? 2.719 -30.438 0.844 1 94.12 193 LEU B C 1
ATOM 3757 O O . LEU B 1 193 ? 3.59 -29.578 0.681 1 94.12 193 LEU B O 1
ATOM 3761 N N . CYS B 1 194 ? 2.4 -30.922 2.004 1 93.94 194 CYS B N 1
ATOM 3762 C CA . CYS B 1 194 ? 3.016 -30.453 3.238 1 93.94 194 CYS B CA 1
ATOM 3763 C C . CYS B 1 194 ? 4.508 -30.766 3.262 1 93.94 194 CYS B C 1
ATOM 3765 O O . CYS B 1 194 ? 5.324 -29.906 3.57 1 93.94 194 CYS B O 1
ATOM 3767 N N . ILE B 1 195 ? 4.82 -31.953 2.914 1 95.06 195 ILE B N 1
ATOM 3768 C CA . ILE B 1 195 ? 6.211 -32.406 2.951 1 95.06 195 ILE B CA 1
ATOM 3769 C C . ILE B 1 195 ? 7.012 -31.656 1.883 1 95.06 195 ILE B C 1
ATOM 3771 O O . ILE B 1 195 ? 8.109 -31.172 2.152 1 95.06 195 ILE B O 1
ATOM 3775 N N . ASP B 1 196 ? 6.461 -31.547 0.702 1 96.94 196 ASP B N 1
ATOM 3776 C CA . ASP B 1 196 ? 7.129 -30.906 -0.427 1 96.94 196 ASP B CA 1
ATOM 3777 C C . ASP B 1 196 ? 7.312 -29.406 -0.18 1 96.94 196 ASP B C 1
ATOM 3779 O O . ASP B 1 196 ? 8.195 -28.781 -0.768 1 96.94 196 ASP B O 1
ATOM 3783 N N . SER B 1 197 ? 6.477 -28.812 0.663 1 94.19 197 SER B N 1
ATOM 3784 C CA . SER B 1 197 ? 6.5 -27.391 0.938 1 94.19 197 SER B CA 1
ATOM 3785 C C . SER B 1 197 ? 7.844 -26.953 1.522 1 94.19 197 SER B C 1
ATOM 3787 O O . SER B 1 197 ? 8.266 -25.812 1.347 1 94.19 197 SER B O 1
ATOM 3789 N N . LYS B 1 198 ? 8.562 -27.844 2.18 1 95.62 198 LYS B N 1
ATOM 3790 C CA . LYS B 1 198 ? 9.859 -27.562 2.783 1 95.62 198 LYS B CA 1
ATOM 3791 C C . LYS B 1 198 ? 10.891 -27.156 1.725 1 95.62 198 LYS B C 1
ATOM 3793 O O . LYS B 1 198 ? 11.867 -26.469 2.025 1 95.62 198 LYS B O 1
ATOM 3798 N N . ASN B 1 199 ? 10.641 -27.562 0.509 1 96.5 199 ASN B N 1
ATOM 3799 C CA . ASN B 1 199 ? 11.586 -27.328 -0.577 1 96.5 199 ASN B CA 1
ATOM 3800 C C . ASN B 1 199 ? 11.344 -25.984 -1.261 1 96.5 199 ASN B C 1
ATOM 3802 O O . ASN B 1 199 ? 12.094 -25.594 -2.154 1 96.5 199 ASN B O 1
ATOM 3806 N N . HIS B 1 200 ? 10.312 -25.219 -0.832 1 97.81 200 HIS B N 1
ATOM 3807 C CA . HIS B 1 200 ? 9.898 -24.016 -1.55 1 97.81 200 HIS B CA 1
ATOM 3808 C C . HIS B 1 200 ? 9.633 -22.859 -0.589 1 97.81 200 HIS B C 1
ATOM 3810 O O . HIS B 1 200 ? 8.648 -22.125 -0.747 1 97.81 200 HIS B O 1
ATOM 3816 N N . LEU B 1 201 ? 10.445 -22.766 0.395 1 98.19 201 LEU B N 1
ATOM 3817 C CA . LEU B 1 201 ? 10.305 -21.703 1.392 1 98.19 201 LEU B CA 1
ATOM 3818 C C . LEU B 1 201 ? 10.758 -20.359 0.828 1 98.19 201 LEU B C 1
ATOM 3820 O O . LEU B 1 201 ? 11.719 -20.297 0.058 1 98.19 201 LEU B O 1
ATOM 3824 N N . LEU B 1 202 ? 10.078 -19.328 1.208 1 98.56 202 LEU B N 1
ATOM 3825 C CA . LEU B 1 202 ? 10.398 -18 0.704 1 98.56 202 LEU B CA 1
ATOM 3826 C C . LEU B 1 202 ? 10.656 -17.031 1.854 1 98.56 202 LEU B C 1
ATOM 3828 O O . LEU B 1 202 ? 11.602 -16.234 1.808 1 98.56 202 LEU B O 1
ATOM 3832 N N . VAL B 1 203 ? 9.852 -17.031 2.898 1 98 203 VAL B N 1
ATOM 3833 C CA . VAL B 1 203 ? 9.953 -16.031 3.957 1 98 203 VAL B CA 1
ATOM 3834 C C . VAL B 1 203 ? 10.656 -16.641 5.168 1 98 203 VAL B C 1
ATOM 3836 O O . VAL B 1 203 ? 11.078 -15.906 6.074 1 98 203 VAL B O 1
ATOM 3839 N N . HIS B 1 204 ? 10.836 -17.938 5.219 1 96.62 204 HIS B N 1
ATOM 3840 C CA . HIS B 1 204 ? 11.531 -18.625 6.301 1 96.62 204 HIS B CA 1
ATOM 3841 C C . HIS B 1 204 ? 12.906 -18.031 6.547 1 96.62 204 HIS B C 1
ATOM 3843 O O . HIS B 1 204 ? 13.562 -17.562 5.609 1 96.62 204 HIS B O 1
ATOM 3849 N N . ASP B 1 205 ? 13.367 -18.109 7.789 1 95.5 205 ASP B N 1
ATOM 3850 C CA . ASP B 1 205 ? 14.625 -17.5 8.203 1 95.5 205 ASP B CA 1
ATOM 3851 C C . ASP B 1 205 ? 15.805 -18.094 7.426 1 95.5 205 ASP B C 1
ATOM 3853 O O . ASP B 1 205 ? 16.828 -17.438 7.246 1 95.5 205 ASP B O 1
ATOM 3857 N N . SER B 1 206 ? 15.617 -19.297 6.969 1 95.44 206 SER B N 1
ATOM 3858 C CA . SER B 1 206 ? 16.688 -19.953 6.219 1 95.44 206 SER B CA 1
ATOM 3859 C C . SER B 1 206 ? 16.875 -19.312 4.852 1 95.44 206 SER B C 1
ATOM 3861 O O . SER B 1 206 ? 17.906 -19.531 4.195 1 95.44 206 SER B O 1
ATOM 3863 N N . VAL B 1 207 ? 15.914 -18.578 4.383 1 97.25 207 VAL B N 1
ATOM 3864 C CA . VAL B 1 207 ? 16 -17.891 3.098 1 97.25 207 VAL B CA 1
ATOM 3865 C C . VAL B 1 207 ? 16.531 -16.484 3.301 1 97.25 207 VAL B C 1
ATOM 3867 O O . VAL B 1 207 ? 15.883 -15.648 3.934 1 97.25 207 VAL B O 1
ATOM 3870 N N . LYS B 1 208 ? 17.672 -16.125 2.807 1 96.25 208 LYS B N 1
ATOM 3871 C CA . LYS B 1 208 ? 18.297 -14.828 3.012 1 96.25 208 LYS B CA 1
ATOM 3872 C C . LYS B 1 208 ? 17.766 -13.797 2.021 1 96.25 208 LYS B C 1
ATOM 3874 O O . LYS B 1 208 ? 17.438 -12.672 2.402 1 96.25 208 LYS B O 1
ATOM 3879 N N . GLU B 1 209 ? 17.688 -14.195 0.777 1 97.81 209 GLU B N 1
ATOM 3880 C CA . GLU B 1 209 ? 17.203 -13.305 -0.274 1 97.81 209 GLU B CA 1
ATOM 3881 C C . GLU B 1 209 ? 16.469 -14.094 -1.362 1 97.81 209 GLU B C 1
ATOM 3883 O O . GLU B 1 209 ? 16.719 -15.289 -1.534 1 97.81 209 GLU B O 1
ATOM 3888 N N . ILE B 1 210 ? 15.555 -13.516 -1.952 1 98.56 210 ILE B N 1
ATOM 3889 C CA . ILE B 1 210 ? 14.836 -14.055 -3.104 1 98.56 210 ILE B CA 1
ATOM 3890 C C . ILE B 1 210 ? 15.312 -13.359 -4.379 1 98.56 210 ILE B C 1
ATOM 3892 O O . ILE B 1 210 ? 15.07 -12.164 -4.57 1 98.56 210 ILE B O 1
ATOM 3896 N N . ALA B 1 211 ? 15.93 -14.023 -5.258 1 98.31 211 ALA B N 1
ATOM 3897 C CA . ALA B 1 211 ? 16.641 -13.453 -6.395 1 98.31 211 ALA B CA 1
ATOM 3898 C C . ALA B 1 211 ? 15.688 -13.125 -7.535 1 98.31 211 ALA B C 1
ATOM 3900 O O . ALA B 1 211 ? 15.836 -13.633 -8.648 1 98.31 211 ALA B O 1
ATOM 3901 N N . LEU B 1 212 ? 14.742 -12.297 -7.301 1 98.44 212 LEU B N 1
ATOM 3902 C CA . LEU B 1 212 ? 13.852 -11.711 -8.305 1 98.44 212 LEU B CA 1
ATOM 3903 C C . LEU B 1 212 ? 14.086 -10.211 -8.414 1 98.44 212 LEU B C 1
ATOM 3905 O O . LEU B 1 212 ? 13.984 -9.484 -7.426 1 98.44 212 LEU B O 1
ATOM 3909 N N . ASN B 1 213 ? 14.367 -9.734 -9.617 1 98 213 ASN B N 1
ATOM 3910 C CA . ASN B 1 213 ? 14.734 -8.336 -9.812 1 98 213 ASN B CA 1
ATOM 3911 C C . ASN B 1 213 ? 13.656 -7.57 -10.57 1 98 213 ASN B C 1
ATOM 3913 O O . ASN B 1 213 ? 13.758 -6.355 -10.75 1 98 213 ASN B O 1
ATOM 3917 N N . CYS B 1 214 ? 12.641 -8.211 -11.039 1 98.06 214 CYS B N 1
ATOM 3918 C CA . CYS B 1 214 ? 11.555 -7.582 -11.773 1 98.06 214 CYS B CA 1
ATOM 3919 C C . CYS B 1 214 ? 10.703 -6.707 -10.852 1 98.06 214 CYS B C 1
ATOM 3921 O O . CYS B 1 214 ? 10.797 -6.82 -9.633 1 98.06 214 CYS B O 1
ATOM 3923 N N . PRO B 1 215 ? 9.906 -5.766 -11.406 1 98.69 215 PRO B N 1
ATOM 3924 C CA . PRO B 1 215 ? 8.938 -5.043 -10.586 1 98.69 215 PRO B CA 1
ATOM 3925 C C . PRO B 1 215 ? 7.934 -5.973 -9.906 1 98.69 215 PRO B C 1
ATOM 3927 O O . PRO B 1 215 ? 7.422 -6.902 -10.531 1 98.69 215 PRO B O 1
ATOM 3930 N N . ILE B 1 216 ? 7.695 -5.707 -8.594 1 98.88 216 ILE B N 1
ATOM 3931 C CA . ILE B 1 216 ? 6.77 -6.543 -7.844 1 98.88 216 ILE B CA 1
ATOM 3932 C C . ILE B 1 216 ? 5.773 -5.664 -7.09 1 98.88 216 ILE B C 1
ATOM 3934 O O . ILE B 1 216 ? 6.156 -4.652 -6.496 1 98.88 216 ILE B O 1
ATOM 3938 N N . ARG B 1 217 ? 4.512 -5.973 -7.23 1 98.94 217 ARG B N 1
ATOM 3939 C CA . ARG B 1 217 ? 3.42 -5.336 -6.496 1 98.94 217 ARG B CA 1
ATOM 3940 C C . ARG B 1 217 ? 2.689 -6.348 -5.621 1 98.94 217 ARG B C 1
ATOM 3942 O O . ARG B 1 217 ? 2.17 -7.348 -6.121 1 98.94 217 ARG B O 1
ATOM 3949 N N . PHE B 1 218 ? 2.715 -6.066 -4.312 1 98.94 218 PHE B N 1
ATOM 3950 C CA . PHE B 1 218 ? 1.951 -6.883 -3.375 1 98.94 218 PHE B CA 1
ATOM 3951 C C . PHE B 1 218 ? 0.621 -6.223 -3.039 1 98.94 218 PHE B C 1
ATOM 3953 O O . PHE B 1 218 ? 0.572 -5.023 -2.75 1 98.94 218 PHE B O 1
ATOM 3960 N N . LEU B 1 219 ? -0.449 -6.945 -3.172 1 98.94 219 LEU B N 1
ATOM 3961 C CA . LEU B 1 219 ? -1.783 -6.535 -2.746 1 98.94 219 LEU B CA 1
ATOM 3962 C C . LEU B 1 219 ? -2.309 -7.449 -1.646 1 98.94 219 LEU B C 1
ATOM 3964 O O . LEU B 1 219 ? -2.387 -8.664 -1.828 1 98.94 219 LEU B O 1
ATOM 3968 N N . HIS B 1 220 ? -2.686 -6.895 -0.488 1 98.94 220 HIS B N 1
ATOM 3969 C CA . HIS B 1 220 ? -3.051 -7.734 0.645 1 98.94 220 HIS B CA 1
ATOM 3970 C C . HIS B 1 220 ? -4.047 -7.027 1.558 1 98.94 220 HIS B C 1
ATOM 3972 O O . HIS B 1 220 ? -3.965 -5.812 1.75 1 98.94 220 HIS B O 1
ATOM 3978 N N . GLY B 1 221 ? -4.992 -7.773 2.057 1 98.81 221 GLY B N 1
ATOM 3979 C CA . GLY B 1 221 ? -5.945 -7.234 3.01 1 98.81 221 GLY B CA 1
ATOM 3980 C C . GLY B 1 221 ? -5.445 -7.266 4.441 1 98.81 221 GLY B C 1
ATOM 3981 O O . GLY B 1 221 ? -4.91 -8.281 4.895 1 98.81 221 GLY B O 1
ATOM 3982 N N . MET B 1 222 ? -5.684 -6.148 5.16 1 98.62 222 MET B N 1
ATOM 3983 C CA . MET B 1 222 ? -5.312 -6.121 6.57 1 98.62 222 MET B CA 1
ATOM 3984 C C . MET B 1 222 ? -6.281 -6.957 7.402 1 98.62 222 MET B C 1
ATOM 3986 O O . MET B 1 222 ? -5.961 -7.344 8.531 1 98.62 222 MET B O 1
ATOM 3990 N N . SER B 1 223 ? -7.461 -7.258 6.855 1 98.12 223 SER B N 1
ATOM 3991 C CA . SER B 1 223 ? -8.453 -8.078 7.543 1 98.12 223 SER B CA 1
ATOM 3992 C C . SER B 1 223 ? -8.383 -9.531 7.094 1 98.12 223 SER B C 1
ATOM 3994 O O . SER B 1 223 ? -9.32 -10.297 7.309 1 98.12 223 SER B O 1
ATOM 3996 N N . ASP B 1 224 ? -7.332 -9.922 6.387 1 97.81 224 ASP B N 1
ATOM 3997 C CA . ASP B 1 224 ? -7.094 -11.305 5.992 1 97.81 224 ASP B CA 1
ATOM 3998 C C . ASP B 1 224 ? -6.754 -12.172 7.203 1 97.81 224 ASP B C 1
ATOM 4000 O O . ASP B 1 224 ? -5.664 -12.062 7.766 1 97.81 224 ASP B O 1
ATOM 4004 N N . THR B 1 225 ? -7.645 -13.07 7.543 1 95.12 225 THR B N 1
ATOM 4005 C CA . THR B 1 225 ? -7.434 -13.938 8.695 1 95.12 225 THR B CA 1
ATOM 4006 C C . THR B 1 225 ? -6.875 -15.289 8.266 1 95.12 225 THR B C 1
ATOM 4008 O O . THR B 1 225 ? -6.535 -16.125 9.109 1 95.12 225 THR B O 1
ATOM 4011 N N . THR B 1 226 ? -6.781 -15.531 6.938 1 93.75 226 THR B N 1
ATOM 4012 C CA . THR B 1 226 ? -6.234 -16.781 6.414 1 93.75 226 THR B CA 1
ATOM 4013 C C . THR B 1 226 ? -4.715 -16.688 6.289 1 93.75 226 THR B C 1
ATOM 4015 O O . THR B 1 226 ? -3.998 -17.578 6.75 1 93.75 226 THR B O 1
ATOM 4018 N N . ILE B 1 227 ? -4.254 -15.727 5.629 1 96.31 227 ILE B N 1
ATOM 4019 C CA . ILE B 1 227 ? -2.838 -15.391 5.508 1 96.31 227 ILE B CA 1
ATOM 4020 C C . ILE B 1 227 ? -2.607 -13.953 5.965 1 96.31 227 ILE B C 1
ATOM 4022 O O . ILE B 1 227 ? -3.123 -13.008 5.359 1 96.31 227 ILE B O 1
ATOM 4026 N N . HIS B 1 228 ? -1.832 -13.828 6.977 1 97.38 228 HIS B N 1
ATOM 4027 C CA . HIS B 1 228 ? -1.594 -12.5 7.531 1 97.38 228 HIS B CA 1
ATOM 4028 C C . HIS B 1 228 ? -0.838 -11.617 6.547 1 97.38 228 HIS B C 1
ATOM 4030 O O . HIS B 1 228 ? 0.094 -12.078 5.883 1 97.38 228 HIS B O 1
ATOM 4036 N N . TRP B 1 229 ? -1.139 -10.312 6.484 1 98.44 229 TRP B N 1
ATOM 4037 C CA . TRP B 1 229 ? -0.602 -9.375 5.5 1 98.44 229 TRP B CA 1
ATOM 4038 C C . TRP B 1 229 ? 0.897 -9.18 5.699 1 98.44 229 TRP B C 1
ATOM 4040 O O . TRP B 1 229 ? 1.598 -8.742 4.781 1 98.44 229 TRP B O 1
ATOM 4050 N N . LYS B 1 230 ? 1.44 -9.492 6.785 1 98.25 230 LYS B N 1
ATOM 4051 C CA . LYS B 1 230 ? 2.867 -9.359 7.07 1 98.25 230 LYS B CA 1
ATOM 4052 C C . LYS B 1 230 ? 3.693 -10.25 6.141 1 98.25 230 LYS B C 1
ATOM 4054 O O . LYS B 1 230 ? 4.879 -9.984 5.918 1 98.25 230 LYS B O 1
ATOM 4059 N N . VAL B 1 231 ? 3.062 -11.312 5.613 1 98.5 231 VAL B N 1
ATOM 4060 C CA . VAL B 1 231 ? 3.76 -12.188 4.676 1 98.5 231 VAL B CA 1
ATOM 4061 C C . VAL B 1 231 ? 4.188 -11.391 3.443 1 98.5 231 VAL B C 1
ATOM 4063 O O . VAL B 1 231 ? 5.32 -11.516 2.977 1 98.5 231 VAL B O 1
ATOM 4066 N N . SER B 1 232 ? 3.273 -10.523 2.957 1 98.81 232 SER B N 1
ATOM 4067 C CA . SER B 1 232 ? 3.596 -9.68 1.811 1 98.81 232 SER B CA 1
ATOM 4068 C C . SER B 1 232 ? 4.73 -8.711 2.137 1 98.81 232 SER B C 1
ATOM 4070 O O . SER B 1 232 ? 5.605 -8.477 1.305 1 98.81 232 SER B O 1
ATOM 4072 N N . VAL B 1 233 ? 4.742 -8.188 3.309 1 98.75 233 VAL B N 1
ATOM 4073 C CA . VAL B 1 233 ? 5.785 -7.262 3.736 1 98.75 233 VAL B CA 1
ATOM 4074 C C . VAL B 1 233 ? 7.121 -7.996 3.836 1 98.75 233 VAL B C 1
ATOM 4076 O O . VAL B 1 233 ? 8.156 -7.48 3.41 1 98.75 233 VAL B O 1
ATOM 4079 N N . ALA B 1 234 ? 7.094 -9.203 4.418 1 98.62 234 ALA B N 1
ATOM 4080 C CA . ALA B 1 234 ? 8.305 -10.008 4.535 1 98.62 234 ALA B CA 1
ATOM 4081 C C . ALA B 1 234 ? 8.891 -10.328 3.162 1 98.62 234 ALA B C 1
ATOM 4083 O O . ALA B 1 234 ? 10.102 -10.266 2.967 1 98.62 234 ALA B O 1
ATOM 4084 N N . LEU B 1 235 ? 8 -10.688 2.25 1 98.88 235 LEU B N 1
ATOM 4085 C CA . LEU B 1 235 ? 8.445 -10.969 0.891 1 98.88 235 LEU B CA 1
ATOM 4086 C C . LEU B 1 235 ? 9.078 -9.734 0.262 1 98.88 235 LEU B C 1
ATOM 4088 O O . LEU B 1 235 ? 10.125 -9.82 -0.382 1 98.88 235 LEU B O 1
ATOM 4092 N N . ALA B 1 236 ? 8.453 -8.609 0.445 1 98.81 236 ALA B N 1
ATOM 4093 C CA . ALA B 1 236 ? 8.953 -7.352 -0.101 1 98.81 236 ALA B CA 1
ATOM 4094 C C . ALA B 1 236 ? 10.367 -7.062 0.393 1 98.81 236 ALA B C 1
ATOM 4096 O O . ALA B 1 236 ? 11.203 -6.551 -0.359 1 98.81 236 ALA B O 1
ATOM 4097 N N . LYS B 1 237 ? 10.617 -7.363 1.616 1 98.19 237 LYS B N 1
ATOM 4098 C CA . LYS B 1 237 ? 11.93 -7.125 2.205 1 98.19 237 LYS B CA 1
ATOM 4099 C C . LYS B 1 237 ? 12.969 -8.086 1.626 1 98.19 237 LYS B C 1
ATOM 4101 O O . LYS B 1 237 ? 14.125 -7.699 1.417 1 98.19 237 LYS B O 1
ATOM 4106 N N . LYS B 1 238 ? 12.586 -9.281 1.286 1 98.5 238 LYS B N 1
ATOM 4107 C CA . LYS B 1 238 ? 13.539 -10.336 0.966 1 98.5 238 LYS B CA 1
ATOM 4108 C C . LYS B 1 238 ? 13.898 -10.328 -0.519 1 98.5 238 LYS B C 1
ATOM 4110 O O . LYS B 1 238 ? 14.961 -10.812 -0.912 1 98.5 238 LYS B O 1
ATOM 4115 N N . VAL B 1 239 ? 12.969 -9.914 -1.346 1 98.75 239 VAL B N 1
ATOM 4116 C CA . VAL B 1 239 ? 13.273 -9.906 -2.773 1 98.75 239 VAL B CA 1
ATOM 4117 C C . VAL B 1 239 ? 14.391 -8.914 -3.066 1 98.75 239 VAL B C 1
ATOM 4119 O O . VAL B 1 239 ? 14.469 -7.855 -2.434 1 98.75 239 VAL B O 1
ATOM 4122 N N . VAL B 1 240 ? 15.211 -9.172 -4.023 1 98.38 240 VAL B N 1
ATOM 4123 C CA . VAL B 1 240 ? 16.344 -8.305 -4.359 1 98.38 240 VAL B CA 1
ATOM 4124 C C . VAL B 1 240 ? 15.852 -7.094 -5.141 1 98.38 240 VAL B C 1
ATOM 4126 O O . VAL B 1 240 ? 16.516 -6.051 -5.16 1 98.38 240 VAL B O 1
ATOM 4129 N N . SER B 1 241 ? 14.758 -7.227 -5.844 1 98.5 241 SER B N 1
ATOM 4130 C CA . SER B 1 241 ? 14.203 -6.137 -6.641 1 98.5 241 SER B CA 1
ATOM 4131 C C . SER B 1 241 ? 14.109 -4.852 -5.828 1 98.5 241 SER B C 1
ATOM 4133 O O . SER B 1 241 ? 13.742 -4.875 -4.652 1 98.5 241 SER B O 1
ATOM 4135 N N . GLN B 1 242 ? 14.367 -3.732 -6.488 1 97.75 242 GLN B N 1
ATOM 4136 C CA . GLN B 1 242 ? 14.242 -2.426 -5.852 1 97.75 242 GLN B CA 1
ATOM 4137 C C . GLN B 1 242 ? 12.938 -1.743 -6.234 1 97.75 242 GLN B C 1
ATOM 4139 O O . GLN B 1 242 ? 12.562 -0.729 -5.645 1 97.75 242 GLN B O 1
ATOM 4144 N N . ASP B 1 243 ? 12.312 -2.25 -7.215 1 98.12 243 ASP B N 1
ATOM 4145 C CA . ASP B 1 243 ? 11.008 -1.725 -7.617 1 98.12 243 ASP B CA 1
ATOM 4146 C C . ASP B 1 243 ? 9.875 -2.559 -7.027 1 98.12 243 ASP B C 1
ATOM 4148 O O . ASP B 1 243 ? 9.25 -3.352 -7.734 1 98.12 243 ASP B O 1
ATOM 4152 N N . VAL B 1 244 ? 9.641 -2.371 -5.715 1 98.81 244 VAL B N 1
ATOM 4153 C CA . VAL B 1 244 ? 8.664 -3.154 -4.965 1 98.81 244 VAL B CA 1
ATOM 4154 C C . VAL B 1 244 ? 7.727 -2.219 -4.207 1 98.81 244 VAL B C 1
ATOM 4156 O O . VAL B 1 244 ? 8.172 -1.26 -3.574 1 98.81 244 VAL B O 1
ATOM 4159 N N . LYS B 1 245 ? 6.434 -2.447 -4.367 1 98.75 245 LYS B N 1
ATOM 4160 C CA . LYS B 1 245 ? 5.402 -1.757 -3.6 1 98.75 245 LYS B CA 1
ATOM 4161 C C . LYS B 1 245 ? 4.469 -2.75 -2.914 1 98.75 245 LYS B C 1
ATOM 4163 O O . LYS B 1 245 ? 4.148 -3.799 -3.479 1 98.75 245 LYS B O 1
ATOM 4168 N N . VAL B 1 246 ? 4.059 -2.467 -1.679 1 98.88 246 VAL B N 1
ATOM 4169 C CA . VAL B 1 246 ? 3.037 -3.215 -0.951 1 98.88 246 VAL B CA 1
ATOM 4170 C C . VAL B 1 246 ? 1.815 -2.328 -0.718 1 98.88 246 VAL B C 1
ATOM 4172 O O . VAL B 1 246 ? 1.929 -1.242 -0.145 1 98.88 246 VAL B O 1
ATOM 4175 N N . GLN B 1 247 ? 0.75 -2.705 -1.231 1 98.81 247 GLN B N 1
ATOM 4176 C CA . GLN B 1 247 ? -0.511 -2.025 -0.958 1 98.81 247 GLN B CA 1
ATOM 4177 C C . GLN B 1 247 ? -1.389 -2.848 -0.02 1 98.81 247 GLN B C 1
ATOM 4179 O O . GLN B 1 247 ? -1.813 -3.951 -0.368 1 98.81 247 GLN B O 1
ATOM 4184 N N . LEU B 1 248 ? -1.628 -2.293 1.194 1 98.88 248 LEU B N 1
ATOM 4185 C CA . LEU B 1 248 ? -2.514 -2.891 2.188 1 98.88 248 LEU B CA 1
ATOM 4186 C C . LEU B 1 248 ? -3.875 -2.201 2.186 1 98.88 248 LEU B C 1
ATOM 4188 O O . LEU B 1 248 ? -3.953 -0.972 2.117 1 98.88 248 LEU B O 1
ATOM 4192 N N . VAL B 1 249 ? -4.91 -3.027 2.146 1 98.81 249 VAL B N 1
ATOM 4193 C CA . VAL B 1 249 ? -6.277 -2.523 2.191 1 98.81 249 VAL B CA 1
ATOM 4194 C C . VAL B 1 249 ? -6.934 -2.92 3.514 1 98.81 249 VAL B C 1
ATOM 4196 O O . VAL B 1 249 ? -7.082 -4.109 3.807 1 98.81 249 VAL B O 1
ATOM 4199 N N . LYS B 1 250 ? -7.387 -1.924 4.273 1 98.62 250 LYS B N 1
ATOM 4200 C CA . LYS B 1 250 ? -7.797 -2.127 5.66 1 98.62 250 LYS B CA 1
ATOM 4201 C C . LYS B 1 250 ? -8.875 -3.199 5.762 1 98.62 250 LYS B C 1
ATOM 4203 O O . LYS B 1 250 ? -8.758 -4.129 6.562 1 98.62 250 LYS B O 1
ATOM 4208 N N . THR B 1 251 ? -9.898 -3.154 4.859 1 98.12 251 THR B N 1
ATOM 4209 C CA . THR B 1 251 ? -11.094 -3.975 5.047 1 98.12 251 THR B CA 1
ATOM 4210 C C . THR B 1 251 ? -11 -5.258 4.23 1 98.12 251 THR B C 1
ATOM 4212 O O . THR B 1 251 ? -11.828 -6.164 4.387 1 98.12 251 THR B O 1
ATOM 4215 N N . ALA B 1 252 ? -10.008 -5.352 3.373 1 98.62 252 ALA B N 1
ATOM 4216 C CA . ALA B 1 252 ? -9.945 -6.492 2.461 1 98.62 252 ALA B CA 1
ATOM 4217 C C . ALA B 1 252 ? -9.617 -7.777 3.213 1 98.62 252 ALA B C 1
ATOM 4219 O O . ALA B 1 252 ? -8.75 -7.785 4.094 1 98.62 252 ALA B O 1
ATOM 4220 N N . LYS B 1 253 ? -10.352 -8.805 2.912 1 97.75 253 LYS B N 1
ATOM 4221 C CA . LYS B 1 253 ? -10.117 -10.148 3.436 1 97.75 253 LYS B CA 1
ATOM 4222 C C . LYS B 1 253 ? -9.258 -10.961 2.479 1 97.75 253 LYS B C 1
ATOM 4224 O O . LYS B 1 253 ? -8.695 -10.422 1.52 1 97.75 253 LYS B O 1
ATOM 4229 N N . HIS B 1 254 ? -9.109 -12.242 2.725 1 97.12 254 HIS B N 1
ATOM 4230 C CA . HIS B 1 254 ? -8.203 -13.102 1.982 1 97.12 254 HIS B CA 1
ATOM 4231 C C . HIS B 1 254 ? -8.555 -13.133 0.5 1 97.12 254 HIS B C 1
ATOM 4233 O O . HIS B 1 254 ? -7.664 -13.141 -0.355 1 97.12 254 HIS B O 1
ATOM 4239 N N . GLY B 1 255 ? -9.781 -13.133 0.201 1 97 255 GLY B N 1
ATOM 4240 C CA . GLY B 1 255 ? -10.242 -13.328 -1.164 1 97 255 GLY B CA 1
ATOM 4241 C C . GLY B 1 255 ? -9.945 -12.148 -2.066 1 97 255 GLY B C 1
ATOM 4242 O O . GLY B 1 255 ? -9.82 -12.305 -3.283 1 97 255 GLY B O 1
ATOM 4243 N N . PHE B 1 256 ? -9.836 -10.906 -1.468 1 97.94 256 PHE B N 1
ATOM 4244 C CA . PHE B 1 256 ? -9.516 -9.695 -2.211 1 97.94 256 PHE B CA 1
ATOM 4245 C C . PHE B 1 256 ? -10.383 -9.578 -3.459 1 97.94 256 PHE B C 1
ATOM 4247 O O . PHE B 1 256 ? -9.875 -9.406 -4.566 1 97.94 256 PHE B O 1
ATOM 4254 N N . ASN B 1 257 ? -11.758 -9.672 -3.336 1 97.19 257 ASN B N 1
ATOM 4255 C CA . ASN B 1 257 ? -12.648 -9.836 -4.477 1 97.19 257 ASN B CA 1
ATOM 4256 C C . ASN B 1 257 ? -13.656 -8.695 -4.578 1 97.19 257 ASN B C 1
ATOM 4258 O O . ASN B 1 257 ? -14.438 -8.633 -5.527 1 97.19 257 A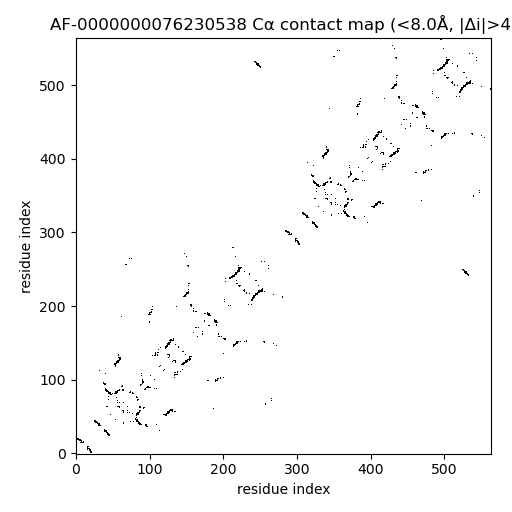SN B O 1
ATOM 4262 N N . SER B 1 258 ? -13.688 -7.758 -3.639 1 97.19 258 SER B N 1
ATOM 4263 C CA . SER B 1 258 ? -14.664 -6.68 -3.711 1 97.19 258 SER B CA 1
ATOM 4264 C C . SER B 1 258 ? -14.422 -5.793 -4.926 1 97.19 258 SER B C 1
ATOM 4266 O O . SER B 1 258 ? -13.352 -5.852 -5.539 1 97.19 258 SER B O 1
ATOM 4268 N N . LYS B 1 259 ? -15.469 -5.012 -5.297 1 96.75 259 LYS B N 1
ATOM 4269 C CA . LYS B 1 259 ? -15.328 -4.078 -6.41 1 96.75 259 LYS B CA 1
ATOM 4270 C C . LYS B 1 259 ? -14.117 -3.168 -6.215 1 96.75 259 LYS B C 1
ATOM 4272 O O . LYS B 1 259 ? -13.352 -2.936 -7.156 1 96.75 259 LYS B O 1
ATOM 4277 N N . ASN B 1 260 ? -13.953 -2.693 -5.023 1 95.94 260 ASN B N 1
ATOM 4278 C CA . ASN B 1 260 ? -12.812 -1.842 -4.695 1 95.94 260 ASN B CA 1
ATOM 4279 C C . ASN B 1 260 ? -11.492 -2.58 -4.883 1 95.94 260 ASN B C 1
ATOM 4281 O O . ASN B 1 260 ? -10.547 -2.035 -5.457 1 95.94 260 ASN B O 1
ATOM 4285 N N . GLU B 1 261 ? -11.406 -3.746 -4.406 1 98.25 261 GLU B N 1
ATOM 4286 C CA . GLU B 1 261 ? -10.195 -4.555 -4.508 1 98.25 261 GLU B CA 1
ATOM 4287 C C . GLU B 1 261 ? -9.867 -4.879 -5.961 1 98.25 261 GLU B C 1
ATOM 4289 O O . GLU B 1 261 ? -8.711 -4.777 -6.379 1 98.25 261 GLU B O 1
ATOM 4294 N N . LEU B 1 262 ? -10.875 -5.215 -6.73 1 98.44 262 LEU B N 1
ATOM 4295 C CA . LEU B 1 262 ? -10.664 -5.512 -8.141 1 98.44 262 LEU B CA 1
ATOM 4296 C C . LEU B 1 262 ? -10.227 -4.262 -8.898 1 98.44 262 LEU B C 1
ATOM 4298 O O . LEU B 1 262 ? -9.445 -4.348 -9.852 1 98.44 262 LEU B O 1
ATOM 4302 N N . ASN B 1 263 ? -10.727 -3.129 -8.492 1 97.06 263 ASN B N 1
ATOM 4303 C CA . ASN B 1 263 ? -10.266 -1.877 -9.078 1 97.06 263 ASN B CA 1
ATOM 4304 C C . ASN B 1 263 ? -8.789 -1.626 -8.773 1 97.06 263 ASN B C 1
ATOM 4306 O O . ASN B 1 263 ? -8.055 -1.123 -9.625 1 97.06 263 ASN B O 1
ATOM 4310 N N . ILE B 1 264 ? -8.359 -1.95 -7.566 1 98.31 264 ILE B N 1
ATOM 4311 C CA . ILE B 1 264 ? -6.949 -1.832 -7.203 1 98.31 264 ILE B CA 1
ATOM 4312 C C . ILE B 1 264 ? -6.102 -2.711 -8.125 1 98.31 264 ILE B C 1
ATOM 4314 O O . ILE B 1 264 ? -5.051 -2.285 -8.602 1 98.31 264 ILE B O 1
ATOM 4318 N N . LEU B 1 265 ? -6.555 -3.92 -8.352 1 98.69 265 LEU B N 1
ATOM 4319 C CA . LEU B 1 265 ? -5.867 -4.828 -9.258 1 98.69 265 LEU B CA 1
ATOM 4320 C C . LEU B 1 265 ? -5.777 -4.23 -10.656 1 98.69 265 LEU B C 1
ATOM 4322 O O . LEU B 1 265 ? -4.715 -4.262 -11.281 1 98.69 265 LEU B O 1
ATOM 4326 N N . LYS B 1 266 ? -6.871 -3.654 -11.133 1 97.75 266 LYS B N 1
ATOM 4327 C CA . LYS B 1 266 ? -6.902 -3.02 -12.445 1 97.75 266 LYS B CA 1
ATOM 4328 C C . LYS B 1 266 ? -5.906 -1.867 -12.523 1 97.75 266 LYS B C 1
ATOM 4330 O O . LYS B 1 266 ? -5.168 -1.741 -13.5 1 97.75 266 LYS B O 1
ATOM 4335 N N . GLU B 1 267 ? -5.887 -1.053 -11.516 1 96.56 267 GLU B N 1
ATOM 4336 C CA . GLU B 1 267 ? -4.969 0.081 -11.477 1 96.56 267 GLU B CA 1
ATOM 4337 C C . GLU B 1 267 ? -3.516 -0.388 -11.453 1 96.56 267 GLU B C 1
ATOM 4339 O O . GLU B 1 267 ? -2.646 0.232 -12.07 1 96.56 267 GLU B O 1
ATOM 4344 N N . THR B 1 268 ? -3.262 -1.433 -10.711 1 98.19 268 THR B N 1
ATOM 4345 C CA . THR B 1 268 ? -1.919 -2 -10.664 1 98.19 268 THR B CA 1
ATOM 4346 C C . THR B 1 268 ? -1.495 -2.512 -12.039 1 98.19 268 THR B C 1
ATOM 4348 O O . THR B 1 268 ? -0.361 -2.285 -12.461 1 98.19 268 THR B O 1
ATOM 4351 N N . LEU B 1 269 ? -2.381 -3.164 -12.734 1 98.12 269 LEU B N 1
ATOM 4352 C CA . LEU B 1 269 ? -2.115 -3.627 -14.094 1 98.12 269 LEU B CA 1
ATOM 4353 C C . LEU B 1 269 ? -1.817 -2.453 -15.023 1 98.12 269 LEU B C 1
ATOM 4355 O O . LEU B 1 269 ? -0.887 -2.514 -15.828 1 98.12 269 LEU B O 1
ATOM 4359 N N . ASN B 1 270 ? -2.625 -1.379 -14.883 1 96.12 270 ASN B N 1
ATOM 4360 C CA . ASN B 1 270 ? -2.385 -0.191 -15.695 1 96.12 270 ASN B CA 1
ATOM 4361 C C . ASN B 1 270 ? -0.955 0.319 -15.531 1 96.12 270 ASN B C 1
ATOM 4363 O O . ASN B 1 270 ? -0.305 0.682 -16.516 1 96.12 270 ASN B O 1
ATOM 4367 N N . GLU B 1 271 ? -0.555 0.322 -14.352 1 95.75 271 GLU B N 1
ATOM 4368 C CA . GLU B 1 271 ? 0.797 0.789 -14.055 1 95.75 271 GLU B CA 1
ATOM 4369 C C . GLU B 1 271 ? 1.844 -0.093 -14.727 1 95.75 271 GLU B C 1
ATOM 4371 O O . GLU B 1 271 ? 2.752 0.411 -15.391 1 95.75 271 GLU B O 1
ATOM 4376 N N . LEU B 1 272 ? 1.729 -1.366 -14.586 1 97.12 272 LEU B N 1
ATOM 4377 C CA . LEU B 1 272 ? 2.768 -2.301 -15.008 1 97.12 272 LEU B CA 1
ATOM 4378 C C . LEU B 1 272 ? 2.77 -2.463 -16.531 1 97.12 272 LEU B C 1
ATOM 4380 O O . LEU B 1 272 ? 3.83 -2.623 -17.141 1 97.12 272 LEU B O 1
ATOM 4384 N N . VAL B 1 273 ? 1.612 -2.447 -17.172 1 94.44 273 VAL B N 1
ATOM 4385 C CA . VAL B 1 273 ? 1.514 -2.559 -18.625 1 94.44 273 VAL B CA 1
ATOM 4386 C C . VAL B 1 273 ? 2.221 -1.376 -19.281 1 94.44 273 VAL B C 1
ATOM 4388 O O . VAL B 1 273 ? 2.799 -1.513 -20.359 1 94.44 273 VAL B O 1
ATOM 4391 N N . GLY B 1 274 ? 2.199 -0.176 -18.594 1 87.25 274 GLY B N 1
ATOM 4392 C CA . GLY B 1 274 ? 2.826 1.025 -19.125 1 87.25 274 GLY B CA 1
ATOM 4393 C C . GLY B 1 274 ? 4.336 1.021 -18.984 1 87.25 274 GLY B C 1
ATOM 4394 O O . GLY B 1 274 ? 5.023 1.847 -19.594 1 87.25 274 GLY B O 1
ATOM 4395 N N . MET B 1 275 ? 4.812 0.112 -18.203 1 84.12 275 MET B N 1
ATOM 4396 C CA . MET B 1 275 ? 6.25 0.048 -17.969 1 84.12 275 MET B CA 1
ATOM 4397 C C . MET B 1 275 ? 6.961 -0.646 -19.125 1 84.12 275 MET B C 1
ATOM 4399 O O . MET B 1 275 ? 6.418 -1.579 -19.719 1 84.12 275 MET B O 1
ATOM 4403 N N . ASP B 1 276 ? 8.023 0.052 -19.594 1 67.75 276 ASP B N 1
ATOM 4404 C CA . ASP B 1 276 ? 8.805 -0.553 -20.672 1 67.75 276 ASP B CA 1
ATOM 4405 C C . ASP B 1 276 ? 9.484 -1.833 -20.203 1 67.75 276 ASP B C 1
ATOM 4407 O O . ASP B 1 276 ? 9.93 -1.919 -19.047 1 67.75 276 ASP B O 1
ATOM 4411 N N . SER B 1 277 ? 9.352 -2.975 -20.781 1 57.91 277 SER B N 1
ATOM 4412 C CA . SER B 1 277 ? 9.992 -4.25 -20.469 1 57.91 277 SER B CA 1
ATOM 4413 C C . SER B 1 277 ? 11.5 -4.094 -20.359 1 57.91 277 SER B C 1
ATOM 4415 O O . SER B 1 277 ? 12.164 -4.867 -19.656 1 57.91 277 SER B O 1
ATOM 4417 N N . HIS B 1 278 ? 12.305 -3.285 -21 1 47.91 278 HIS B N 1
ATOM 4418 C CA . HIS B 1 278 ? 13.734 -3.359 -21.234 1 47.91 278 HIS B CA 1
ATOM 4419 C C . HIS B 1 278 ? 14.523 -2.863 -20.031 1 47.91 278 HIS B C 1
ATOM 4421 O O . HIS B 1 278 ? 15.758 -2.848 -20.047 1 47.91 278 HIS B O 1
ATOM 4427 N N . LYS B 1 279 ? 13.953 -2.156 -19.109 1 42.5 279 LYS B N 1
ATOM 4428 C CA . LYS B 1 279 ? 14.938 -1.466 -18.297 1 42.5 279 LYS B CA 1
ATOM 4429 C C . LYS B 1 279 ? 15.703 -2.449 -17.406 1 42.5 279 LYS B C 1
ATOM 4431 O O . LYS B 1 279 ? 16.484 -2.041 -16.562 1 42.5 279 LYS B O 1
ATOM 4436 N N . SER B 1 280 ? 15.312 -3.574 -17.156 1 34.53 280 SER B N 1
ATOM 4437 C CA . SER B 1 280 ? 16 -4.355 -16.125 1 34.53 280 SER B CA 1
ATOM 4438 C C . SER B 1 280 ? 17.469 -4.574 -16.5 1 34.53 280 SER B C 1
ATOM 4440 O O . SER B 1 280 ? 18.203 -5.238 -15.773 1 34.53 280 SER B O 1
ATOM 4442 N N . LYS B 1 281 ? 17.906 -4.328 -17.688 1 30.84 281 LYS B N 1
ATOM 4443 C CA . LYS B 1 281 ? 19.328 -4.637 -17.875 1 30.84 281 LYS B CA 1
ATOM 4444 C C . LYS B 1 281 ? 20.203 -3.549 -17.266 1 30.84 281 LYS B C 1
ATOM 4446 O O . LYS B 1 281 ? 21.406 -3.502 -17.516 1 30.84 281 LYS B O 1
ATOM 4451 N N . LEU B 1 282 ? 19.703 -2.512 -16.625 1 24.14 282 LEU B N 1
ATOM 4452 C CA . LEU B 1 282 ? 20.797 -1.707 -16.109 1 24.14 282 LEU B CA 1
ATOM 4453 C C . LEU B 1 282 ? 21.297 -2.262 -14.781 1 24.14 282 LEU B C 1
ATOM 4455 O O . LEU B 1 282 ? 20.5 -2.67 -13.93 1 24.14 282 LEU B O 1
#